Protein AF-A0A9X9A3K9-F1 (afdb_monomer)

Radius of gyration: 27.95 Å; Cα contacts (8 Å, |Δi|>4): 468; chains: 1; bounding box: 61×60×80 Å

Organism: Bacillus cereus (NCBI:txid1396)

Structure (mmCIF, N/CA/C/O backbone):
data_AF-A0A9X9A3K9-F1
#
_entry.id   AF-A0A9X9A3K9-F1
#
loop_
_atom_site.group_PDB
_atom_site.id
_atom_site.type_symbol
_atom_site.label_atom_id
_atom_site.label_alt_id
_atom_site.label_comp_id
_atom_site.label_asym_id
_atom_site.label_entity_id
_atom_site.label_seq_id
_atom_site.pdbx_PDB_ins_code
_atom_site.Cartn_x
_atom_site.Cartn_y
_atom_site.Cartn_z
_atom_site.occupancy
_atom_site.B_iso_or_equiv
_atom_site.auth_seq_id
_atom_site.auth_comp_id
_atom_site.auth_asym_id
_atom_site.auth_atom_id
_atom_site.pdbx_PDB_model_num
ATOM 1 N N . ILE A 1 1 ? -26.023 7.911 8.928 1.00 83.44 1 ILE A N 1
ATOM 2 C CA . ILE A 1 1 ? -25.896 8.554 10.257 1.00 83.44 1 ILE A CA 1
ATOM 3 C C . ILE A 1 1 ? -27.302 8.781 10.783 1.00 83.44 1 ILE A C 1
ATOM 5 O O . ILE A 1 1 ? -28.122 9.279 10.023 1.00 83.44 1 ILE A O 1
ATOM 9 N N . LEU A 1 2 ? -27.600 8.321 11.999 1.00 87.00 2 LEU A N 1
ATOM 10 C CA . LEU A 1 2 ? -28.948 8.403 12.579 1.00 87.00 2 LEU A CA 1
ATOM 11 C C . LEU A 1 2 ? -29.124 9.648 13.454 1.00 87.00 2 LEU A C 1
ATOM 13 O O . LEU A 1 2 ? -30.187 10.257 13.438 1.00 87.00 2 LEU A O 1
ATOM 17 N N . GLU A 1 3 ? -28.070 10.036 14.168 1.00 89.00 3 GLU A N 1
ATOM 18 C CA . GLU A 1 3 ? -28.050 11.173 15.082 1.00 89.00 3 GLU A CA 1
ATOM 19 C C . GLU A 1 3 ? -26.639 11.778 15.119 1.00 89.00 3 GLU A C 1
ATOM 21 O O . GLU A 1 3 ? -25.656 11.072 14.882 1.00 89.00 3 GLU A O 1
ATOM 26 N N . ILE A 1 4 ? -26.549 13.084 15.385 1.00 88.88 4 ILE A N 1
ATOM 27 C CA . ILE A 1 4 ? -25.293 13.804 15.620 1.00 88.88 4 ILE A CA 1
ATOM 28 C C . ILE A 1 4 ? -25.432 14.535 16.951 1.00 88.88 4 ILE A C 1
ATOM 30 O O . ILE A 1 4 ? -26.321 15.370 17.111 1.00 88.88 4 ILE A O 1
ATOM 34 N N . PHE A 1 5 ? -24.521 14.250 17.877 1.00 90.06 5 PHE A N 1
ATOM 35 C CA . PHE A 1 5 ? -24.406 14.960 19.143 1.00 90.06 5 PHE A CA 1
ATOM 36 C C . PHE A 1 5 ? -23.120 15.794 19.162 1.00 90.06 5 PHE A C 1
ATOM 38 O O . PHE A 1 5 ? -22.048 15.306 18.812 1.00 90.06 5 PHE A O 1
ATOM 45 N N . SER A 1 6 ? -23.223 17.055 19.583 1.00 91.19 6 SER A N 1
ATOM 46 C CA . SER A 1 6 ? -22.082 17.958 19.749 1.00 91.19 6 SER A CA 1
ATOM 47 C C . SER A 1 6 ? -22.362 18.928 20.890 1.00 91.19 6 SER A C 1
ATOM 49 O O . SER A 1 6 ? -23.443 19.512 20.970 1.00 91.19 6 SER A O 1
ATOM 51 N N . SER A 1 7 ? -21.386 19.102 21.778 1.00 91.50 7 SER A N 1
ATOM 52 C CA . SER A 1 7 ? -21.461 20.045 22.890 1.00 91.50 7 SER A CA 1
ATOM 53 C C . SER A 1 7 ? -20.088 20.629 23.172 1.00 91.50 7 SER A C 1
ATOM 55 O O . SER A 1 7 ? -19.089 19.913 23.198 1.00 91.50 7 SER A O 1
ATOM 57 N N . PHE A 1 8 ? -20.048 21.928 23.464 1.00 93.19 8 PHE A N 1
ATOM 58 C CA . PHE A 1 8 ? -18.908 22.498 24.171 1.00 93.19 8 PHE A CA 1
ATOM 59 C C . PHE A 1 8 ? -18.920 22.017 25.624 1.00 93.19 8 PHE A C 1
ATOM 61 O O . PHE A 1 8 ? -19.981 21.724 26.181 1.00 93.19 8 PHE A O 1
ATOM 68 N N . VAL A 1 9 ? -17.741 21.952 26.236 1.00 94.00 9 VAL A N 1
ATOM 69 C CA . VAL A 1 9 ? -17.573 21.604 27.648 1.00 94.00 9 VAL A CA 1
ATOM 70 C C . VAL A 1 9 ? -16.680 22.648 28.294 1.00 94.00 9 VAL A C 1
ATOM 72 O O . VAL A 1 9 ? -15.653 23.017 27.726 1.00 94.00 9 VAL A O 1
ATOM 75 N N . ASN A 1 10 ? -17.065 23.127 29.474 1.00 94.88 10 ASN A N 1
ATOM 76 C CA . ASN A 1 10 ? -16.248 24.039 30.258 1.00 94.88 10 ASN A CA 1
ATOM 77 C C . ASN A 1 10 ? -15.115 23.258 30.952 1.00 94.88 10 ASN A C 1
ATOM 79 O O . ASN A 1 10 ? -15.394 22.477 31.868 1.00 94.88 10 ASN A O 1
ATOM 83 N N . PRO A 1 11 ? -13.838 23.474 30.578 1.00 91.06 11 PRO A N 1
ATOM 84 C CA . PRO A 1 11 ? -12.725 22.691 31.105 1.00 91.06 11 PRO A CA 1
ATOM 85 C C . PRO A 1 11 ? -12.243 23.181 32.483 1.00 91.06 11 PRO A C 1
ATOM 87 O O . PRO A 1 11 ? -11.284 22.631 33.023 1.00 91.06 11 PRO A O 1
ATOM 90 N N . LYS A 1 12 ? -12.855 24.238 33.050 1.00 92.12 12 LYS A N 1
ATOM 91 C CA . LYS A 1 12 ? -12.463 24.891 34.318 1.00 92.12 12 LYS A CA 1
ATOM 92 C C . LYS A 1 12 ? -10.991 25.334 34.381 1.00 92.12 12 LYS A C 1
ATOM 94 O O . LYS A 1 12 ? -10.442 25.517 35.467 1.00 92.12 12 LYS A O 1
ATOM 99 N N . ARG A 1 13 ? -10.349 25.522 33.229 1.00 91.38 13 ARG A N 1
ATOM 100 C CA . ARG A 1 13 ? -8.955 25.955 33.089 1.00 91.38 13 ARG A CA 1
ATOM 101 C C . ARG A 1 13 ? -8.800 26.818 31.847 1.00 91.38 13 ARG A C 1
ATOM 103 O O . ARG A 1 13 ? -9.606 26.701 30.931 1.00 91.38 13 ARG A O 1
ATOM 110 N N . GLU A 1 14 ? -7.739 27.614 31.822 1.00 91.62 14 GLU A N 1
ATOM 111 C CA . GLU A 1 14 ? -7.406 28.436 30.661 1.00 91.62 14 GLU A CA 1
ATOM 112 C C . GLU A 1 14 ? -7.044 27.564 29.447 1.00 91.62 14 GLU A C 1
ATOM 114 O O . GLU A 1 14 ? -6.300 26.581 29.562 1.00 91.62 14 GLU A O 1
ATOM 119 N N . ILE A 1 15 ? -7.566 27.935 28.280 1.00 91.44 15 ILE A N 1
ATOM 120 C CA . ILE A 1 15 ? -7.262 27.335 26.986 1.00 91.44 15 ILE A CA 1
ATOM 121 C C . ILE A 1 15 ? -5.977 27.979 26.442 1.00 91.44 15 ILE A C 1
ATOM 123 O O . ILE A 1 15 ? -5.923 29.197 26.253 1.00 91.44 15 ILE A O 1
ATOM 127 N N . PRO A 1 16 ? -4.923 27.192 26.153 1.00 93.06 16 PRO A N 1
ATOM 128 C CA . PRO A 1 16 ? -3.698 27.730 25.573 1.00 93.06 16 PRO A CA 1
ATOM 129 C C . PRO A 1 16 ? -3.957 28.408 24.212 1.00 93.06 16 PRO A C 1
ATOM 131 O O . PRO A 1 16 ? -4.652 27.815 23.383 1.00 93.06 16 PRO A O 1
ATOM 134 N N . PRO A 1 17 ? -3.327 29.563 23.905 1.00 91.44 17 PRO A N 1
ATOM 135 C CA . PRO A 1 17 ? -3.571 30.301 22.658 1.00 91.44 17 PRO A CA 1
ATOM 136 C C . PRO A 1 17 ? -3.401 29.468 21.382 1.00 91.44 17 PRO A C 1
ATOM 138 O O . PRO A 1 17 ? -4.171 29.612 20.439 1.00 91.44 17 PRO A O 1
ATOM 141 N N . PHE A 1 18 ? -2.433 28.548 21.373 1.00 91.81 18 PHE A N 1
ATOM 142 C CA . PHE A 1 18 ? -2.207 27.626 20.257 1.00 91.81 18 PHE A CA 1
ATOM 143 C C . PHE A 1 18 ? -3.407 26.695 19.988 1.00 91.81 18 PHE A C 1
ATOM 145 O O . PHE A 1 18 ? -3.704 26.403 18.835 1.00 91.81 18 PHE A O 1
ATOM 152 N N . ILE A 1 19 ? -4.118 26.235 21.026 1.00 87.69 19 ILE A N 1
ATOM 153 C CA . ILE A 1 19 ? -5.306 25.379 20.860 1.00 87.69 19 ILE A CA 1
ATOM 154 C C . ILE A 1 19 ? -6.472 26.192 20.297 1.00 87.69 19 ILE A C 1
ATOM 156 O O . ILE A 1 19 ? -7.186 25.703 19.422 1.00 87.69 19 ILE A O 1
ATOM 160 N N . THR A 1 20 ? -6.635 27.438 20.744 1.00 88.88 20 THR A N 1
ATOM 161 C CA . THR A 1 20 ? -7.625 28.360 20.173 1.00 88.88 20 THR A CA 1
ATOM 162 C C . THR A 1 20 ? -7.332 28.662 18.705 1.00 88.88 20 THR A C 1
ATOM 164 O O . THR A 1 20 ? -8.251 28.634 17.896 1.00 88.88 20 THR A O 1
ATOM 167 N N . GLU A 1 21 ? -6.068 28.878 18.330 1.00 88.12 21 GLU A N 1
ATOM 168 C CA . GLU A 1 21 ? -5.675 29.064 16.925 1.00 88.12 21 GLU A CA 1
ATOM 169 C C . GLU A 1 21 ? -5.956 27.814 16.076 1.00 88.12 21 GLU A C 1
ATOM 171 O O . GLU A 1 21 ? -6.425 27.927 14.946 1.00 88.12 21 GLU A O 1
ATOM 176 N N . LEU A 1 22 ? -5.710 26.623 16.629 1.00 84.50 22 LEU A N 1
ATOM 177 C CA . LEU A 1 22 ? -5.896 25.356 15.925 1.00 84.50 22 LEU A CA 1
ATOM 178 C C . LEU A 1 22 ? -7.373 24.977 15.732 1.00 84.50 22 LEU A C 1
ATOM 180 O O . LEU A 1 22 ? -7.733 24.460 14.680 1.00 84.50 22 LEU A O 1
ATOM 184 N N . THR A 1 23 ? -8.208 25.191 16.751 1.00 84.12 23 THR A N 1
ATOM 185 C CA . THR A 1 23 ? -9.592 24.672 16.808 1.00 84.12 23 THR A CA 1
ATOM 186 C C . THR A 1 23 ? -10.662 25.746 16.621 1.00 84.12 23 THR A C 1
ATOM 188 O O . THR A 1 23 ? -11.830 25.427 16.412 1.00 84.12 23 THR A O 1
ATOM 191 N N . GLY A 1 24 ? -10.294 27.024 16.749 1.00 86.62 24 GLY A N 1
ATOM 192 C CA . GLY A 1 24 ? -11.234 28.144 16.804 1.00 86.62 24 GLY A CA 1
ATOM 193 C C . GLY A 1 24 ? -12.027 28.243 18.115 1.00 86.62 24 GLY A C 1
ATOM 194 O O . GLY A 1 24 ? -12.927 29.075 18.205 1.00 86.62 24 GLY A O 1
ATOM 195 N N . ILE A 1 25 ? -11.731 27.412 19.125 1.00 87.81 25 ILE A N 1
ATOM 196 C CA . ILE A 1 25 ? -12.439 27.408 20.411 1.00 87.81 25 ILE A CA 1
ATOM 197 C C . ILE A 1 25 ? -11.737 28.349 21.394 1.00 87.81 25 ILE A C 1
ATOM 199 O O . ILE A 1 25 ? -10.587 28.124 21.781 1.00 87.81 25 ILE A O 1
ATOM 203 N N . ASP A 1 26 ? -12.445 29.395 21.816 1.00 91.06 26 ASP A N 1
ATOM 204 C CA . ASP A 1 26 ? -11.981 30.356 22.815 1.00 91.06 26 ASP A CA 1
ATOM 205 C C . ASP A 1 26 ? -12.758 30.257 24.141 1.00 91.06 26 ASP A C 1
ATOM 207 O O . ASP A 1 26 ? -13.769 29.559 24.267 1.00 91.06 26 ASP A O 1
ATOM 211 N N . GLU A 1 27 ? -12.278 30.988 25.149 1.00 92.50 27 GLU A N 1
ATOM 212 C CA . GLU A 1 27 ? -12.884 31.051 26.484 1.00 92.50 27 GLU A CA 1
ATOM 213 C C . GLU A 1 27 ? -14.358 31.472 26.462 1.00 92.50 27 GLU A C 1
ATOM 215 O O . GLU A 1 27 ? -15.149 31.034 27.297 1.00 92.50 27 GLU A O 1
ATOM 220 N N . SER A 1 28 ? -14.758 32.328 25.517 1.00 92.00 28 SER A N 1
ATOM 221 C CA . SER A 1 28 ? -16.127 32.840 25.459 1.00 92.00 28 SER A CA 1
ATOM 222 C C . SER A 1 28 ? -17.131 31.752 25.075 1.00 92.00 28 SER A C 1
ATOM 224 O O . SER A 1 28 ? -18.252 31.759 25.590 1.00 92.00 28 SER A O 1
ATOM 226 N N . LEU A 1 29 ? -16.704 30.783 24.257 1.00 90.31 29 LEU A N 1
ATOM 227 C CA . LEU A 1 29 ? -17.516 29.648 23.817 1.00 90.31 29 LEU A CA 1
ATOM 228 C C . LEU A 1 29 ? -17.715 28.596 24.914 1.00 90.31 29 LEU A C 1
ATOM 230 O O . LEU A 1 29 ? -18.778 27.983 24.986 1.00 90.31 29 LEU A O 1
ATOM 234 N N . VAL A 1 30 ? -16.722 28.395 25.786 1.00 93.69 30 VAL A N 1
ATOM 235 C CA . VAL A 1 30 ? -16.767 27.332 26.808 1.00 93.69 30 VAL A CA 1
ATOM 236 C C . VAL A 1 30 ? -17.196 27.821 28.188 1.00 93.69 30 VAL A C 1
ATOM 238 O O . VAL A 1 30 ? -17.640 27.021 29.005 1.00 93.69 30 VAL A O 1
ATOM 241 N N . LYS A 1 31 ? -17.123 29.124 28.482 1.00 92.75 31 LYS A N 1
ATOM 242 C CA . LYS A 1 31 ? -17.376 29.648 29.837 1.00 92.75 31 LYS A CA 1
ATOM 243 C C . LYS A 1 31 ? -18.769 29.326 30.384 1.00 92.75 31 LYS A C 1
ATOM 245 O O . LYS A 1 31 ? -18.904 29.090 31.582 1.00 92.75 31 LYS A O 1
ATOM 250 N N . GLN A 1 32 ? -19.787 29.341 29.524 1.00 93.31 32 GLN A N 1
ATOM 251 C CA . GLN A 1 32 ? -21.181 29.022 29.875 1.00 93.31 32 GLN A CA 1
ATOM 252 C C . GLN A 1 32 ? -21.591 27.601 29.461 1.00 93.31 32 GLN A C 1
ATOM 254 O O . GLN A 1 32 ? -22.752 27.228 29.614 1.00 93.31 32 GLN A O 1
ATOM 259 N N . ALA A 1 33 ? -20.660 26.823 28.906 1.00 95.19 33 ALA A N 1
ATOM 260 C CA . ALA A 1 33 ? -20.910 25.444 28.523 1.00 95.19 33 ALA A CA 1
ATOM 261 C C . ALA A 1 33 ? -21.051 24.547 29.772 1.00 95.19 33 ALA A C 1
ATOM 263 O O . ALA A 1 33 ? -20.501 24.882 30.830 1.00 95.19 33 ALA A O 1
ATOM 264 N N . PRO A 1 34 ? -21.771 23.414 29.674 1.00 95.81 34 PRO A N 1
ATOM 265 C CA . PRO A 1 34 ? -21.864 22.445 30.763 1.00 95.81 34 PRO A CA 1
ATOM 266 C C . PRO A 1 34 ? -20.487 21.893 31.149 1.00 95.81 34 PRO A C 1
ATOM 268 O O . PRO A 1 34 ? -19.531 21.936 30.369 1.00 95.81 34 PRO A O 1
ATOM 271 N N . LEU A 1 35 ? -20.379 21.347 32.358 1.00 95.56 35 LEU A N 1
ATOM 272 C CA . LEU A 1 35 ? -19.209 20.569 32.751 1.00 95.56 35 LEU A CA 1
ATOM 273 C C . LEU A 1 35 ? -19.300 19.162 32.166 1.00 95.56 35 LEU A C 1
ATOM 275 O O . LEU A 1 35 ? -20.390 18.673 31.872 1.00 95.56 35 LEU A O 1
ATOM 279 N N . PHE A 1 36 ? -18.162 18.472 32.060 1.00 94.94 36 PHE A N 1
ATOM 280 C CA . PHE A 1 36 ? -18.149 17.103 31.541 1.00 94.94 36 PHE A CA 1
ATOM 281 C C . PHE A 1 36 ? -19.084 16.176 32.340 1.00 94.94 36 PHE A C 1
ATOM 283 O O . PHE A 1 36 ? -19.867 15.430 31.764 1.00 94.94 36 PHE A O 1
ATOM 290 N N . GLN A 1 37 ? -19.084 16.299 33.671 1.00 95.38 37 GLN A N 1
ATOM 291 C CA . GLN A 1 37 ? -19.984 15.562 34.570 1.00 95.38 37 GLN A CA 1
ATOM 292 C C . GLN A 1 37 ? -21.480 15.718 34.231 1.00 95.38 37 GLN A C 1
ATOM 294 O O . GLN A 1 37 ? -22.256 14.807 34.511 1.00 95.38 37 GLN A O 1
ATOM 299 N N . ASP A 1 38 ? -21.883 16.842 33.628 1.00 94.94 38 ASP A N 1
ATOM 300 C CA . ASP A 1 38 ? -23.281 17.126 33.300 1.00 94.94 38 ASP A CA 1
ATOM 301 C C . ASP A 1 38 ? -23.691 16.440 31.982 1.00 94.94 38 ASP A C 1
ATOM 303 O O . ASP A 1 38 ? -24.856 16.094 31.804 1.00 94.94 38 ASP A O 1
ATOM 307 N N . VAL A 1 39 ? -22.736 16.208 31.069 1.00 95.38 39 VAL A N 1
ATOM 308 C CA . VAL A 1 39 ? -22.956 15.519 29.778 1.00 95.38 39 VAL A CA 1
ATOM 309 C C . VAL A 1 39 ? -22.613 14.025 29.818 1.00 95.38 39 VAL A C 1
ATOM 311 O O . VAL A 1 39 ? -23.105 13.257 2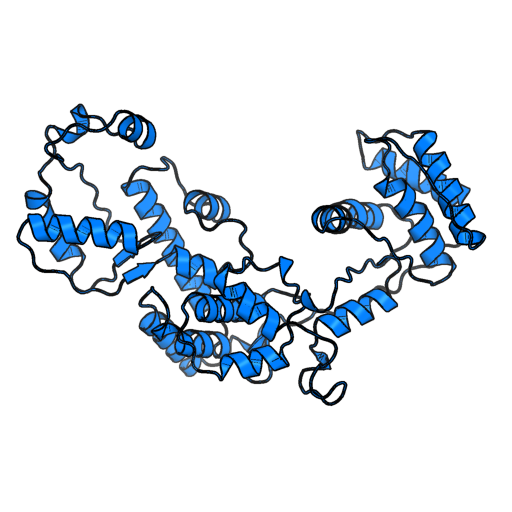8.992 1.00 95.38 39 VAL A O 1
ATOM 314 N N . ALA A 1 40 ? -21.823 13.589 30.802 1.00 94.50 40 ALA A N 1
ATOM 315 C CA . ALA A 1 40 ? -21.390 12.205 30.977 1.00 94.50 40 ALA A CA 1
ATOM 316 C C . ALA A 1 40 ? -22.525 11.153 30.964 1.00 94.50 40 ALA A C 1
ATOM 318 O O . ALA A 1 40 ? -22.343 10.147 30.276 1.00 94.50 40 ALA A O 1
ATOM 319 N N . PRO A 1 41 ? -23.692 11.345 31.631 1.00 94.06 41 PRO A N 1
ATOM 320 C CA . PRO A 1 41 ? -24.757 10.336 31.629 1.00 94.06 41 PRO A CA 1
ATOM 321 C C . PRO A 1 41 ? -25.241 9.978 30.219 1.00 94.06 41 PRO A C 1
ATOM 323 O O . PRO A 1 41 ? -25.440 8.810 29.901 1.00 94.06 41 PRO A O 1
ATOM 326 N N . MET A 1 42 ? -25.383 10.986 29.361 1.00 93.06 42 MET A N 1
ATOM 327 C CA . MET A 1 42 ? -25.847 10.809 27.989 1.00 93.06 42 MET A CA 1
ATOM 328 C C . MET A 1 42 ? -24.764 10.167 27.110 1.00 93.06 42 MET A C 1
ATOM 330 O O . MET A 1 42 ? -25.083 9.325 26.279 1.00 93.06 42 MET A O 1
ATOM 334 N N . ILE A 1 43 ? -23.477 10.486 27.312 1.00 92.62 43 ILE A N 1
ATOM 335 C CA . ILE A 1 43 ? -22.388 9.793 26.598 1.00 92.62 43 ILE A CA 1
ATOM 336 C C . ILE A 1 43 ? -22.371 8.300 26.959 1.00 92.62 43 ILE A C 1
ATOM 338 O O . ILE A 1 43 ? -22.230 7.456 26.078 1.00 92.62 43 ILE A O 1
ATOM 342 N N . VAL A 1 44 ? -22.550 7.962 28.239 1.00 92.94 44 VAL A N 1
ATOM 343 C CA . VAL A 1 44 ? -22.616 6.565 28.702 1.00 92.94 44 VAL A CA 1
ATOM 344 C C . VAL A 1 44 ? -23.788 5.829 28.050 1.00 92.94 44 VAL A C 1
ATOM 346 O O . VAL A 1 44 ? -23.618 4.697 27.602 1.00 92.94 44 VAL A O 1
ATOM 349 N N . GLU A 1 45 ? -24.953 6.475 27.960 1.00 92.19 45 GLU A N 1
ATOM 350 C CA . GLU A 1 45 ? -26.133 5.930 27.282 1.00 92.19 45 GLU A CA 1
ATOM 351 C C . GLU A 1 45 ? -25.867 5.676 25.789 1.00 92.19 45 GLU A C 1
ATOM 353 O O . GLU A 1 45 ? -26.165 4.591 25.294 1.00 92.19 45 GLU A O 1
ATOM 358 N N . LEU A 1 46 ? -25.222 6.618 25.088 1.00 91.31 46 LEU A N 1
ATOM 359 C CA . LEU A 1 46 ? -24.862 6.472 23.670 1.00 91.31 46 LEU A CA 1
ATOM 360 C C . LEU A 1 46 ? -23.871 5.326 23.408 1.00 91.31 46 LEU A C 1
ATOM 362 O O . LEU A 1 46 ? -23.910 4.710 22.343 1.00 91.31 46 LEU A O 1
ATOM 366 N N . LEU A 1 47 ? -22.977 5.036 24.356 1.00 91.44 47 LEU A N 1
ATOM 367 C CA . LEU A 1 47 ? -21.991 3.956 24.228 1.00 91.44 47 LEU A CA 1
ATOM 368 C C . LEU A 1 47 ? -22.560 2.575 24.571 1.00 91.44 47 LEU A C 1
ATOM 370 O O . LEU A 1 47 ? -21.930 1.555 24.274 1.00 91.44 47 LEU A O 1
ATOM 374 N N . GLN A 1 48 ? -23.736 2.506 25.194 1.00 90.31 48 GLN A N 1
ATOM 375 C CA . GLN A 1 48 ? -24.301 1.243 25.645 1.00 90.31 48 GLN A CA 1
ATOM 376 C C . GLN A 1 48 ? -24.702 0.356 24.456 1.00 90.31 48 GLN A C 1
ATOM 378 O O . GLN A 1 48 ? -25.639 0.646 23.718 1.00 90.31 48 GLN A O 1
ATOM 383 N N . GLY A 1 49 ? -24.004 -0.772 24.293 1.00 89.25 49 GLY A N 1
ATOM 384 C CA . GLY A 1 49 ? -24.250 -1.713 23.193 1.00 89.25 49 GLY A CA 1
ATOM 385 C C . GLY A 1 49 ? -23.751 -1.232 21.825 1.00 89.25 49 GLY A C 1
ATOM 386 O O . GLY A 1 49 ? -24.080 -1.852 20.816 1.00 89.25 49 GLY A O 1
ATOM 387 N N . ALA A 1 50 ? -22.963 -0.155 21.785 1.00 92.88 50 ALA A N 1
ATOM 388 C CA . ALA A 1 50 ? -22.341 0.373 20.577 1.00 92.88 50 ALA A CA 1
ATOM 389 C C . ALA A 1 50 ? -20.851 -0.005 20.502 1.00 92.88 50 ALA A C 1
ATOM 391 O O . ALA A 1 50 ? -20.256 -0.427 21.491 1.00 92.88 50 ALA A O 1
ATOM 392 N N . ALA A 1 51 ? -20.241 0.170 19.329 1.00 94.12 51 ALA A N 1
ATOM 393 C CA . ALA A 1 51 ? -18.789 0.176 19.170 1.00 94.12 51 ALA A CA 1
ATOM 394 C C . ALA A 1 51 ? -18.283 1.625 19.152 1.00 94.12 51 ALA A C 1
ATOM 396 O O . ALA A 1 51 ? -18.889 2.487 18.511 1.00 94.12 51 ALA A O 1
ATOM 397 N N . PHE A 1 52 ? -17.166 1.890 19.826 1.00 95.88 52 PHE A N 1
ATOM 398 C CA . PHE A 1 52 ? -16.503 3.187 19.804 1.00 95.88 52 PHE A CA 1
ATOM 399 C C . PHE A 1 52 ? -15.523 3.249 18.633 1.00 95.88 52 PHE A C 1
ATOM 401 O O . PHE A 1 52 ? -14.537 2.511 18.591 1.00 95.88 52 PHE A O 1
ATOM 408 N N . VAL A 1 53 ? -15.792 4.134 17.678 1.00 96.62 53 VAL A N 1
ATOM 409 C CA . VAL A 1 53 ? -14.985 4.292 16.466 1.00 96.62 53 VAL A CA 1
ATOM 410 C C . VAL A 1 53 ? -14.326 5.663 16.480 1.00 96.62 53 VAL A C 1
ATOM 412 O O . VAL A 1 53 ? -15.009 6.671 16.639 1.00 96.62 53 VAL A O 1
ATOM 415 N N . ALA A 1 54 ? -13.012 5.706 16.277 1.00 96.44 54 ALA A N 1
ATOM 416 C CA . ALA A 1 54 ? -12.269 6.957 16.161 1.00 96.44 54 ALA A CA 1
ATOM 417 C C . ALA A 1 54 ? -11.084 6.818 15.189 1.00 96.44 54 ALA A C 1
ATOM 419 O O . ALA A 1 54 ? -10.822 5.748 14.630 1.00 96.44 54 ALA A O 1
ATOM 420 N N . HIS A 1 55 ? -10.390 7.923 14.931 1.00 95.69 55 HIS A N 1
ATOM 421 C CA . HIS A 1 55 ? -9.221 7.967 14.059 1.00 95.69 55 HIS A CA 1
ATOM 422 C C . HIS A 1 55 ? -7.969 8.168 14.910 1.00 95.69 55 HIS A C 1
ATOM 424 O O . HIS A 1 55 ? -7.649 9.306 15.243 1.00 95.69 55 HIS A O 1
ATOM 430 N N . ASN A 1 56 ? -7.267 7.071 15.235 1.00 94.69 56 ASN A N 1
ATOM 431 C CA . ASN A 1 56 ? -6.358 6.928 16.382 1.00 94.69 56 ASN A CA 1
ATOM 432 C C . ASN A 1 56 ? -7.112 6.708 17.707 1.00 94.69 56 ASN A C 1
ATOM 434 O O . ASN A 1 56 ? -7.011 7.501 18.647 1.00 94.69 56 ASN A O 1
ATOM 438 N N . VAL A 1 57 ? -7.865 5.605 17.784 1.00 94.56 57 VAL A N 1
ATOM 439 C CA . VAL A 1 57 ? -8.852 5.332 18.847 1.00 94.56 57 VAL A CA 1
ATOM 440 C C . VAL A 1 57 ? -8.259 5.375 20.250 1.00 94.56 57 VAL A C 1
ATOM 442 O O . VAL A 1 57 ? -8.931 5.782 21.193 1.00 94.56 57 VAL A O 1
ATOM 445 N N . HIS A 1 58 ? -6.985 5.005 20.398 1.00 91.62 58 HIS A N 1
ATOM 446 C CA . HIS A 1 58 ? -6.302 5.016 21.686 1.00 91.62 58 HIS A CA 1
ATOM 447 C C . HIS A 1 58 ? -6.260 6.415 22.316 1.00 91.62 58 HIS A C 1
ATOM 449 O O . HIS A 1 58 ? -6.348 6.539 23.536 1.00 91.62 58 HIS A O 1
ATOM 455 N N . PHE A 1 59 ? -6.136 7.468 21.504 1.00 91.38 59 PHE A N 1
ATOM 456 C CA . PHE A 1 59 ? -6.099 8.840 21.997 1.00 91.38 59 PHE A CA 1
ATOM 457 C C . PHE A 1 59 ? -7.460 9.267 22.560 1.00 91.38 59 PHE A C 1
ATOM 459 O O . PHE A 1 59 ? -7.554 9.590 23.747 1.00 91.38 59 PHE A O 1
ATOM 466 N N . ASP A 1 60 ? -8.509 9.207 21.737 1.00 92.44 60 ASP A N 1
ATOM 467 C CA . ASP A 1 60 ? -9.853 9.661 22.113 1.00 92.44 60 ASP A CA 1
ATOM 468 C C . ASP A 1 60 ? -10.450 8.810 23.234 1.00 92.44 60 ASP A C 1
ATOM 470 O O . ASP A 1 60 ? -11.046 9.336 24.174 1.00 92.44 60 ASP A O 1
ATOM 474 N N . TRP A 1 61 ? -10.232 7.493 23.183 1.00 93.06 61 TRP A N 1
ATOM 475 C CA . TRP A 1 61 ? -10.738 6.568 24.190 1.00 93.06 61 TRP A CA 1
ATOM 476 C C . TRP A 1 61 ? -10.133 6.823 25.570 1.00 93.06 61 TRP A C 1
ATOM 478 O O . TRP A 1 61 ? -10.858 6.896 26.560 1.00 93.06 61 TRP A O 1
ATOM 488 N N . ASN A 1 62 ? -8.808 6.993 25.652 1.00 92.25 62 ASN A N 1
ATOM 489 C CA . ASN A 1 62 ? -8.148 7.264 26.929 1.00 92.25 62 ASN A CA 1
ATOM 490 C C . ASN A 1 62 ? -8.587 8.609 27.514 1.00 92.25 62 ASN A C 1
ATOM 492 O O . ASN A 1 62 ? -8.769 8.714 28.726 1.00 92.25 62 ASN A O 1
ATOM 496 N N . PHE A 1 63 ? -8.755 9.625 26.660 1.00 91.56 63 PHE A N 1
ATOM 497 C CA . PHE A 1 63 ? -9.240 10.935 27.080 1.00 91.56 63 PHE A CA 1
ATOM 498 C C . PHE A 1 63 ? -10.663 10.838 27.643 1.00 91.56 63 PHE A C 1
ATOM 500 O O . PHE A 1 63 ? -10.918 11.280 28.762 1.00 91.56 63 PHE A O 1
ATOM 507 N N . LEU A 1 64 ? -11.569 10.184 26.911 1.00 92.62 64 LEU A N 1
ATOM 508 C CA . LEU A 1 64 ? -12.956 10.014 27.329 1.00 92.62 64 LEU A CA 1
ATOM 509 C C . LEU A 1 64 ? -13.081 9.195 28.623 1.00 92.62 64 LEU A C 1
ATOM 511 O O . LEU A 1 64 ? -13.816 9.589 29.527 1.00 92.62 64 LEU A O 1
ATOM 515 N N . ASN A 1 65 ? -12.350 8.083 28.742 1.00 91.31 65 ASN A N 1
ATOM 516 C CA . ASN A 1 65 ? -12.391 7.240 29.939 1.00 91.31 65 ASN A CA 1
ATOM 517 C C . ASN A 1 65 ? -11.869 7.956 31.189 1.00 91.31 65 ASN A C 1
ATOM 519 O O . ASN A 1 65 ? -12.393 7.733 32.281 1.00 91.31 65 ASN A O 1
ATOM 523 N N . GLU A 1 66 ? -10.845 8.800 31.057 1.00 92.62 66 GLU A N 1
ATOM 524 C CA . GLU A 1 66 ? -10.335 9.579 32.186 1.00 92.62 66 GLU A CA 1
ATOM 525 C C . GLU A 1 66 ? -11.359 10.623 32.652 1.00 92.62 66 GLU A C 1
ATOM 527 O O . GLU A 1 66 ? -11.630 10.723 33.849 1.00 92.62 66 GLU A O 1
ATOM 532 N N . GLU A 1 67 ? -12.000 11.336 31.725 1.00 93.44 67 GLU A N 1
ATOM 533 C CA . GLU A 1 67 ? -13.059 12.300 32.050 1.00 93.44 67 GLU A CA 1
ATOM 534 C C . GLU A 1 67 ? -14.287 11.613 32.681 1.00 93.44 67 GLU A C 1
ATOM 536 O O . GLU A 1 67 ? -14.833 12.087 33.683 1.00 93.44 67 GLU A O 1
ATOM 541 N N . LEU A 1 68 ? -14.685 10.438 32.177 1.00 94.00 68 LEU A N 1
ATOM 542 C CA . LEU A 1 68 ? -15.745 9.613 32.775 1.00 94.00 68 LEU A CA 1
ATOM 543 C C . LEU A 1 68 ? -15.399 9.180 34.202 1.00 94.00 68 LEU A C 1
ATOM 545 O O . LEU A 1 68 ? -16.237 9.291 35.102 1.00 94.00 68 LEU A O 1
ATOM 549 N N . ARG A 1 69 ? -14.155 8.751 34.436 1.00 93.38 69 ARG A N 1
ATOM 550 C CA . ARG A 1 69 ? -13.666 8.381 35.769 1.00 93.38 69 ARG A CA 1
ATOM 551 C C . ARG A 1 69 ? -13.719 9.564 36.733 1.00 93.38 69 ARG A C 1
ATOM 553 O O . ARG A 1 69 ? -14.172 9.404 37.866 1.00 93.38 69 ARG A O 1
ATOM 560 N N . GLN A 1 70 ? -13.297 10.750 36.296 1.00 92.75 70 GLN A N 1
ATOM 561 C CA . GLN A 1 70 ? -13.360 11.969 37.111 1.00 92.75 70 GLN A CA 1
ATOM 562 C C . GLN A 1 70 ? -14.801 12.407 37.405 1.00 92.75 70 GLN A C 1
ATOM 564 O O . GLN A 1 70 ? -15.070 12.934 38.484 1.00 92.75 70 GLN A O 1
ATOM 569 N N . ALA A 1 71 ? -15.738 12.126 36.496 1.00 93.50 71 ALA A N 1
ATOM 570 C CA . ALA A 1 71 ? -17.173 12.321 36.702 1.00 93.50 71 ALA A CA 1
ATOM 571 C C . ALA A 1 71 ? -17.838 11.241 37.585 1.00 93.50 71 ALA A C 1
ATOM 573 O O . ALA A 1 71 ? -19.038 11.322 37.846 1.00 93.50 71 ALA A O 1
ATOM 574 N N . GLY A 1 72 ? -17.083 10.249 38.072 1.00 93.38 72 GLY A N 1
ATOM 575 C CA . GLY A 1 72 ? -17.573 9.205 38.978 1.00 93.38 72 GLY A CA 1
ATOM 576 C C . GLY A 1 72 ? -18.142 7.962 38.290 1.00 93.38 72 GLY A C 1
ATOM 577 O O . GLY A 1 72 ? -18.738 7.123 38.967 1.00 93.38 72 GLY A O 1
ATOM 578 N N . TYR A 1 73 ? -17.957 7.816 36.976 1.00 92.38 73 TYR A N 1
ATOM 579 C CA . TYR A 1 73 ? -18.355 6.620 36.238 1.00 92.38 73 TYR A CA 1
ATOM 580 C C . TYR A 1 73 ? -17.265 5.549 36.283 1.00 92.38 73 TYR A C 1
ATOM 582 O O . TYR A 1 73 ? -16.067 5.833 36.348 1.00 92.38 73 TYR A O 1
ATOM 590 N N . THR A 1 74 ? -17.689 4.289 36.243 1.00 86.56 74 THR A N 1
ATOM 591 C CA . THR A 1 74 ? -16.785 3.160 36.018 1.00 86.56 74 THR A CA 1
ATOM 592 C C . THR A 1 74 ? -16.366 3.096 34.555 1.00 86.56 74 THR A C 1
ATOM 594 O O . THR A 1 74 ? -17.046 3.634 33.683 1.00 86.56 74 THR A O 1
ATOM 597 N N . GLU A 1 75 ? -15.260 2.406 34.284 1.00 80.06 75 GLU A N 1
ATOM 598 C CA . GLU A 1 75 ? -14.797 2.177 32.918 1.00 80.06 75 GLU A CA 1
ATOM 599 C C . GLU A 1 75 ? -15.888 1.500 32.074 1.00 80.06 75 GLU A C 1
ATOM 601 O O . GLU A 1 75 ? -16.494 0.510 32.494 1.00 80.06 75 GLU A O 1
ATOM 606 N N . ILE A 1 76 ? -16.163 2.071 30.900 1.00 82.81 76 ILE A N 1
ATOM 607 C CA . ILE A 1 76 ? -17.122 1.523 29.943 1.00 82.81 76 ILE A CA 1
ATOM 608 C C . ILE A 1 76 ? -16.409 0.445 29.134 1.00 82.81 76 ILE A C 1
ATOM 610 O O . ILE A 1 76 ? -15.274 0.625 28.701 1.00 82.81 76 ILE A O 1
ATOM 614 N N . HIS A 1 77 ? -17.084 -0.677 28.906 1.00 84.50 77 HIS A N 1
ATOM 615 C CA . HIS A 1 77 ? -16.582 -1.735 28.041 1.00 84.50 77 HIS A CA 1
ATOM 616 C C . HIS A 1 77 ? -17.403 -1.775 26.757 1.00 84.50 77 HIS A C 1
ATOM 618 O O . HIS A 1 77 ? -18.578 -2.140 26.775 1.00 84.50 77 HIS A O 1
ATOM 624 N N . CYS A 1 78 ? -16.768 -1.417 25.646 1.00 91.12 78 CYS A N 1
ATOM 625 C CA . CYS A 1 78 ? -17.313 -1.557 24.304 1.00 91.12 78 CYS A CA 1
ATOM 626 C C . CYS A 1 78 ? -16.197 -1.939 23.319 1.00 91.12 78 CYS A C 1
ATOM 628 O O . CYS A 1 78 ? -15.027 -1.649 23.599 1.00 91.12 78 CYS A O 1
ATOM 630 N N . PRO A 1 79 ? -16.533 -2.556 22.172 1.00 94.12 79 PRO A N 1
ATOM 631 C CA . PRO A 1 79 ? -15.581 -2.742 21.083 1.00 94.12 79 PRO A CA 1
ATOM 632 C C . PRO A 1 79 ? -15.007 -1.397 20.637 1.00 94.12 79 PRO A C 1
ATOM 634 O O . PRO A 1 79 ? -15.744 -0.413 20.533 1.00 94.12 79 PRO A O 1
ATOM 637 N N . LYS A 1 80 ? -13.705 -1.347 20.372 1.00 95.56 80 LYS A N 1
ATOM 638 C CA . LYS A 1 80 ? -12.991 -0.157 19.903 1.00 95.56 80 LYS A CA 1
ATOM 639 C C . LYS A 1 80 ? -12.482 -0.403 18.499 1.00 95.56 80 LYS A C 1
ATOM 641 O O . LYS A 1 80 ? -11.847 -1.418 18.240 1.00 95.56 80 LYS A O 1
ATOM 646 N N . ILE A 1 81 ? -12.718 0.538 17.598 1.00 97.38 81 ILE A N 1
ATOM 647 C CA . ILE A 1 81 ? -12.282 0.422 16.209 1.00 97.38 81 ILE A CA 1
ATOM 648 C C . ILE A 1 81 ? -11.466 1.652 15.836 1.00 97.38 81 ILE A C 1
ATOM 650 O O . ILE A 1 81 ? -11.939 2.786 15.936 1.00 97.38 81 ILE A O 1
ATOM 654 N N . ASP A 1 82 ? -10.242 1.411 15.373 1.00 97.50 82 ASP A N 1
ATOM 655 C CA . ASP A 1 82 ? -9.354 2.441 14.867 1.00 97.50 82 ASP A CA 1
ATOM 656 C C . ASP A 1 82 ? -9.413 2.515 13.340 1.00 97.50 82 ASP A C 1
ATOM 658 O O . ASP A 1 82 ? -8.967 1.625 12.609 1.00 97.50 82 ASP A O 1
ATOM 662 N N . THR A 1 83 ? -9.928 3.631 12.833 1.00 97.31 83 THR A N 1
ATOM 663 C CA . THR A 1 83 ? -9.964 3.870 11.388 1.00 97.31 83 THR A CA 1
ATOM 664 C C . THR A 1 83 ? -8.573 4.067 10.780 1.00 97.31 83 THR A C 1
ATOM 666 O O . THR A 1 83 ? -8.428 3.863 9.578 1.00 97.31 83 THR A O 1
ATOM 669 N N . VAL A 1 84 ? -7.533 4.401 11.556 1.00 97.38 84 VAL A N 1
ATOM 670 C CA . VAL A 1 84 ? -6.142 4.437 11.067 1.00 97.38 84 VAL A CA 1
ATOM 671 C C . VAL A 1 84 ? -5.654 3.027 10.754 1.00 97.38 84 VAL A C 1
ATOM 673 O O . VAL A 1 84 ? -5.091 2.805 9.682 1.00 97.38 84 VAL A O 1
ATOM 676 N N . GLU A 1 85 ? -5.884 2.068 11.654 1.00 97.50 85 GLU A N 1
ATOM 677 C CA . GLU A 1 85 ? -5.501 0.669 11.438 1.00 97.50 85 GLU A CA 1
ATOM 678 C C . GLU A 1 85 ? -6.275 0.075 10.254 1.00 97.50 85 GLU A C 1
ATOM 680 O O . GLU A 1 85 ? -5.675 -0.501 9.342 1.00 97.50 85 GLU A O 1
ATOM 685 N N . LEU A 1 86 ? -7.592 0.308 10.194 1.00 97.94 86 LEU A N 1
ATOM 686 C CA . LEU A 1 86 ? -8.408 -0.095 9.047 1.00 97.94 86 LEU A CA 1
ATOM 687 C C . LEU A 1 86 ? -7.922 0.539 7.740 1.00 97.94 86 LEU A C 1
ATOM 689 O O . LEU A 1 86 ? -7.788 -0.164 6.739 1.00 97.94 86 LEU A O 1
ATOM 693 N N . ALA A 1 87 ? -7.592 1.834 7.739 1.00 97.50 87 ALA A N 1
ATOM 694 C CA . ALA A 1 87 ? -7.036 2.505 6.568 1.00 97.50 87 ALA A CA 1
ATOM 695 C C . ALA A 1 87 ? -5.700 1.883 6.151 1.00 97.50 87 ALA A C 1
ATOM 697 O O . ALA A 1 87 ? -5.448 1.698 4.963 1.00 97.50 87 ALA A O 1
ATOM 698 N N . GLN A 1 88 ? -4.842 1.527 7.107 1.00 97.31 88 GLN A N 1
ATOM 699 C CA . GLN A 1 88 ? -3.578 0.862 6.816 1.00 97.31 88 GLN A CA 1
ATOM 700 C C . GLN A 1 88 ? -3.795 -0.489 6.139 1.00 97.31 88 GLN A C 1
ATOM 702 O O . GLN A 1 88 ? -3.107 -0.755 5.153 1.00 97.31 88 GLN A O 1
ATOM 707 N N . ILE A 1 89 ? -4.741 -1.298 6.623 1.00 97.94 89 ILE A N 1
ATOM 708 C CA . ILE A 1 89 ? -5.075 -2.619 6.070 1.00 97.94 89 ILE A CA 1
ATOM 709 C C . ILE A 1 89 ? -5.726 -2.493 4.687 1.00 97.94 89 ILE A C 1
ATOM 711 O O . ILE A 1 89 ? -5.280 -3.144 3.743 1.00 97.94 89 ILE A O 1
ATOM 715 N N . LEU A 1 90 ? -6.759 -1.656 4.562 1.00 97.50 90 LEU A N 1
ATOM 716 C CA . LEU A 1 90 ? -7.623 -1.572 3.378 1.00 97.50 90 LEU A CA 1
ATOM 717 C C . LEU A 1 90 ? -7.049 -0.680 2.272 1.00 97.50 90 LEU A C 1
ATOM 719 O O . LEU A 1 90 ? -7.302 -0.915 1.093 1.00 97.50 90 LEU A O 1
ATOM 723 N N . LEU A 1 91 ? -6.219 0.303 2.630 1.00 96.56 91 LEU A N 1
ATOM 724 C CA . LEU A 1 91 ? -5.529 1.207 1.705 1.00 96.56 91 LEU A CA 1
ATOM 725 C C . LEU A 1 91 ? -4.000 1.059 1.851 1.00 96.56 91 LEU A C 1
ATOM 727 O O . LEU A 1 91 ? -3.291 2.018 2.186 1.00 96.56 91 LEU A O 1
ATOM 731 N N . PRO A 1 92 ? -3.429 -0.132 1.593 1.00 96.06 92 PRO A N 1
ATOM 732 C CA . PRO A 1 92 ? -2.035 -0.415 1.932 1.00 96.06 92 PRO A CA 1
ATOM 733 C C . PRO A 1 92 ? -1.014 0.344 1.062 1.00 96.06 92 PRO A C 1
ATOM 735 O O . PRO A 1 92 ? 0.168 0.385 1.410 1.00 96.06 92 PRO A O 1
ATOM 738 N N . THR A 1 93 ? -1.478 0.966 -0.027 1.00 94.44 93 THR A N 1
ATOM 739 C CA . THR A 1 93 ? -0.713 1.791 -0.981 1.00 94.44 93 THR A CA 1
ATOM 740 C C . THR A 1 93 ? -0.854 3.300 -0.736 1.00 94.44 93 THR A C 1
ATOM 742 O O . THR A 1 93 ? -0.373 4.096 -1.537 1.00 94.44 93 THR A O 1
ATOM 745 N N . ALA A 1 94 ? -1.553 3.732 0.321 1.00 93.75 94 ALA A N 1
ATOM 746 C CA . ALA A 1 94 ? -1.723 5.155 0.609 1.00 93.75 94 ALA A CA 1
ATOM 747 C C . ALA A 1 94 ? -0.433 5.802 1.154 1.00 93.75 94 ALA A C 1
ATOM 749 O O . ALA A 1 94 ? 0.238 5.257 2.036 1.00 93.75 94 ALA A O 1
ATOM 750 N N . ASP A 1 95 ? -0.132 7.010 0.669 1.00 89.75 95 ASP A N 1
ATOM 751 C CA . ASP A 1 95 ? 1.031 7.799 1.104 1.00 89.75 95 ASP A CA 1
ATOM 752 C C . ASP A 1 95 ? 0.884 8.333 2.538 1.00 89.75 95 ASP A C 1
ATOM 754 O O . ASP A 1 95 ? 1.868 8.507 3.256 1.00 89.75 95 ASP A O 1
ATOM 758 N N . SER A 1 96 ? -0.354 8.600 2.959 1.00 92.94 96 SER A N 1
ATOM 759 C CA . SER A 1 96 ? -0.700 9.128 4.277 1.00 92.94 96 SER A CA 1
ATOM 760 C C . SER A 1 96 ? -1.983 8.484 4.786 1.00 92.94 96 SER A C 1
ATOM 762 O O . SER A 1 96 ? -2.890 8.182 4.010 1.00 92.94 96 SER A O 1
ATOM 764 N N . TYR A 1 97 ? -2.048 8.316 6.105 1.00 95.00 97 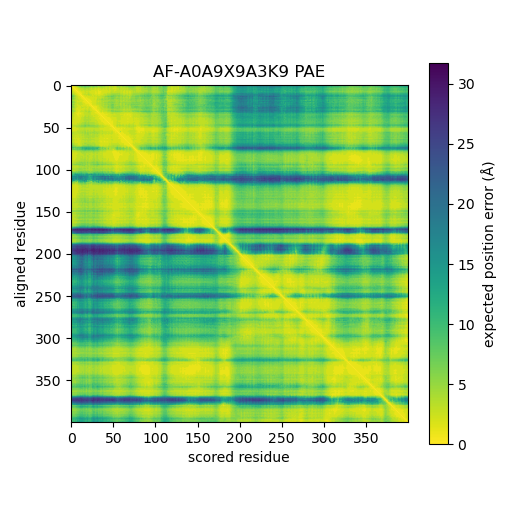TYR A N 1
ATOM 765 C CA . TYR A 1 97 ? -3.206 7.792 6.828 1.00 95.00 97 TYR A CA 1
ATOM 766 C C . TYR A 1 97 ? -3.852 8.838 7.735 1.00 95.00 97 TYR A C 1
ATOM 768 O O . TYR A 1 97 ? -4.668 8.481 8.570 1.00 95.00 97 TYR A O 1
ATOM 776 N N . LYS A 1 98 ? -3.485 10.119 7.603 1.00 93.69 98 LYS A N 1
ATOM 777 C CA . LYS A 1 98 ? -4.125 11.202 8.359 1.00 93.69 98 LYS A CA 1
ATOM 778 C C . LYS A 1 98 ? -5.543 11.428 7.843 1.00 93.69 98 LYS A C 1
ATOM 780 O O . LYS A 1 98 ? -5.737 11.491 6.628 1.00 93.69 98 LYS A O 1
ATOM 785 N N . LEU A 1 99 ? -6.488 11.672 8.751 1.00 91.19 99 LEU A N 1
ATOM 786 C CA . LEU A 1 99 ? -7.900 11.887 8.422 1.00 91.19 99 LEU A CA 1
ATOM 787 C C . LEU A 1 99 ? -8.097 12.909 7.303 1.00 91.19 99 LEU A C 1
ATOM 789 O O . LEU A 1 99 ? -8.772 12.613 6.331 1.00 91.19 99 LEU A O 1
ATOM 793 N N . ARG A 1 100 ? -7.436 14.071 7.375 1.00 88.25 100 ARG A N 1
ATOM 794 C CA . ARG A 1 100 ? -7.536 15.122 6.348 1.00 88.25 100 ARG A CA 1
ATOM 795 C C . ARG A 1 100 ? -7.120 14.651 4.949 1.00 88.25 100 ARG A C 1
ATOM 797 O O . ARG A 1 100 ? -7.744 15.034 3.961 1.00 88.25 100 ARG A O 1
ATOM 804 N N . ASP A 1 101 ? -6.055 13.855 4.860 1.00 89.81 101 ASP A N 1
ATOM 805 C CA . ASP A 1 101 ? -5.537 13.363 3.580 1.00 89.81 101 ASP A CA 1
ATOM 806 C C . ASP A 1 101 ? -6.472 12.292 2.998 1.00 89.81 101 ASP A C 1
ATOM 808 O O . ASP A 1 101 ? -6.753 12.299 1.798 1.00 89.81 101 ASP A O 1
ATOM 812 N N . LEU A 1 102 ? -7.001 11.416 3.860 1.00 91.25 102 LEU A N 1
ATOM 813 C CA . LEU A 1 102 ? -7.985 10.401 3.486 1.00 91.25 102 LEU A CA 1
ATOM 814 C C . LEU A 1 102 ? -9.327 11.036 3.099 1.00 91.25 102 LEU A C 1
ATOM 816 O O . LEU A 1 102 ? -9.835 10.749 2.023 1.00 91.25 102 LEU A O 1
ATOM 820 N N . ALA A 1 103 ? -9.856 11.967 3.892 1.00 86.25 103 ALA A N 1
ATOM 821 C CA . ALA A 1 103 ? -11.100 12.680 3.609 1.00 86.25 103 ALA A CA 1
ATOM 822 C C . ALA A 1 103 ? -11.048 13.383 2.248 1.00 86.25 103 ALA A C 1
ATOM 824 O O . ALA A 1 103 ? -11.938 13.205 1.421 1.00 86.25 103 ALA A O 1
ATOM 825 N N . LYS A 1 104 ? -9.943 14.081 1.951 1.00 83.69 104 LYS A N 1
ATOM 826 C CA . LYS A 1 104 ? -9.737 14.715 0.643 1.00 83.69 104 LYS A CA 1
ATOM 827 C C . LYS A 1 104 ? -9.699 13.702 -0.503 1.00 83.69 104 LYS A C 1
ATOM 829 O O . LYS A 1 104 ? -10.217 13.981 -1.579 1.00 83.69 104 LYS A O 1
ATOM 834 N N . LYS A 1 105 ? -9.050 12.553 -0.300 1.00 79.81 105 LYS A N 1
ATOM 835 C CA . LYS A 1 105 ? -8.945 11.492 -1.313 1.00 79.81 105 LYS A CA 1
ATOM 836 C C . LYS A 1 105 ? -10.287 10.805 -1.576 1.00 79.81 105 LYS A C 1
ATOM 838 O O . LYS A 1 105 ? -10.527 10.377 -2.699 1.00 79.81 105 LYS A O 1
ATOM 843 N N . HIS A 1 106 ? -11.125 10.702 -0.551 1.00 75.44 106 HIS A N 1
ATOM 844 C CA . HIS A 1 106 ? -12.438 10.063 -0.592 1.00 75.44 106 HIS A CA 1
ATOM 845 C C . HIS A 1 106 ? -13.585 11.055 -0.851 1.00 75.44 106 HIS A C 1
ATOM 847 O O . HIS A 1 106 ? -14.744 10.673 -0.724 1.00 75.44 106 HIS A O 1
ATOM 853 N N . GLU A 1 107 ? -13.255 12.298 -1.229 1.00 74.31 107 GLU A N 1
ATOM 854 C CA . GLU A 1 107 ? -14.208 13.371 -1.551 1.00 74.31 107 GLU A CA 1
ATOM 855 C C . GLU A 1 107 ? -15.234 13.637 -0.432 1.00 74.31 107 GLU A C 1
ATOM 857 O O . GLU A 1 107 ? -16.378 13.990 -0.700 1.00 74.31 107 GLU A O 1
ATOM 862 N N . LEU A 1 108 ? -14.819 13.474 0.828 1.00 73.19 108 LEU A N 1
ATOM 863 C CA . LEU A 1 108 ? -15.660 13.734 1.997 1.00 73.19 108 LEU A CA 1
ATOM 864 C C . LEU A 1 108 ? -15.704 15.237 2.309 1.00 73.19 108 LEU A C 1
ATOM 866 O O . LEU A 1 108 ? -14.676 15.923 2.227 1.00 73.19 108 LEU A O 1
ATOM 870 N N . GLU A 1 109 ? -16.877 15.743 2.694 1.00 61.06 109 GLU A N 1
ATOM 871 C CA . GLU A 1 109 ? -17.034 17.126 3.155 1.00 61.06 109 GLU A CA 1
ATOM 872 C C . GLU A 1 109 ? -16.289 17.303 4.488 1.00 61.06 109 GLU A C 1
ATOM 874 O O . GLU A 1 109 ? -16.538 16.614 5.475 1.00 61.06 109 GLU A O 1
ATOM 879 N N . HIS A 1 110 ? -15.313 18.211 4.508 1.00 59.06 110 HIS A N 1
ATOM 880 C CA . HIS A 1 110 ? -14.462 18.471 5.670 1.00 59.06 110 HIS A CA 1
ATOM 881 C C . HIS A 1 110 ? -14.293 19.981 5.846 1.00 59.06 110 HIS A C 1
ATOM 883 O O . HIS A 1 110 ? -13.201 20.541 5.714 1.00 59.06 110 HIS A O 1
ATOM 889 N N . ASP A 1 111 ? -15.430 20.640 6.070 1.00 54.91 111 ASP A N 1
ATOM 890 C CA . ASP A 1 111 ? -15.582 22.095 6.007 1.00 54.91 111 ASP A CA 1
ATOM 891 C C . ASP A 1 111 ? -14.824 22.837 7.120 1.00 54.91 111 ASP A C 1
ATOM 893 O O . ASP A 1 111 ? -14.472 24.007 6.946 1.00 54.91 111 ASP A O 1
ATOM 897 N N . GLN A 1 112 ? -14.526 22.169 8.246 1.00 58.72 112 GLN A N 1
ATOM 898 C CA . GLN A 1 112 ? -13.731 22.715 9.357 1.00 58.72 112 GLN A CA 1
ATOM 899 C C . GLN A 1 112 ? -12.795 21.653 9.964 1.00 58.72 112 GLN A C 1
ATOM 901 O O . GLN A 1 112 ? -13.127 21.038 10.980 1.00 58.72 112 GLN A O 1
ATOM 906 N N . PRO A 1 113 ? -11.611 21.430 9.367 1.00 58.38 113 PRO A N 1
ATOM 907 C CA . PRO A 1 113 ? -10.601 20.546 9.942 1.00 58.38 113 PRO A CA 1
ATOM 908 C C . PRO A 1 113 ? -10.244 20.983 11.368 1.00 58.38 113 PRO A C 1
ATOM 910 O O . PRO A 1 113 ? -10.032 22.177 11.579 1.00 58.38 113 PRO A O 1
ATOM 913 N N . HIS A 1 114 ? -10.120 20.034 12.306 1.00 56.72 114 HIS A N 1
ATOM 914 C CA . HIS A 1 114 ? -9.781 20.252 13.729 1.00 56.72 114 HIS A CA 1
ATOM 915 C C . HIS A 1 114 ? -10.930 20.684 14.646 1.00 56.72 114 HIS A C 1
ATOM 917 O O . HIS A 1 114 ? -10.702 20.939 15.834 1.00 56.72 114 HIS A O 1
ATOM 923 N N . ARG A 1 115 ? -12.168 20.730 14.141 1.00 68.94 115 ARG A N 1
ATOM 924 C CA . ARG A 1 115 ? -13.352 20.789 15.000 1.00 68.94 115 ARG A CA 1
ATOM 925 C C . ARG A 1 115 ? -13.850 19.369 15.255 1.00 68.94 115 ARG A C 1
ATOM 927 O O . ARG A 1 115 ? -14.035 18.601 14.315 1.00 68.94 115 ARG A O 1
ATOM 934 N N . ALA A 1 116 ? -14.068 19.028 16.525 1.00 74.69 116 ALA A N 1
ATOM 935 C CA . ALA A 1 116 ? -14.360 17.656 16.946 1.00 74.69 116 ALA A CA 1
ATOM 936 C C . ALA A 1 116 ? -15.584 17.037 16.246 1.00 74.69 116 ALA A C 1
ATOM 938 O O . ALA A 1 116 ? -15.575 15.852 15.938 1.00 74.69 116 ALA A O 1
ATOM 939 N N . ASP A 1 117 ? -16.620 17.827 15.957 1.00 79.00 117 ASP A N 1
ATOM 940 C CA . ASP A 1 117 ? -17.813 17.355 15.248 1.00 79.00 117 ASP A CA 1
ATOM 941 C C . ASP A 1 117 ? -17.554 17.082 13.760 1.00 79.00 117 ASP A C 1
ATOM 943 O O . ASP A 1 117 ? -17.975 16.048 13.247 1.00 79.00 117 ASP A O 1
ATOM 947 N N . SER A 1 118 ? -16.814 17.964 13.084 1.00 83.38 118 SER A N 1
ATOM 948 C CA . SER A 1 118 ? -16.375 17.763 11.695 1.00 83.38 118 SER A CA 1
ATOM 949 C C . SER A 1 118 ? -15.457 16.538 11.558 1.00 83.38 118 SER A C 1
ATOM 951 O O . SER A 1 118 ? -15.637 15.719 10.655 1.00 83.38 118 SER A O 1
ATOM 953 N N . ASP A 1 119 ? -14.503 16.366 12.478 1.00 86.19 119 ASP A N 1
ATOM 954 C CA . ASP A 1 119 ? -13.584 15.222 12.482 1.00 86.19 119 ASP A CA 1
ATOM 955 C C . ASP A 1 119 ? -14.325 13.901 12.787 1.00 86.19 119 ASP A C 1
ATOM 957 O O . ASP A 1 119 ? -14.073 12.881 12.136 1.00 86.19 119 ASP A O 1
ATOM 961 N N . ALA A 1 120 ? -15.284 13.908 13.723 1.00 90.44 120 ALA A N 1
ATOM 962 C CA . ALA A 1 120 ? -16.116 12.744 14.034 1.00 90.44 120 ALA A CA 1
ATOM 963 C C . ALA A 1 120 ? -17.012 12.339 12.854 1.00 90.44 120 ALA A C 1
ATOM 965 O O . ALA A 1 120 ? -17.123 11.151 12.544 1.00 90.44 120 ALA A O 1
ATOM 966 N N . LEU A 1 121 ? -17.605 13.315 12.157 1.00 90.00 121 LEU A N 1
ATOM 967 C CA . LEU A 1 121 ? -18.420 13.069 10.969 1.00 90.00 121 LEU A CA 1
ATOM 968 C C . LEU A 1 121 ? -17.592 12.431 9.846 1.00 90.00 121 LEU A C 1
ATOM 970 O O . LEU A 1 121 ? -17.952 11.362 9.351 1.00 90.00 121 LEU A O 1
ATOM 974 N N . ALA A 1 122 ? -16.443 13.026 9.513 1.00 91.19 122 ALA A N 1
ATOM 975 C CA . ALA A 1 122 ? -15.534 12.486 8.503 1.00 91.19 122 ALA A CA 1
ATOM 976 C C . ALA A 1 122 ? -15.040 11.075 8.870 1.00 91.19 122 ALA A C 1
ATOM 978 O O . ALA A 1 122 ? -14.930 10.204 8.007 1.00 91.19 122 ALA A O 1
ATOM 979 N N . THR A 1 123 ? -14.782 10.820 10.157 1.00 94.56 123 THR A N 1
ATOM 980 C CA . THR A 1 123 ? -14.399 9.490 10.657 1.00 94.56 123 THR A CA 1
ATOM 981 C C . THR A 1 123 ? -15.525 8.470 10.477 1.00 94.56 123 THR A C 1
ATOM 983 O O . THR A 1 123 ? -15.266 7.352 10.030 1.00 94.56 123 THR A O 1
ATOM 986 N N . ALA A 1 124 ? -16.773 8.842 10.777 1.00 93.88 124 ALA A N 1
ATOM 987 C CA . ALA A 1 124 ? -17.930 7.969 10.600 1.00 93.88 124 ALA A CA 1
ATOM 988 C C . ALA A 1 124 ? -18.160 7.620 9.122 1.00 93.88 124 ALA A C 1
ATOM 990 O O . ALA A 1 124 ? -18.375 6.455 8.786 1.00 93.88 124 ALA A O 1
ATOM 991 N N . GLU A 1 125 ? -18.072 8.603 8.226 1.00 93.12 125 GLU A N 1
ATOM 992 C CA . GLU A 1 125 ? -18.196 8.380 6.782 1.00 93.12 125 GLU A CA 1
ATOM 993 C C . GLU A 1 125 ? -17.076 7.488 6.244 1.00 93.12 125 GLU A C 1
ATOM 995 O O . GLU A 1 125 ? -17.344 6.525 5.520 1.00 93.12 125 GLU A O 1
ATOM 1000 N N . LEU A 1 126 ? -15.831 7.747 6.653 1.00 94.62 126 LEU A N 1
ATOM 1001 C CA . LEU A 1 126 ? -14.684 6.920 6.290 1.00 94.62 126 LEU A CA 1
ATOM 1002 C C . LEU A 1 126 ? -14.853 5.475 6.781 1.00 94.62 126 LEU A C 1
ATOM 1004 O O . LEU A 1 126 ? -14.604 4.531 6.031 1.00 94.62 126 LEU A O 1
ATOM 1008 N N . PHE A 1 127 ? -15.323 5.286 8.015 1.00 96.38 127 PHE A N 1
ATOM 1009 C CA . PHE A 1 127 ? -15.584 3.959 8.566 1.00 96.38 127 PHE A CA 1
ATOM 1010 C C . PHE A 1 127 ? -16.661 3.203 7.777 1.00 96.38 127 PHE A C 1
ATOM 1012 O O . PHE A 1 127 ? -16.464 2.035 7.445 1.00 96.38 127 PHE A O 1
ATOM 1019 N N . LEU A 1 128 ? -17.762 3.863 7.400 1.00 95.12 128 LEU A N 1
ATOM 1020 C CA . LEU A 1 128 ? -18.795 3.254 6.5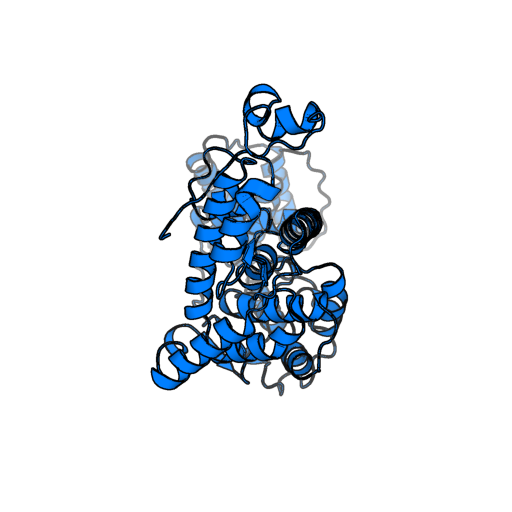53 1.00 95.12 128 LEU A CA 1
ATOM 1021 C C . LEU A 1 128 ? -18.237 2.820 5.191 1.00 95.12 128 LEU A C 1
ATOM 1023 O O . LEU A 1 128 ? -18.593 1.753 4.689 1.00 95.12 128 LEU A O 1
ATOM 1027 N N . GLN A 1 129 ? -17.331 3.605 4.602 1.00 94.75 129 GLN A N 1
ATOM 1028 C CA . GLN A 1 129 ? -16.637 3.191 3.382 1.00 94.75 129 GLN A CA 1
ATOM 1029 C C . GLN A 1 129 ? -15.748 1.965 3.620 1.00 94.75 129 GLN A C 1
ATOM 1031 O O . GLN A 1 129 ? -15.766 1.045 2.807 1.00 94.75 129 GLN A O 1
ATOM 1036 N N . PHE A 1 130 ? -15.024 1.897 4.739 1.00 96.81 130 PHE A N 1
ATOM 1037 C CA . PHE A 1 130 ? -14.226 0.718 5.086 1.00 96.81 130 PHE A CA 1
ATOM 1038 C C . PHE A 1 130 ? -15.065 -0.540 5.294 1.00 96.81 130 PHE A C 1
ATOM 1040 O O . PHE A 1 130 ? -14.655 -1.602 4.830 1.00 96.81 130 PHE A O 1
ATOM 1047 N N . LEU A 1 131 ? -16.251 -0.439 5.897 1.00 96.62 131 LEU A N 1
ATOM 1048 C CA . LEU A 1 131 ? -17.176 -1.572 5.986 1.00 96.62 131 LEU A CA 1
ATOM 1049 C C . LEU A 1 131 ? -17.579 -2.083 4.593 1.00 96.62 131 LEU A C 1
ATOM 1051 O O . LEU A 1 131 ? -17.534 -3.289 4.350 1.00 96.62 131 LEU A O 1
ATOM 1055 N N . ASN A 1 132 ? -17.876 -1.173 3.660 1.00 94.62 132 ASN A N 1
ATOM 1056 C CA . ASN A 1 132 ? -18.179 -1.536 2.272 1.00 94.62 132 ASN A CA 1
ATOM 1057 C C . ASN A 1 132 ? -16.975 -2.173 1.556 1.00 94.62 132 ASN A C 1
ATOM 1059 O O . ASN A 1 132 ? -17.151 -3.063 0.727 1.00 94.62 132 ASN A O 1
ATOM 1063 N N . GLU A 1 133 ? -15.748 -1.726 1.834 1.00 95.00 133 GLU A N 1
ATOM 1064 C CA . GLU A 1 133 ? -14.542 -2.337 1.262 1.00 95.00 133 GLU A CA 1
ATOM 1065 C C . GLU A 1 133 ? -14.272 -3.731 1.844 1.00 95.00 133 GLU A C 1
ATOM 1067 O O . GLU A 1 133 ? -13.926 -4.639 1.089 1.00 95.00 133 GLU A O 1
ATOM 1072 N N . ILE A 1 134 ? -14.499 -3.941 3.148 1.00 96.38 134 ILE A N 1
ATOM 1073 C CA . ILE A 1 134 ? -14.396 -5.261 3.795 1.00 96.38 134 ILE A CA 1
ATOM 1074 C C . ILE A 1 134 ? -15.374 -6.253 3.155 1.00 96.38 134 ILE A C 1
ATOM 1076 O O . ILE A 1 134 ? -14.979 -7.373 2.833 1.00 96.38 134 ILE A O 1
ATOM 1080 N N . GLU A 1 135 ? -16.620 -5.848 2.904 1.00 93.75 135 GLU A N 1
ATOM 1081 C CA . GLU A 1 135 ? -17.635 -6.700 2.265 1.00 93.75 135 GLU A CA 1
ATOM 1082 C C . GLU A 1 135 ? -17.200 -7.195 0.869 1.00 93.75 135 GLU A C 1
ATOM 1084 O O . GLU A 1 135 ? -17.495 -8.326 0.464 1.00 93.75 135 GLU A O 1
ATOM 1089 N N . LYS A 1 136 ? -16.431 -6.381 0.137 1.00 92.56 136 LYS A N 1
ATOM 1090 C CA . LYS A 1 136 ? -15.913 -6.720 -1.199 1.00 92.56 136 LYS A CA 1
ATOM 1091 C C . LYS A 1 136 ? -14.709 -7.661 -1.169 1.00 92.56 136 LYS A C 1
ATOM 1093 O O . LYS A 1 136 ? -14.389 -8.246 -2.206 1.00 92.56 136 LYS A O 1
ATOM 1098 N N . LEU A 1 137 ? -14.029 -7.822 -0.031 1.00 94.94 137 LEU A N 1
ATOM 1099 C CA . LEU A 1 137 ? -12.838 -8.669 0.050 1.00 94.94 137 LEU A CA 1
ATOM 1100 C C . LEU A 1 137 ? -13.179 -10.142 -0.232 1.00 94.94 137 LEU A C 1
ATOM 1102 O O . LEU A 1 137 ? -14.221 -10.627 0.203 1.00 94.94 137 LEU A O 1
ATOM 1106 N N . PRO A 1 138 ? -12.304 -10.905 -0.910 1.00 94.62 138 PRO A N 1
ATOM 1107 C CA . PRO A 1 138 ? -12.521 -12.332 -1.115 1.00 94.62 138 PRO A CA 1
ATOM 1108 C C . PRO A 1 138 ? -12.620 -13.103 0.200 1.00 94.62 138 PRO A C 1
ATOM 1110 O O . PRO A 1 138 ? -11.894 -12.804 1.148 1.00 94.62 138 PRO A O 1
ATOM 1113 N N . LEU A 1 139 ? -13.424 -14.169 0.226 1.00 94.50 139 LEU A N 1
ATOM 1114 C CA . LEU A 1 139 ? -13.589 -15.037 1.397 1.00 94.50 139 LEU A CA 1
ATOM 1115 C C . LEU A 1 139 ? -12.249 -15.486 1.998 1.00 94.50 139 LEU A C 1
ATOM 1117 O O . LEU A 1 139 ? -12.059 -15.391 3.205 1.00 94.50 139 LEU A O 1
ATOM 1121 N N . VAL A 1 140 ? -11.303 -15.927 1.162 1.00 95.06 140 VAL A N 1
ATOM 1122 C CA . VAL A 1 140 ? -9.979 -16.370 1.634 1.00 95.06 140 VAL A CA 1
ATOM 1123 C C . VAL A 1 140 ? -9.175 -15.231 2.271 1.00 95.06 140 VAL A C 1
ATOM 1125 O O . VAL A 1 140 ? -8.457 -15.454 3.237 1.00 95.06 140 VAL A O 1
ATOM 1128 N N . THR A 1 141 ? -9.336 -13.999 1.779 1.00 96.94 141 THR A N 1
ATOM 1129 C CA . THR A 1 141 ? -8.702 -12.811 2.362 1.00 96.94 141 THR A CA 1
ATOM 1130 C C . THR A 1 141 ? -9.331 -12.479 3.710 1.00 96.94 141 THR A C 1
ATOM 1132 O O . THR A 1 141 ? -8.602 -12.252 4.668 1.00 96.94 141 THR A O 1
ATOM 1135 N N . LEU A 1 142 ? -10.664 -12.500 3.810 1.00 97.06 142 LEU A N 1
ATOM 1136 C CA . LEU A 1 142 ? -11.373 -12.278 5.072 1.00 97.06 142 LEU A CA 1
ATOM 1137 C C . LEU A 1 142 ? -10.987 -13.310 6.135 1.00 97.06 142 LEU A C 1
ATOM 1139 O O . LEU A 1 142 ? -10.740 -12.936 7.275 1.00 97.06 142 LEU A O 1
ATOM 1143 N N . GLN A 1 143 ? -10.882 -14.587 5.760 1.00 96.81 143 GLN A N 1
ATOM 1144 C CA . GLN A 1 143 ? -10.450 -15.657 6.661 1.00 96.81 143 GLN A CA 1
ATOM 1145 C C . GLN A 1 143 ? -9.035 -15.416 7.193 1.00 96.81 143 GLN A C 1
ATOM 1147 O O . GLN A 1 143 ? -8.825 -15.470 8.400 1.00 96.81 143 GLN A O 1
ATOM 1152 N N . SER A 1 144 ? -8.081 -15.071 6.323 1.00 97.38 144 SER A N 1
ATOM 1153 C CA . SER A 1 144 ? -6.721 -14.751 6.768 1.00 97.38 144 SER A CA 1
ATOM 1154 C C . SER A 1 144 ? -6.647 -13.468 7.605 1.00 97.38 144 SER A C 1
ATOM 1156 O O . SER A 1 144 ? -5.802 -13.375 8.487 1.00 97.38 144 SER A O 1
ATOM 1158 N N . LEU A 1 145 ? -7.509 -12.474 7.360 1.00 98.06 145 LEU A N 1
ATOM 1159 C CA . LEU A 1 145 ? -7.604 -11.291 8.224 1.00 98.06 145 LEU A CA 1
ATOM 1160 C C . LEU A 1 145 ? -8.194 -11.633 9.596 1.00 98.06 145 LEU A C 1
ATOM 1162 O O . LEU A 1 145 ? -7.726 -11.101 10.596 1.00 98.06 145 LEU A O 1
ATOM 1166 N N . TYR A 1 146 ? -9.180 -12.531 9.649 1.00 97.81 146 TYR A N 1
ATOM 1167 C CA . TYR A 1 146 ? -9.773 -13.010 10.898 1.00 97.81 146 TYR A CA 1
ATOM 1168 C C . TYR A 1 146 ? -8.759 -13.794 11.742 1.00 97.81 146 TYR A C 1
ATOM 1170 O O . TYR A 1 146 ? -8.661 -13.580 12.940 1.00 97.81 146 TYR A O 1
ATOM 1178 N N . GLU A 1 147 ? -7.917 -14.627 11.128 1.00 96.50 147 GLU A N 1
ATOM 1179 C CA . GLU A 1 147 ? -6.826 -15.316 11.842 1.00 96.50 147 GLU A CA 1
ATOM 1180 C C . GLU A 1 147 ? -5.802 -14.350 12.467 1.00 96.50 147 GLU A C 1
ATOM 1182 O O . GLU A 1 147 ? -5.129 -14.698 13.434 1.00 96.50 147 GLU A O 1
ATOM 1187 N N . LEU A 1 148 ? -5.674 -13.134 11.926 1.00 96.94 148 LEU A N 1
ATOM 1188 C CA . LEU A 1 148 ? -4.782 -12.095 12.444 1.00 96.94 148 LEU A CA 1
ATOM 1189 C C . LEU A 1 148 ? -5.473 -11.150 13.440 1.00 96.94 148 LEU A C 1
ATOM 1191 O O . LEU A 1 148 ? -4.776 -10.358 14.079 1.00 96.94 148 LEU A O 1
ATOM 1195 N N . SER A 1 149 ? -6.805 -11.208 13.581 1.00 96.19 149 SER A N 1
ATOM 1196 C CA . SER A 1 149 ? -7.563 -10.167 14.285 1.00 96.19 149 SER A CA 1
ATOM 1197 C C . SER A 1 149 ? -7.282 -10.090 15.779 1.00 96.19 149 SER A C 1
ATOM 1199 O O . SER A 1 149 ? -7.391 -9.012 16.348 1.00 96.19 149 SER A O 1
ATOM 1201 N N . ASP A 1 150 ? -6.840 -11.187 16.396 1.00 94.31 150 ASP A N 1
ATOM 1202 C CA . ASP A 1 150 ? -6.488 -11.224 17.823 1.00 94.31 150 ASP A CA 1
ATOM 1203 C C . ASP A 1 150 ? -5.266 -10.351 18.170 1.00 94.31 150 ASP A C 1
ATOM 1205 O O . ASP A 1 150 ? -5.029 -10.034 19.335 1.00 94.31 150 ASP A O 1
ATOM 1209 N N . VAL A 1 151 ? -4.461 -9.981 17.167 1.00 96.31 151 VAL A N 1
ATOM 1210 C CA . VAL A 1 151 ? -3.249 -9.161 17.330 1.00 96.31 151 VAL A CA 1
ATOM 1211 C C . VAL A 1 151 ? -3.514 -7.687 17.002 1.00 96.31 151 VAL A C 1
ATOM 1213 O O . VAL A 1 151 ? -2.688 -6.828 17.318 1.00 96.31 151 VAL A O 1
ATOM 1216 N N . PHE A 1 152 ? -4.636 -7.385 16.347 1.00 96.19 152 PHE A N 1
ATOM 1217 C CA . PHE A 1 152 ? -5.005 -6.024 15.973 1.00 96.19 152 PHE A CA 1
ATOM 1218 C C . PHE A 1 152 ? -5.373 -5.184 17.194 1.00 96.19 152 PHE A C 1
ATOM 1220 O O . PHE A 1 152 ? -5.699 -5.693 18.265 1.00 96.19 152 PHE A O 1
ATOM 1227 N N . GLN A 1 153 ? -5.284 -3.865 17.033 1.00 93.81 153 GLN A N 1
ATOM 1228 C CA . GLN A 1 153 ? -5.731 -2.927 18.066 1.00 93.81 153 GLN A CA 1
ATOM 1229 C C . GLN A 1 153 ? -7.245 -2.718 18.018 1.00 93.81 153 GLN A C 1
ATOM 1231 O O . GLN A 1 153 ? -7.852 -2.409 19.044 1.00 93.81 153 GLN A O 1
ATOM 1236 N N . SER A 1 154 ? -7.833 -2.875 16.833 1.00 95.38 154 SER A N 1
ATOM 1237 C CA . SER A 1 154 ? -9.259 -2.744 16.581 1.00 95.38 154 SER A CA 1
ATOM 1238 C C . SER A 1 154 ? -9.991 -4.067 16.781 1.00 95.38 154 SER A C 1
ATOM 1240 O O . SER A 1 154 ? -9.629 -5.094 16.204 1.00 95.38 154 SER A O 1
ATOM 1242 N N . ASP A 1 155 ? -11.108 -4.007 17.494 1.00 95.88 155 ASP A N 1
ATOM 1243 C CA . ASP A 1 155 ? -12.037 -5.110 17.720 1.00 95.88 155 ASP A CA 1
ATOM 1244 C C . ASP A 1 155 ? -12.892 -5.366 16.460 1.00 95.88 155 ASP A C 1
ATOM 1246 O O . ASP A 1 155 ? -14.077 -5.036 16.399 1.00 95.88 155 ASP A O 1
ATOM 1250 N N . ILE A 1 156 ? -12.276 -5.921 15.408 1.00 96.12 156 ILE A N 1
ATOM 1251 C CA . ILE A 1 156 ? -12.916 -6.135 14.091 1.00 96.12 156 ILE A CA 1
ATOM 1252 C C . ILE A 1 156 ? -13.260 -7.600 13.797 1.00 96.12 156 ILE A C 1
ATOM 1254 O O . ILE A 1 156 ? -13.787 -7.902 12.725 1.00 96.12 156 ILE A O 1
ATOM 1258 N N . ALA A 1 157 ? -12.980 -8.515 14.728 1.00 96.75 157 ALA A N 1
ATOM 1259 C CA . ALA A 1 157 ? -13.228 -9.948 14.563 1.00 96.75 157 ALA A CA 1
ATOM 1260 C C . ALA A 1 157 ? -14.700 -10.247 14.225 1.00 96.75 157 ALA A C 1
ATOM 1262 O O . ALA A 1 157 ? -14.983 -11.016 13.304 1.00 96.75 157 ALA A O 1
ATOM 1263 N N . ASP A 1 158 ? -15.636 -9.577 14.903 1.00 94.50 158 ASP A N 1
ATOM 1264 C CA . ASP A 1 158 ? -17.072 -9.738 14.660 1.00 94.50 158 ASP A CA 1
ATOM 1265 C C . ASP A 1 158 ? -17.460 -9.253 13.258 1.00 94.50 158 ASP A C 1
ATOM 1267 O O . ASP A 1 158 ? -18.118 -9.985 12.517 1.00 94.50 158 ASP A O 1
ATOM 1271 N N . VAL A 1 159 ? -16.953 -8.086 12.840 1.00 96.12 159 VAL A N 1
ATOM 1272 C CA . VAL A 1 159 ? -17.168 -7.538 11.488 1.00 96.12 159 VAL A CA 1
ATOM 1273 C C . VAL A 1 159 ? -16.663 -8.512 10.421 1.00 96.12 159 VAL A C 1
ATOM 1275 O O . VAL A 1 159 ? -17.352 -8.775 9.433 1.00 96.12 159 VAL A O 1
ATOM 1278 N N . LEU A 1 160 ? -15.469 -9.077 10.609 1.00 97.75 160 LEU A N 1
ATOM 1279 C CA . LEU A 1 160 ? -14.892 -10.045 9.678 1.00 97.75 160 LEU A CA 1
ATOM 1280 C C . LEU A 1 160 ? -15.704 -11.346 9.648 1.00 97.75 160 LEU A C 1
ATOM 1282 O O . LEU A 1 160 ? -16.036 -11.832 8.565 1.00 97.75 160 LEU A O 1
ATOM 1286 N N . SER A 1 161 ? -16.067 -11.891 10.811 1.00 97.19 161 SER A N 1
ATOM 1287 C CA . SER A 1 161 ? -16.813 -13.150 10.914 1.00 97.19 161 SER A CA 1
ATOM 1288 C C . SER A 1 161 ? -18.215 -13.058 10.304 1.00 97.19 161 SER A C 1
ATOM 1290 O O . SER A 1 161 ? -18.629 -13.971 9.586 1.00 97.19 161 SER A O 1
ATOM 1292 N N . GLU A 1 162 ? -18.915 -11.934 10.479 1.00 95.75 162 GLU A N 1
ATOM 1293 C CA . GLU A 1 162 ? -20.216 -11.694 9.854 1.00 95.75 162 GLU A CA 1
ATOM 1294 C C . GLU A 1 162 ? -20.102 -11.696 8.321 1.00 95.75 162 GLU A C 1
ATOM 1296 O O . GLU A 1 162 ? -20.888 -12.352 7.631 1.00 95.75 162 GLU A O 1
ATOM 1301 N N . ASN A 1 163 ? -19.088 -11.020 7.772 1.00 95.25 163 ASN A N 1
ATOM 1302 C CA . ASN A 1 163 ? -18.835 -10.990 6.329 1.00 95.25 163 ASN A CA 1
ATOM 1303 C C . ASN A 1 163 ? -18.428 -12.367 5.777 1.00 95.25 163 ASN A C 1
ATOM 1305 O O . ASN A 1 163 ? -18.879 -12.761 4.696 1.00 95.25 163 ASN A O 1
ATOM 1309 N N . ILE A 1 164 ? -17.640 -13.139 6.533 1.00 95.69 164 ILE A N 1
ATOM 1310 C CA . ILE A 1 164 ? -17.309 -14.533 6.205 1.00 95.69 164 ILE A CA 1
ATOM 1311 C C . ILE A 1 164 ? -18.589 -15.371 6.111 1.00 95.69 164 ILE A C 1
ATOM 1313 O O . ILE A 1 164 ? -18.807 -16.041 5.099 1.00 95.69 164 ILE A O 1
ATOM 1317 N N . LEU A 1 165 ? -19.462 -15.307 7.122 1.00 94.81 165 LEU A N 1
ATOM 1318 C CA . LEU A 1 165 ? -20.725 -16.050 7.143 1.00 94.81 165 LEU A CA 1
ATOM 1319 C C . LEU A 1 165 ? -21.623 -15.666 5.961 1.00 94.81 165 LEU A C 1
ATOM 1321 O O . LEU A 1 165 ? -22.111 -16.552 5.253 1.00 94.81 165 LEU A O 1
ATOM 1325 N N . LYS A 1 166 ? -21.779 -14.364 5.684 1.00 92.19 166 LYS A N 1
ATOM 1326 C CA . LYS A 1 166 ? -22.539 -13.871 4.524 1.00 92.19 166 LYS A CA 1
ATOM 1327 C C . LYS A 1 166 ? -22.025 -14.477 3.218 1.00 92.19 166 LYS A C 1
ATOM 1329 O O . LYS A 1 166 ? -22.832 -14.994 2.441 1.00 92.19 166 LYS A O 1
ATOM 1334 N N . LYS A 1 167 ? -20.708 -14.488 2.985 1.00 90.62 167 LYS A N 1
ATOM 1335 C CA . LYS A 1 167 ? -20.119 -15.044 1.752 1.00 90.62 167 LYS A CA 1
ATOM 1336 C C . LYS A 1 167 ? -20.230 -16.559 1.652 1.00 90.62 167 LYS A C 1
ATOM 1338 O O . LYS A 1 167 ? -20.493 -17.070 0.564 1.00 90.62 167 LYS A O 1
ATOM 1343 N N . VAL A 1 168 ? -20.082 -17.282 2.762 1.00 90.69 168 VAL A N 1
ATOM 1344 C CA . VAL A 1 168 ? -20.276 -18.741 2.791 1.00 90.69 168 VAL A CA 1
ATOM 1345 C C . VAL A 1 168 ? -21.722 -19.106 2.434 1.00 90.69 168 VAL A C 1
ATOM 1347 O O . VAL A 1 168 ? -21.939 -20.067 1.699 1.00 90.69 168 VAL A O 1
ATOM 1350 N N . MET A 1 169 ? -22.706 -18.324 2.890 1.00 87.44 169 MET A N 1
ATOM 1351 C CA . MET A 1 169 ? -24.125 -18.575 2.613 1.00 87.44 169 MET A CA 1
ATOM 1352 C C . MET A 1 169 ? -24.558 -18.196 1.188 1.00 87.44 169 MET A C 1
ATOM 1354 O O . MET A 1 169 ? -25.338 -18.927 0.581 1.00 87.44 169 MET A O 1
ATOM 1358 N N . HIS A 1 170 ? -24.065 -17.078 0.642 1.00 80.38 170 HIS A N 1
ATOM 1359 C CA . HIS A 1 170 ? -24.493 -16.559 -0.670 1.00 80.38 170 HIS A CA 1
ATOM 1360 C C . HIS A 1 170 ? -23.610 -17.026 -1.843 1.00 80.38 170 HIS A C 1
ATOM 1362 O O . HIS A 1 170 ? -23.949 -16.789 -3.000 1.00 80.38 170 HIS A O 1
ATOM 1368 N N . GLY A 1 171 ? -22.499 -17.707 -1.536 1.00 64.00 171 GLY A N 1
ATOM 1369 C CA . GLY A 1 171 ? -21.572 -18.419 -2.416 1.00 64.00 171 GLY A CA 1
ATOM 1370 C C . GLY A 1 171 ? -21.706 -18.189 -3.921 1.00 64.00 171 GLY A C 1
ATOM 1371 O O . GLY A 1 171 ? -22.369 -18.996 -4.575 1.00 64.00 171 GLY A O 1
ATOM 1372 N N . LYS A 1 172 ? -21.013 -17.167 -4.470 1.00 57.12 172 LYS A N 1
ATOM 1373 C CA . LYS A 1 172 ? -20.486 -17.150 -5.864 1.00 57.12 172 LYS A CA 1
ATOM 1374 C C . LYS A 1 172 ? -19.751 -15.888 -6.353 1.00 57.12 172 LYS A C 1
ATOM 1376 O O . LYS A 1 172 ? -19.306 -15.905 -7.499 1.00 57.12 172 LYS A O 1
ATOM 1381 N N . GLU A 1 173 ? -19.575 -14.825 -5.572 1.00 59.00 173 GLU A N 1
ATOM 1382 C CA . GLU A 1 173 ? -19.145 -13.538 -6.165 1.00 59.00 173 GLU A CA 1
ATOM 1383 C C . GLU A 1 173 ? -17.624 -13.363 -6.348 1.00 59.00 173 GLU A C 1
ATOM 1385 O O . GLU A 1 173 ? -17.189 -12.784 -7.344 1.00 59.00 173 GLU A O 1
ATOM 1390 N N . ASP A 1 174 ? -16.784 -13.945 -5.488 1.00 61.72 174 ASP A N 1
ATOM 1391 C CA . ASP A 1 174 ? -15.352 -13.588 -5.455 1.00 61.72 174 ASP A CA 1
ATOM 1392 C C . ASP A 1 174 ? -14.524 -14.109 -6.655 1.00 61.72 174 ASP A C 1
ATOM 1394 O O . ASP A 1 174 ? -13.429 -13.617 -6.942 1.00 61.72 174 ASP A O 1
ATOM 1398 N N . ILE A 1 175 ? -15.020 -15.116 -7.386 1.00 61.59 175 ILE A N 1
ATOM 1399 C CA . ILE A 1 175 ? -14.226 -15.852 -8.391 1.00 61.59 175 ILE A CA 1
ATOM 1400 C C . ILE A 1 175 ? -14.078 -15.061 -9.701 1.00 61.59 175 ILE A C 1
ATOM 1402 O O . ILE A 1 175 ? -13.155 -15.313 -10.479 1.00 61.59 175 ILE A O 1
ATOM 1406 N N . ALA A 1 176 ? -14.963 -14.102 -9.991 1.00 69.56 176 ALA A N 1
ATOM 1407 C CA . ALA A 1 176 ? -14.930 -13.386 -11.266 1.00 69.56 176 ALA A CA 1
ATOM 1408 C C . ALA A 1 176 ? -13.694 -12.477 -11.391 1.00 69.56 176 ALA A C 1
ATOM 1410 O O . ALA A 1 176 ? -13.051 -12.477 -12.444 1.00 69.56 176 ALA A O 1
ATOM 1411 N N . GLN A 1 177 ? -13.309 -11.793 -10.311 1.00 81.69 177 GLN A N 1
ATOM 1412 C CA . GLN A 1 177 ? -12.265 -10.763 -10.318 1.00 81.69 177 GLN A CA 1
ATOM 1413 C C . GLN A 1 177 ? -10.882 -11.269 -9.880 1.00 81.69 177 GLN A C 1
ATOM 1415 O O . GLN A 1 177 ? -9.865 -10.744 -10.342 1.00 81.69 177 GLN A O 1
ATOM 1420 N N . TYR A 1 178 ? -10.826 -12.315 -9.050 1.00 90.44 178 TYR A N 1
ATOM 1421 C CA . TYR A 1 178 ? -9.584 -12.764 -8.419 1.00 90.44 178 TYR A CA 1
ATOM 1422 C C . TYR A 1 178 ? -9.202 -14.193 -8.797 1.00 90.44 178 TYR A C 1
ATOM 1424 O O . TYR A 1 178 ? -10.035 -15.055 -9.075 1.00 90.44 178 TYR A O 1
ATOM 1432 N N . GLU A 1 179 ? -7.899 -14.438 -8.836 1.00 92.19 179 GLU A N 1
ATOM 1433 C CA . GLU A 1 179 ? -7.317 -15.762 -8.953 1.00 92.19 179 GLU A CA 1
ATOM 1434 C C . GLU A 1 179 ? -6.977 -16.269 -7.551 1.00 92.19 179 GLU A C 1
ATOM 1436 O O . GLU A 1 179 ? -6.106 -15.712 -6.886 1.00 92.19 179 GLU A O 1
ATOM 1441 N N . ILE A 1 180 ? -7.643 -17.333 -7.103 1.00 93.06 180 ILE A N 1
ATOM 1442 C CA . ILE A 1 180 ? -7.347 -17.960 -5.811 1.00 93.06 180 ILE A CA 1
ATOM 1443 C C . ILE A 1 180 ? -6.331 -19.081 -6.027 1.00 93.06 180 ILE A C 1
ATOM 1445 O O . ILE A 1 180 ? -6.558 -20.007 -6.808 1.00 93.06 180 ILE A O 1
ATOM 1449 N N . HIS A 1 181 ? -5.209 -19.021 -5.314 1.00 93.88 181 HIS A N 1
ATOM 1450 C CA . HIS A 1 181 ? -4.197 -20.070 -5.313 1.00 93.88 181 HIS A CA 1
ATOM 1451 C C . HIS A 1 181 ? -3.691 -20.300 -3.891 1.00 93.88 181 HIS A C 1
ATOM 1453 O O . HIS A 1 181 ? -3.219 -19.366 -3.255 1.00 93.88 181 HIS A O 1
ATOM 1459 N N . ARG A 1 182 ? -3.781 -21.546 -3.400 1.00 93.06 182 ARG A N 1
ATOM 1460 C CA . ARG A 1 182 ? -3.311 -21.946 -2.057 1.00 93.06 182 ARG A CA 1
ATOM 1461 C C . ARG A 1 182 ? -3.810 -20.998 -0.951 1.00 93.06 182 ARG A C 1
ATOM 1463 O O . ARG A 1 182 ? -3.022 -20.485 -0.171 1.00 93.06 182 ARG A O 1
ATOM 1470 N N . ASN A 1 183 ? -5.123 -20.752 -0.937 1.00 92.50 183 ASN A N 1
ATOM 1471 C CA . ASN A 1 183 ? -5.820 -19.860 0.003 1.00 92.50 183 ASN A CA 1
ATOM 1472 C C . ASN A 1 183 ? -5.365 -18.391 -0.011 1.00 92.50 183 ASN A C 1
ATOM 1474 O O . ASN A 1 183 ? -5.679 -17.644 0.903 1.00 92.50 183 ASN A O 1
ATOM 1478 N N . ILE A 1 184 ? -4.684 -17.944 -1.067 1.00 96.06 184 ILE A N 1
ATOM 1479 C CA . ILE A 1 184 ? -4.358 -16.532 -1.273 1.00 96.06 184 ILE A CA 1
ATOM 1480 C C . ILE A 1 184 ? -5.060 -16.062 -2.545 1.00 96.06 184 ILE A C 1
ATOM 1482 O O . ILE A 1 184 ? -4.924 -16.677 -3.608 1.00 96.06 184 ILE A O 1
ATOM 1486 N N . ALA A 1 185 ? -5.814 -14.972 -2.435 1.00 95.44 185 ALA A N 1
ATOM 1487 C CA . ALA A 1 185 ? -6.416 -14.299 -3.575 1.00 95.44 185 ALA A CA 1
ATOM 1488 C C . ALA A 1 185 ? -5.418 -13.318 -4.208 1.00 95.44 185 ALA A C 1
ATOM 1490 O O . ALA A 1 185 ? -4.748 -12.550 -3.521 1.00 95.44 185 ALA A O 1
ATOM 1491 N N . LEU A 1 186 ? -5.325 -13.353 -5.534 1.00 95.56 186 LEU A N 1
ATOM 1492 C CA . LEU A 1 186 ? -4.482 -12.479 -6.342 1.00 95.56 186 LEU A CA 1
ATOM 1493 C C . LEU A 1 186 ? -5.334 -11.751 -7.380 1.00 95.56 186 LEU A C 1
ATOM 1495 O O . LEU A 1 186 ? -6.283 -12.322 -7.924 1.00 95.56 186 LEU A O 1
ATOM 1499 N N . LYS A 1 187 ? -4.953 -10.526 -7.740 1.00 93.94 187 LYS A N 1
ATOM 1500 C CA . LYS A 1 187 ? -5.529 -9.838 -8.901 1.00 93.94 187 LYS A CA 1
ATOM 1501 C C . LYS A 1 187 ? -5.407 -10.702 -10.164 1.00 93.94 187 LYS A C 1
ATOM 1503 O O . LYS A 1 187 ? -4.304 -11.140 -10.516 1.00 93.94 187 LYS A O 1
ATOM 1508 N N . LYS A 1 188 ? -6.521 -10.927 -10.877 1.00 88.56 188 LYS A N 1
ATOM 1509 C CA . LYS A 1 188 ? -6.476 -11.576 -12.196 1.00 88.56 188 LYS A CA 1
ATOM 1510 C C . LYS A 1 188 ? -5.699 -10.726 -13.190 1.00 88.56 188 LYS A C 1
ATOM 1512 O O . LYS A 1 188 ? -5.756 -9.500 -13.188 1.00 88.56 188 LYS A O 1
ATOM 1517 N N . ARG A 1 189 ? -4.982 -11.411 -14.072 1.00 81.31 189 ARG A N 1
ATOM 1518 C CA . ARG A 1 189 ? -4.094 -10.795 -15.056 1.00 81.31 189 ARG A CA 1
ATOM 1519 C C . ARG A 1 189 ? -4.807 -10.671 -16.393 1.00 81.31 189 ARG A C 1
ATOM 1521 O O . ARG A 1 189 ? -5.346 -11.662 -16.877 1.00 81.31 189 ARG A O 1
ATOM 1528 N N . ASN A 1 190 ? -4.691 -9.508 -17.023 1.00 68.00 190 ASN A N 1
ATOM 1529 C CA . ASN A 1 190 ? -4.980 -9.335 -18.443 1.00 68.00 190 ASN A CA 1
ATOM 1530 C C . ASN A 1 190 ? -3.642 -9.215 -19.172 1.00 68.00 190 ASN A C 1
ATOM 1532 O O . ASN A 1 190 ? -2.886 -8.279 -18.930 1.00 68.00 190 ASN A O 1
ATOM 1536 N N . TYR A 1 191 ? -3.313 -10.199 -20.008 1.00 60.00 191 TYR A N 1
ATOM 1537 C CA . TYR A 1 191 ? -2.069 -10.192 -20.770 1.00 60.00 191 TYR A CA 1
ATOM 1538 C C . TYR A 1 191 ? -2.347 -9.823 -22.223 1.00 60.00 191 TYR A C 1
ATOM 1540 O O . TYR A 1 191 ? -3.049 -10.549 -22.923 1.00 60.00 191 TYR A O 1
ATOM 1548 N N . SER A 1 192 ? -1.760 -8.721 -22.677 1.00 56.22 192 SER A N 1
ATOM 1549 C CA . SER A 1 192 ? -1.696 -8.354 -24.089 1.00 56.22 192 SER A CA 1
ATOM 1550 C C . SER A 1 192 ? -0.246 -8.044 -24.440 1.00 56.22 192 SER A C 1
ATOM 1552 O O . SER A 1 192 ? 0.306 -7.055 -23.964 1.00 56.22 192 SER A O 1
ATOM 1554 N N . LEU A 1 193 ? 0.377 -8.899 -25.251 1.00 53.53 193 LEU A N 1
ATOM 1555 C CA . LEU A 1 193 ? 1.634 -8.569 -25.916 1.00 53.53 193 LEU A CA 1
ATOM 1556 C C . LEU A 1 193 ? 1.313 -7.746 -27.155 1.00 53.53 193 LEU A C 1
ATOM 1558 O O . LEU A 1 193 ? 0.705 -8.264 -28.091 1.00 53.53 193 LEU A O 1
ATOM 1562 N N . ASN A 1 194 ? 1.758 -6.496 -27.178 1.00 54.50 194 ASN A N 1
ATOM 1563 C CA . ASN A 1 194 ? 1.788 -5.725 -28.409 1.00 54.50 194 ASN A CA 1
ATOM 1564 C C . ASN A 1 194 ? 3.124 -5.998 -29.097 1.00 54.50 194 ASN A C 1
ATOM 1566 O O . ASN A 1 194 ? 4.159 -5.447 -28.727 1.00 54.50 194 ASN A O 1
ATOM 1570 N N . LEU A 1 195 ? 3.109 -6.886 -30.090 1.00 54.91 195 LEU A N 1
ATOM 1571 C CA . LEU A 1 195 ? 4.248 -7.058 -30.987 1.00 54.91 195 LEU A CA 1
ATOM 1572 C C . LEU A 1 195 ? 4.390 -5.764 -31.791 1.00 54.91 195 LEU A C 1
ATOM 1574 O O . LEU A 1 195 ? 3.515 -5.422 -32.585 1.00 54.91 195 LEU A O 1
ATOM 1578 N N . GLY A 1 196 ? 5.442 -5.002 -31.497 1.00 54.88 196 GLY A N 1
ATOM 1579 C CA . GLY A 1 196 ? 5.622 -3.681 -32.079 1.00 54.88 196 GLY A CA 1
ATOM 1580 C C . GLY A 1 196 ? 6.008 -3.707 -33.553 1.00 54.88 196 GLY A C 1
ATOM 1581 O O . GLY A 1 196 ? 6.630 -4.650 -34.036 1.00 54.88 196 GLY A O 1
ATOM 1582 N N . GLU A 1 197 ? 5.637 -2.645 -34.265 1.00 61.56 197 GLU A N 1
ATOM 1583 C CA . GLU A 1 197 ? 6.010 -2.435 -35.665 1.00 61.56 197 GLU A CA 1
ATOM 1584 C C . GLU A 1 197 ? 7.508 -2.107 -35.801 1.00 61.56 197 GLU A C 1
ATOM 1586 O O . GLU A 1 197 ? 8.108 -1.451 -34.945 1.00 61.56 197 GLU A O 1
ATOM 1591 N N . THR A 1 198 ? 8.132 -2.548 -36.894 1.00 60.66 198 THR A N 1
ATOM 1592 C CA . THR A 1 198 ? 9.559 -2.325 -37.162 1.00 60.66 198 THR A CA 1
ATOM 1593 C C . THR A 1 198 ? 9.844 -0.904 -37.659 1.00 60.66 198 THR A C 1
ATOM 1595 O O . THR A 1 198 ? 9.150 -0.359 -38.518 1.00 60.66 198 THR A O 1
ATOM 1598 N N . CYS A 1 199 ? 10.931 -0.296 -37.168 1.00 64.31 199 CYS A N 1
ATOM 1599 C CA . CYS A 1 199 ? 11.385 1.020 -37.624 1.00 64.31 199 CYS A CA 1
ATOM 1600 C C . CYS A 1 199 ? 12.374 0.899 -38.797 1.00 64.31 199 CYS A C 1
ATOM 1602 O O . CYS A 1 199 ? 13.512 0.468 -38.617 1.00 64.31 199 CYS A O 1
ATOM 1604 N N . SER A 1 200 ? 11.969 1.327 -40.000 1.00 66.44 200 SER A N 1
ATOM 1605 C CA . SER A 1 200 ? 12.805 1.259 -41.216 1.00 66.44 200 SER A CA 1
ATOM 1606 C C . SER A 1 200 ? 13.560 2.561 -41.562 1.00 66.44 200 SER A C 1
ATOM 1608 O O . SER A 1 200 ? 14.334 2.585 -42.522 1.00 66.44 200 SER A O 1
ATOM 1610 N N . SER A 1 201 ? 13.338 3.670 -40.849 1.00 78.81 201 SER A N 1
ATOM 1611 C CA . SER A 1 201 ? 13.920 4.981 -41.198 1.00 78.81 201 SER A CA 1
ATOM 1612 C C . SER A 1 201 ? 15.357 5.163 -40.693 1.00 78.81 201 SER A C 1
ATOM 1614 O O . SER A 1 201 ? 15.714 4.612 -39.662 1.00 78.81 201 SER A O 1
ATOM 1616 N N . LYS A 1 202 ? 16.169 5.996 -41.368 1.00 88.44 202 LYS A N 1
ATOM 1617 C CA . LYS A 1 202 ? 17.494 6.427 -40.866 1.00 88.44 202 LYS A CA 1
ATOM 1618 C C . LYS A 1 202 ? 17.364 7.254 -39.576 1.00 88.44 202 LYS A C 1
ATOM 1620 O O . LYS A 1 202 ? 16.376 7.965 -39.408 1.00 88.44 202 LYS A O 1
ATOM 1625 N N . PHE A 1 203 ? 18.4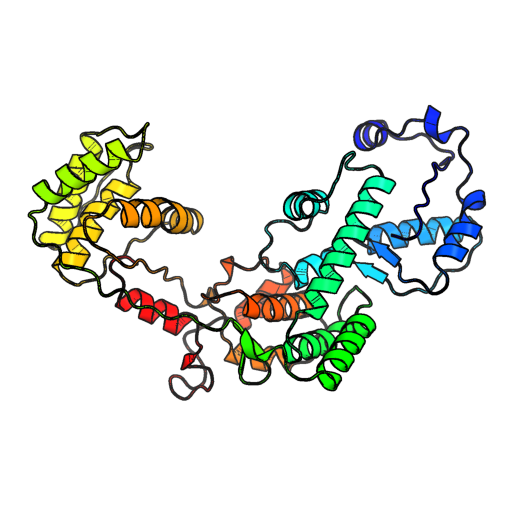01 7.236 -38.732 1.00 87.44 203 PHE A N 1
ATOM 1626 C CA . PHE A 1 203 ? 18.382 7.875 -37.408 1.00 87.44 203 PHE A CA 1
ATOM 1627 C C . PHE A 1 203 ? 18.093 9.382 -37.457 1.00 87.44 203 PHE A C 1
ATOM 1629 O O . PHE A 1 203 ? 17.201 9.837 -36.754 1.00 87.44 203 PHE A O 1
ATOM 1636 N N . ASP A 1 204 ? 18.761 10.152 -38.323 1.00 88.75 204 ASP A N 1
ATOM 1637 C CA . ASP A 1 204 ? 18.525 11.605 -38.405 1.00 88.75 204 ASP A CA 1
ATOM 1638 C C . ASP A 1 204 ? 17.095 11.945 -38.857 1.00 88.75 204 ASP A C 1
ATOM 1640 O O . ASP A 1 204 ? 16.481 12.886 -38.357 1.00 88.75 204 ASP A O 1
ATOM 1644 N N . ALA A 1 205 ? 16.534 11.151 -39.776 1.00 87.81 205 ALA A N 1
ATOM 1645 C CA . ALA A 1 205 ? 15.157 11.322 -40.236 1.00 87.81 205 ALA A CA 1
ATOM 1646 C C . ALA A 1 205 ? 14.148 10.970 -39.133 1.00 87.81 205 ALA A C 1
ATOM 1648 O O . ALA A 1 205 ? 13.163 11.685 -38.943 1.00 87.81 205 ALA A O 1
ATOM 1649 N N . PHE A 1 206 ? 14.414 9.893 -38.387 1.00 89.69 206 PHE A N 1
ATOM 1650 C CA . PHE A 1 206 ? 13.656 9.526 -37.194 1.00 89.69 206 PHE A CA 1
ATOM 1651 C C . PHE A 1 206 ? 13.694 10.648 -36.148 1.00 89.69 206 PHE A C 1
ATOM 1653 O O . PHE A 1 206 ? 12.644 11.036 -35.632 1.00 89.69 206 PHE A O 1
ATOM 1660 N N . LEU A 1 207 ? 14.882 11.192 -35.872 1.00 89.44 207 LEU A N 1
ATOM 1661 C CA . LEU A 1 207 ? 15.072 12.209 -34.848 1.00 89.44 207 LEU A CA 1
ATOM 1662 C C . LEU A 1 207 ? 14.308 13.485 -35.200 1.00 89.44 207 LEU A C 1
ATOM 1664 O O . LEU A 1 207 ? 13.480 13.918 -34.407 1.00 89.44 207 LEU A O 1
ATOM 1668 N N . ASN A 1 208 ? 14.503 14.031 -36.403 1.00 88.31 208 ASN A N 1
ATOM 1669 C CA . ASN A 1 208 ? 13.813 15.249 -36.835 1.00 88.31 208 ASN A CA 1
ATOM 1670 C C . ASN A 1 208 ? 12.289 15.100 -36.751 1.00 88.31 208 ASN A C 1
ATOM 1672 O O . ASN A 1 208 ? 11.633 15.903 -36.094 1.00 88.31 208 ASN A O 1
ATOM 1676 N N . LYS A 1 209 ? 11.740 14.010 -37.305 1.00 88.50 209 LYS A N 1
ATOM 1677 C CA . LYS A 1 209 ? 10.293 13.748 -37.281 1.00 88.50 209 LYS A CA 1
ATOM 1678 C C . LYS A 1 209 ? 9.743 13.619 -35.856 1.00 88.50 209 LYS A C 1
ATOM 1680 O O . LYS A 1 209 ? 8.623 14.045 -35.583 1.00 88.50 209 LYS A O 1
ATOM 1685 N N . THR A 1 210 ? 10.503 13.009 -34.949 1.00 88.19 210 THR A N 1
ATOM 1686 C CA . THR A 1 210 ? 10.088 12.841 -33.549 1.00 88.19 210 THR A CA 1
ATOM 1687 C C . THR A 1 210 ? 10.148 14.166 -32.789 1.00 88.19 210 THR A C 1
ATOM 1689 O O . THR A 1 210 ? 9.238 14.466 -32.020 1.00 88.19 210 THR A O 1
ATOM 1692 N N . MET A 1 211 ? 11.162 14.994 -33.053 1.00 87.19 211 MET A N 1
ATOM 1693 C CA . MET A 1 211 ? 11.282 16.336 -32.474 1.00 87.19 211 MET A CA 1
ATOM 1694 C C . MET A 1 211 ? 10.158 17.268 -32.952 1.00 87.19 211 MET A C 1
ATOM 1696 O O . MET A 1 211 ? 9.590 17.982 -32.130 1.00 87.19 211 MET A O 1
ATOM 1700 N N . ASP A 1 212 ? 9.769 17.199 -34.232 1.00 87.44 212 ASP A N 1
ATOM 1701 C CA . ASP A 1 212 ? 8.618 17.948 -34.768 1.00 87.44 212 ASP A CA 1
ATOM 1702 C C . ASP A 1 212 ? 7.323 17.579 -34.021 1.00 87.44 212 ASP A C 1
ATOM 1704 O O . ASP A 1 212 ? 6.524 18.436 -33.634 1.00 87.44 212 ASP A O 1
ATOM 1708 N N . LYS A 1 213 ? 7.120 16.284 -33.753 1.00 88.62 213 LYS A N 1
ATOM 1709 C CA . LYS A 1 213 ? 5.961 15.831 -32.980 1.00 88.62 213 LYS A CA 1
ATOM 1710 C C . LYS A 1 213 ? 6.033 16.252 -31.508 1.00 88.62 213 LYS A C 1
ATOM 1712 O O . LYS A 1 213 ? 4.992 16.603 -30.955 1.00 88.62 213 LYS A O 1
ATOM 1717 N N . LEU A 1 214 ? 7.210 16.244 -30.879 1.00 86.81 214 LEU A N 1
ATOM 1718 C CA . LEU A 1 214 ? 7.381 16.721 -29.500 1.00 86.81 214 LEU A CA 1
ATOM 1719 C C . LEU A 1 214 ? 6.977 18.191 -29.362 1.00 86.81 214 LEU A C 1
ATOM 1721 O O . LEU A 1 214 ? 6.206 18.511 -28.463 1.00 86.81 214 LEU A O 1
ATOM 1725 N N . GLU A 1 215 ? 7.397 19.055 -30.289 1.00 86.88 215 GLU A N 1
ATOM 1726 C CA . GLU A 1 215 ? 6.973 20.464 -30.322 1.00 86.88 215 GLU A CA 1
ATOM 1727 C C . GLU A 1 215 ? 5.453 20.613 -30.412 1.00 86.88 215 GLU A C 1
ATOM 1729 O O . GLU A 1 215 ? 4.868 21.421 -29.696 1.00 86.88 215 GLU A O 1
ATOM 1734 N N . SER A 1 216 ? 4.793 19.793 -31.236 1.00 85.94 216 SER A N 1
ATOM 1735 C CA . SER A 1 216 ? 3.331 19.848 -31.362 1.00 85.94 216 SER A CA 1
ATOM 1736 C C . SER A 1 216 ? 2.580 19.378 -30.107 1.00 85.94 216 SER A C 1
ATOM 1738 O O . SER A 1 216 ? 1.487 19.866 -29.833 1.00 85.94 216 SER A O 1
ATOM 1740 N N . HIS A 1 217 ? 3.148 18.442 -29.337 1.00 85.19 217 HIS A N 1
ATOM 1741 C CA . HIS A 1 217 ? 2.504 17.857 -28.153 1.00 85.19 217 HIS A CA 1
ATOM 1742 C C . HIS A 1 217 ? 2.880 18.563 -26.844 1.00 85.19 217 HIS A C 1
ATOM 1744 O O . HIS A 1 217 ? 2.201 18.385 -25.832 1.00 85.19 217 HIS A O 1
ATOM 1750 N N . MET A 1 218 ? 3.953 19.357 -26.838 1.00 82.25 218 MET A N 1
ATOM 1751 C CA . MET A 1 218 ? 4.467 20.035 -25.653 1.00 82.25 218 MET A CA 1
ATOM 1752 C C . MET A 1 218 ? 4.630 21.540 -25.921 1.00 82.25 218 MET A C 1
ATOM 1754 O O . MET A 1 218 ? 5.671 21.966 -26.413 1.00 82.25 218 MET A O 1
ATOM 1758 N N . PRO A 1 219 ? 3.668 22.384 -25.501 1.00 76.62 219 PRO A N 1
ATOM 1759 C CA . PRO A 1 219 ? 3.671 23.824 -25.795 1.00 76.62 219 PRO A CA 1
ATOM 1760 C C . PRO A 1 219 ? 4.887 24.608 -25.272 1.00 76.62 219 PRO A C 1
ATOM 1762 O O . PRO A 1 219 ? 5.146 25.718 -25.722 1.00 76.62 219 PRO A O 1
ATOM 1765 N N . LYS A 1 220 ? 5.612 24.061 -24.286 1.00 82.50 220 LYS A N 1
ATOM 1766 C CA . LYS A 1 220 ? 6.830 24.650 -23.694 1.00 82.50 220 LYS A CA 1
ATOM 1767 C C . LYS A 1 220 ? 8.114 23.927 -24.117 1.00 82.50 220 LYS A C 1
ATOM 1769 O O . LYS A 1 220 ? 9.163 24.138 -23.508 1.00 82.50 220 LYS A O 1
ATOM 1774 N N . PHE A 1 221 ? 8.030 23.011 -25.078 1.00 83.00 221 PHE A N 1
ATOM 1775 C CA . PHE A 1 221 ? 9.199 22.302 -25.573 1.00 83.00 221 PHE A CA 1
ATOM 1776 C C . PHE A 1 221 ? 10.006 23.201 -26.502 1.00 83.00 221 PHE A C 1
ATOM 1778 O O . PHE A 1 221 ? 9.462 23.930 -27.324 1.00 83.00 221 PHE A O 1
ATOM 1785 N N . GLU A 1 222 ? 11.321 23.136 -26.353 1.00 83.62 222 GLU A N 1
ATOM 1786 C CA . GLU A 1 222 ? 12.266 23.945 -27.104 1.00 83.62 222 GLU A CA 1
ATOM 1787 C C . GLU A 1 222 ? 13.416 23.042 -27.536 1.00 83.62 222 GLU A C 1
ATOM 1789 O O . GLU A 1 222 ? 14.006 22.333 -26.709 1.00 83.62 222 GLU A O 1
ATOM 1794 N N . ARG A 1 223 ? 13.748 23.073 -28.829 1.00 84.62 223 ARG A N 1
ATOM 1795 C CA . ARG A 1 223 ? 14.923 22.373 -29.348 1.00 84.62 223 ARG A CA 1
ATOM 1796 C C . ARG A 1 223 ? 16.188 23.024 -28.826 1.00 84.62 223 ARG A C 1
ATOM 1798 O O . ARG A 1 223 ? 16.438 24.200 -29.063 1.00 84.62 223 ARG A O 1
ATOM 1805 N N . ARG A 1 224 ? 17.035 22.216 -28.196 1.00 87.06 224 ARG A N 1
ATOM 1806 C CA . ARG A 1 224 ? 18.352 22.645 -27.719 1.00 87.06 224 ARG A CA 1
ATOM 1807 C C . ARG A 1 224 ? 19.439 21.922 -28.493 1.00 87.06 224 ARG A C 1
ATOM 1809 O O . ARG A 1 224 ? 19.386 20.703 -28.653 1.00 87.06 224 ARG A O 1
ATOM 1816 N N . GLU A 1 225 ? 20.435 22.665 -28.961 1.00 87.38 225 GLU A N 1
ATOM 1817 C CA . GLU A 1 225 ? 21.567 22.104 -29.706 1.00 87.38 225 GLU A CA 1
ATOM 1818 C C . GLU A 1 225 ? 22.333 21.068 -28.870 1.00 87.38 225 GLU A C 1
ATOM 1820 O O . GLU A 1 225 ? 22.615 19.970 -29.346 1.00 87.38 225 GLU A O 1
ATOM 1825 N N . SER A 1 226 ? 22.563 21.363 -27.585 1.00 88.88 226 SER A N 1
ATOM 1826 C CA . SER A 1 226 ? 23.215 20.447 -26.638 1.00 88.88 226 SER A CA 1
ATOM 1827 C C . SER A 1 226 ? 22.469 19.120 -26.480 1.00 88.88 226 SER A C 1
ATOM 1829 O O . SER A 1 226 ? 23.093 18.064 -26.383 1.00 88.88 226 SER A O 1
ATOM 1831 N N . GLN A 1 227 ? 21.135 19.154 -26.518 1.00 90.19 227 GLN A N 1
ATOM 1832 C CA . GLN A 1 227 ? 20.297 17.962 -26.454 1.00 90.19 227 GLN A CA 1
ATOM 1833 C C . GLN A 1 227 ? 20.470 17.093 -27.710 1.00 90.19 227 GLN A C 1
ATOM 1835 O O . GLN A 1 227 ? 20.642 15.880 -27.602 1.00 90.19 227 GLN A O 1
ATOM 1840 N N . GLN A 1 228 ? 20.481 17.705 -28.899 1.00 90.19 228 GLN A N 1
ATOM 1841 C CA . GLN A 1 228 ? 20.681 16.991 -30.165 1.00 90.19 228 GLN A CA 1
ATOM 1842 C C . GLN A 1 228 ? 22.096 16.417 -30.291 1.00 90.19 228 GLN A C 1
ATOM 1844 O O . GLN A 1 228 ? 22.266 15.297 -30.776 1.00 90.19 228 GLN A O 1
ATOM 1849 N N . LEU A 1 229 ? 23.107 17.163 -29.835 1.00 91.69 229 LEU A N 1
ATOM 1850 C CA . LEU A 1 229 ? 24.490 16.698 -29.791 1.00 91.69 229 LEU A CA 1
ATOM 1851 C C . LEU A 1 229 ? 24.613 15.457 -28.899 1.00 91.69 229 LEU A C 1
ATOM 1853 O O . LEU A 1 229 ? 25.162 14.445 -29.332 1.00 91.69 229 LEU A O 1
ATOM 1857 N N . MET A 1 230 ? 24.018 15.501 -27.701 1.00 94.06 230 MET A N 1
ATOM 1858 C CA . MET A 1 230 ? 23.960 14.364 -26.780 1.00 94.06 230 MET A CA 1
ATOM 1859 C C . MET A 1 230 ? 23.264 13.151 -27.415 1.00 94.06 230 MET A C 1
ATOM 1861 O O . MET A 1 230 ? 23.800 12.049 -27.359 1.00 94.06 230 MET A O 1
ATOM 1865 N N . MET A 1 231 ? 22.117 13.341 -28.076 1.00 94.75 231 MET A N 1
ATOM 1866 C CA . MET A 1 231 ? 21.389 12.250 -28.743 1.00 94.75 231 MET A CA 1
ATOM 1867 C C . MET A 1 231 ? 22.228 11.557 -29.826 1.00 94.75 231 MET A C 1
ATOM 1869 O O . MET A 1 231 ? 22.256 10.326 -29.902 1.00 94.75 231 MET A O 1
ATOM 1873 N N . LYS A 1 232 ? 22.924 12.337 -30.664 1.00 93.94 232 LYS A N 1
ATOM 1874 C CA . LYS A 1 232 ? 23.789 11.810 -31.733 1.00 93.94 232 LYS A CA 1
ATOM 1875 C C . LYS A 1 232 ? 25.012 11.086 -31.180 1.00 93.94 232 LYS A C 1
ATOM 1877 O O . LYS A 1 232 ? 25.374 10.029 -31.701 1.00 93.94 232 LYS A O 1
ATOM 1882 N N . GLU A 1 233 ? 25.623 11.627 -30.130 1.00 95.44 233 GLU A N 1
ATOM 1883 C CA . GLU A 1 233 ? 26.770 11.013 -29.463 1.00 95.44 233 GLU A CA 1
ATOM 1884 C C . GLU A 1 233 ? 26.385 9.677 -28.811 1.00 95.44 233 GLU A C 1
ATOM 1886 O O . GLU A 1 233 ? 27.061 8.675 -29.039 1.00 95.44 233 GLU A O 1
ATOM 1891 N N . ILE A 1 234 ? 25.248 9.619 -28.106 1.00 95.62 234 ILE A N 1
ATOM 1892 C CA . ILE A 1 234 ? 24.724 8.379 -27.508 1.00 95.62 234 ILE A CA 1
ATOM 1893 C C . ILE A 1 234 ? 24.425 7.334 -28.584 1.00 95.62 234 ILE A C 1
ATOM 1895 O O . ILE A 1 234 ? 24.861 6.191 -28.463 1.00 95.62 234 ILE A O 1
ATOM 1899 N N . TYR A 1 235 ? 23.730 7.707 -29.664 1.00 94.81 235 TYR A N 1
ATOM 1900 C CA . TYR A 1 235 ? 23.447 6.770 -30.755 1.00 94.81 235 TYR A CA 1
ATOM 1901 C C . TYR A 1 235 ? 24.729 6.229 -31.402 1.00 94.81 235 TYR A C 1
ATOM 1903 O O . TYR A 1 235 ? 24.827 5.034 -31.681 1.00 94.81 235 TYR A O 1
ATOM 1911 N N . THR A 1 236 ? 25.724 7.092 -31.619 1.00 95.00 236 THR A N 1
ATOM 1912 C CA . THR A 1 236 ? 27.027 6.695 -32.170 1.00 95.00 236 THR A CA 1
ATOM 1913 C C . THR A 1 236 ? 27.746 5.735 -31.225 1.00 95.00 236 THR A C 1
ATOM 1915 O O . THR A 1 236 ? 28.262 4.715 -31.671 1.00 95.00 236 THR A O 1
ATOM 1918 N N . ALA A 1 237 ? 27.730 6.019 -29.921 1.00 95.81 237 ALA A N 1
ATOM 1919 C CA . ALA A 1 237 ? 28.335 5.167 -28.906 1.00 95.81 237 ALA A CA 1
ATOM 1920 C C . ALA A 1 237 ? 27.689 3.772 -28.845 1.00 95.81 237 ALA A C 1
ATOM 1922 O O . ALA A 1 237 ? 28.406 2.772 -28.842 1.00 95.81 237 ALA A O 1
ATOM 1923 N N . LEU A 1 238 ? 26.352 3.703 -28.884 1.00 93.50 238 LEU A N 1
ATOM 1924 C CA . LEU A 1 238 ? 25.598 2.445 -28.934 1.00 93.50 238 LEU A CA 1
ATOM 1925 C C . LEU A 1 238 ? 25.887 1.657 -30.220 1.00 93.50 238 LEU A C 1
ATOM 1927 O O . LEU A 1 238 ? 26.187 0.466 -30.166 1.00 93.50 238 LEU A O 1
ATOM 1931 N N . ARG A 1 239 ? 25.841 2.324 -31.383 1.00 92.56 239 ARG A N 1
ATOM 1932 C CA . ARG A 1 239 ? 26.098 1.709 -32.696 1.00 92.56 239 ARG A CA 1
ATOM 1933 C C . ARG A 1 239 ? 27.503 1.118 -32.798 1.00 92.56 239 ARG A C 1
ATOM 1935 O O . ARG A 1 239 ? 27.649 0.032 -33.353 1.00 92.56 239 ARG A O 1
ATOM 1942 N N . ASP A 1 240 ? 28.499 1.841 -32.295 1.00 94.94 240 ASP A N 1
ATOM 1943 C CA . ASP A 1 240 ? 29.917 1.486 -32.410 1.00 94.94 240 ASP A CA 1
ATOM 1944 C C . ASP A 1 240 ? 30.424 0.681 -31.198 1.00 94.94 240 ASP A C 1
ATOM 1946 O O . ASP A 1 240 ? 31.614 0.388 -31.110 1.00 94.94 240 ASP A O 1
ATOM 1950 N N . SER A 1 241 ? 29.533 0.334 -30.259 1.00 92.88 241 SER A N 1
ATOM 1951 C CA . SER A 1 241 ? 29.844 -0.415 -29.034 1.00 92.88 241 SER A CA 1
ATOM 1952 C C . SER A 1 241 ? 30.998 0.191 -28.218 1.00 92.88 241 SER A C 1
ATOM 1954 O O . SER A 1 241 ? 31.871 -0.523 -27.724 1.00 92.88 241 SER A O 1
ATOM 1956 N N . ARG A 1 242 ? 31.006 1.522 -28.065 1.00 95.31 242 ARG A N 1
ATOM 1957 C CA . ARG A 1 242 ? 32.023 2.266 -27.300 1.00 95.31 242 ARG A CA 1
ATOM 1958 C C . ARG A 1 242 ? 31.430 2.960 -26.080 1.00 95.31 242 ARG A C 1
ATOM 1960 O O . ARG A 1 242 ? 30.259 3.328 -26.062 1.00 95.31 242 ARG A O 1
ATOM 1967 N N . PHE A 1 243 ? 32.271 3.219 -25.084 1.00 95.75 243 PHE A N 1
ATOM 1968 C CA . PHE A 1 243 ? 31.897 4.074 -23.960 1.00 95.75 243 PHE A CA 1
ATOM 1969 C C . PHE A 1 243 ? 31.882 5.550 -24.381 1.00 95.75 243 PHE A C 1
ATOM 1971 O O . PHE A 1 243 ? 32.728 5.999 -25.159 1.00 95.75 243 PHE A O 1
ATOM 1978 N N . SER A 1 244 ? 30.920 6.304 -23.853 1.00 94.56 244 SER A N 1
ATOM 1979 C CA . SER A 1 244 ? 30.851 7.759 -23.978 1.00 94.56 244 SER A CA 1
ATOM 1980 C C . SER A 1 244 ? 30.543 8.361 -22.611 1.00 94.56 244 SER A C 1
ATOM 1982 O O . SER A 1 244 ? 29.689 7.853 -21.882 1.00 94.56 244 SER A O 1
ATOM 1984 N N . LEU A 1 245 ? 31.273 9.416 -22.255 1.00 95.25 245 LEU A N 1
ATOM 1985 C CA . LEU A 1 245 ? 31.078 10.173 -21.025 1.00 95.25 245 LEU A CA 1
ATOM 1986 C C . LEU A 1 245 ? 30.567 11.559 -21.409 1.00 95.25 245 LEU A C 1
ATOM 1988 O O . LEU A 1 245 ? 31.265 12.309 -22.086 1.00 95.25 245 LEU A O 1
ATOM 1992 N N . ILE A 1 246 ? 29.348 11.881 -20.985 1.00 92.25 246 ILE A N 1
ATOM 1993 C CA . ILE A 1 246 ? 28.666 13.120 -21.362 1.00 92.25 246 ILE A CA 1
ATOM 1994 C C . ILE A 1 246 ? 28.300 13.881 -20.094 1.00 92.25 246 ILE A C 1
ATOM 1996 O O . ILE A 1 246 ? 27.504 13.409 -19.282 1.00 92.25 246 ILE A O 1
ATOM 2000 N N . GLU A 1 247 ? 28.846 15.083 -19.950 1.00 91.31 247 GLU A N 1
ATOM 2001 C CA . GLU A 1 247 ? 28.399 16.037 -18.943 1.00 91.31 247 GLU A CA 1
ATOM 2002 C C . GLU A 1 247 ? 27.284 16.908 -19.531 1.00 91.31 247 GLU A C 1
ATOM 2004 O O . GLU A 1 247 ? 27.458 17.565 -20.556 1.00 91.31 247 GLU A O 1
ATOM 2009 N N . ALA A 1 248 ? 26.115 16.906 -18.892 1.00 86.44 248 ALA A N 1
ATOM 2010 C CA . ALA A 1 248 ? 24.968 17.689 -19.335 1.00 86.44 248 ALA A CA 1
ATOM 2011 C C . ALA A 1 248 ? 24.373 18.482 -18.167 1.00 86.44 248 ALA A C 1
ATOM 2013 O O . ALA A 1 248 ? 24.022 17.917 -17.125 1.00 86.44 248 ALA A O 1
ATOM 2014 N N . GLY A 1 249 ? 24.209 19.796 -18.353 1.00 82.12 249 GLY A N 1
ATOM 2015 C CA . GLY A 1 249 ? 23.629 20.703 -17.355 1.00 82.12 249 GLY A CA 1
ATOM 2016 C C . GLY A 1 249 ? 22.191 20.339 -16.961 1.00 82.12 249 GLY A C 1
ATOM 2017 O O . GLY A 1 249 ? 21.512 19.555 -17.632 1.00 82.12 249 GLY A O 1
ATOM 2018 N N . THR A 1 250 ? 21.699 20.871 -15.843 1.00 81.00 250 THR A N 1
ATOM 2019 C CA . THR A 1 250 ? 20.280 20.759 -15.460 1.00 81.00 250 THR A CA 1
ATOM 2020 C C . THR A 1 250 ? 19.384 21.464 -16.488 1.00 81.00 250 THR A C 1
ATOM 2022 O O . THR A 1 250 ? 19.817 22.374 -17.185 1.00 81.00 250 THR A O 1
ATOM 2025 N N . GLY A 1 251 ? 18.146 20.992 -16.665 1.00 75.12 251 GLY A N 1
ATOM 2026 C CA . GLY A 1 251 ? 17.198 21.593 -17.619 1.00 75.12 251 GLY A CA 1
ATOM 2027 C C . GLY A 1 251 ? 17.470 21.332 -19.112 1.00 75.12 251 GLY A C 1
ATOM 2028 O O . GLY A 1 251 ? 16.657 21.704 -19.949 1.00 75.12 251 GLY A O 1
ATOM 2029 N N . THR A 1 252 ? 18.548 20.629 -19.472 1.00 71.56 252 THR A N 1
ATOM 2030 C CA . THR A 1 252 ? 18.914 20.324 -20.876 1.00 71.56 252 THR A CA 1
ATOM 2031 C C . THR A 1 252 ? 18.017 19.283 -21.562 1.00 71.56 252 THR A C 1
ATOM 2033 O O . THR A 1 252 ? 18.179 19.020 -22.750 1.00 71.56 252 THR A O 1
ATOM 2036 N N . GLY A 1 253 ? 17.058 18.688 -20.845 1.00 82.00 253 GLY A N 1
ATOM 2037 C CA . GLY A 1 253 ? 16.212 17.615 -21.379 1.00 82.00 253 GLY A CA 1
ATOM 2038 C C . GLY A 1 253 ? 16.942 16.271 -21.492 1.00 82.00 253 GLY A C 1
ATOM 2039 O O . GLY A 1 253 ? 16.707 15.528 -22.446 1.00 82.00 253 GLY A O 1
ATOM 2040 N N . LYS A 1 254 ? 17.822 15.973 -20.520 1.00 89.00 254 LYS A N 1
ATOM 2041 C CA . LYS A 1 254 ? 18.669 14.763 -20.455 1.00 89.00 254 LYS A CA 1
ATOM 2042 C C . LYS A 1 254 ? 17.891 13.468 -20.665 1.00 89.00 254 LYS A C 1
ATOM 2044 O O . LYS A 1 254 ? 18.358 12.598 -21.385 1.00 89.00 254 LYS A O 1
ATOM 2049 N N . THR A 1 255 ? 16.705 13.369 -20.066 1.00 90.31 255 THR A N 1
ATOM 2050 C CA . THR A 1 255 ? 15.876 12.163 -20.117 1.00 90.31 255 THR A CA 1
ATOM 2051 C C . THR A 1 255 ? 15.498 11.782 -21.543 1.00 90.31 255 THR A C 1
ATOM 2053 O O . THR A 1 255 ? 15.827 10.693 -22.001 1.00 90.31 255 THR A O 1
ATOM 2056 N N . LEU A 1 256 ? 14.923 12.717 -22.302 1.00 90.44 256 LEU A N 1
ATOM 2057 C CA . LEU A 1 256 ? 14.634 12.502 -23.721 1.00 90.44 256 LEU A CA 1
ATOM 2058 C C . LEU A 1 256 ? 15.913 12.287 -24.544 1.00 90.44 256 LEU A C 1
ATOM 2060 O O . LEU A 1 256 ? 15.905 11.503 -25.493 1.00 90.44 256 LEU A O 1
ATOM 2064 N N . ALA A 1 257 ? 17.010 12.953 -24.164 1.00 92.12 257 ALA A N 1
ATOM 2065 C CA . ALA A 1 257 ? 18.282 12.878 -24.876 1.00 92.12 257 ALA A CA 1
ATOM 2066 C C . ALA A 1 257 ? 18.904 11.479 -24.873 1.00 92.12 257 ALA A C 1
ATOM 2068 O O . ALA A 1 257 ? 19.488 11.094 -25.883 1.00 92.12 257 ALA A O 1
ATOM 2069 N N . TYR A 1 258 ? 18.755 10.709 -23.790 1.00 93.75 258 TYR A N 1
ATOM 2070 C CA . TYR A 1 258 ? 19.168 9.305 -23.782 1.00 93.75 258 TYR A CA 1
ATOM 2071 C C . TYR A 1 258 ? 18.050 8.343 -24.206 1.00 93.75 258 TYR A C 1
ATOM 2073 O O . TYR A 1 258 ? 18.359 7.327 -24.823 1.00 93.75 258 TYR A O 1
ATOM 2081 N N . LEU A 1 259 ? 16.766 8.635 -23.947 1.00 94.56 259 LEU A N 1
ATOM 2082 C CA . LEU A 1 259 ? 15.663 7.715 -24.274 1.00 94.56 259 LEU A CA 1
ATOM 2083 C C . LEU A 1 259 ? 15.458 7.538 -25.781 1.00 94.56 259 LEU A C 1
ATOM 2085 O O . LEU A 1 259 ? 15.357 6.409 -26.252 1.00 94.56 259 LEU A O 1
ATOM 2089 N N . LEU A 1 260 ? 15.416 8.630 -26.550 1.00 93.75 260 LEU A N 1
ATOM 2090 C CA . LEU A 1 260 ? 15.152 8.573 -27.992 1.00 93.75 260 LEU A CA 1
ATOM 2091 C C . LEU A 1 260 ? 16.182 7.747 -28.785 1.00 93.75 260 LEU A C 1
ATOM 2093 O O . LEU A 1 260 ? 15.765 6.851 -29.525 1.00 93.75 260 LEU A O 1
ATOM 2097 N N . PRO A 1 261 ? 17.504 7.992 -28.660 1.00 94.50 261 PRO A N 1
ATOM 2098 C CA . PRO A 1 261 ? 18.491 7.160 -29.342 1.00 94.50 261 PRO A CA 1
ATOM 2099 C C . PRO A 1 261 ? 18.487 5.714 -28.839 1.00 94.50 261 PRO A C 1
ATOM 2101 O O . PRO A 1 261 ? 18.667 4.809 -29.652 1.00 94.50 261 PRO A O 1
ATOM 2104 N N . SER A 1 262 ? 18.230 5.489 -27.545 1.00 95.19 262 SER A N 1
ATOM 2105 C CA . SER A 1 262 ? 18.147 4.144 -26.962 1.00 95.19 262 SER A CA 1
ATOM 2106 C C . SER A 1 262 ? 16.982 3.346 -27.538 1.00 95.19 262 SER A C 1
ATOM 2108 O O . SER A 1 262 ? 17.184 2.224 -27.980 1.00 95.19 262 SER A O 1
ATOM 2110 N N . LEU A 1 263 ? 15.787 3.938 -27.628 1.00 93.00 263 LEU A N 1
ATOM 2111 C CA . LEU A 1 263 ? 14.600 3.296 -28.204 1.00 93.00 263 LEU A CA 1
ATOM 2112 C C . LEU A 1 263 ? 14.785 2.956 -29.681 1.00 93.00 263 LEU A C 1
ATOM 2114 O O . LEU A 1 263 ? 14.436 1.863 -30.123 1.00 93.00 263 LEU A O 1
ATOM 2118 N N . TYR A 1 264 ? 15.346 3.889 -30.450 1.00 92.19 264 TYR A N 1
ATOM 2119 C CA . TYR A 1 264 ? 15.638 3.653 -31.859 1.00 92.19 264 TYR A CA 1
ATOM 2120 C C . TYR A 1 264 ? 16.665 2.527 -32.045 1.00 92.19 264 TYR A C 1
ATOM 2122 O O . TYR A 1 264 ? 16.498 1.674 -32.918 1.00 92.19 264 TYR A O 1
ATOM 2130 N N . PHE A 1 265 ? 17.725 2.514 -31.229 1.00 92.38 265 PHE A N 1
ATOM 2131 C CA . PHE A 1 265 ? 18.724 1.449 -31.246 1.00 92.38 265 PHE A CA 1
ATOM 2132 C C . PHE A 1 265 ? 18.100 0.102 -30.866 1.00 92.38 265 PHE A C 1
ATOM 2134 O O . PHE A 1 265 ? 18.242 -0.852 -31.632 1.00 92.38 265 PHE A O 1
ATOM 2141 N N . ALA A 1 266 ? 17.356 0.058 -29.756 1.00 91.38 266 ALA A N 1
ATOM 2142 C CA . ALA A 1 266 ? 16.730 -1.148 -29.230 1.00 91.38 266 ALA A CA 1
ATOM 2143 C C . ALA A 1 266 ? 15.807 -1.801 -30.259 1.00 91.38 266 ALA A C 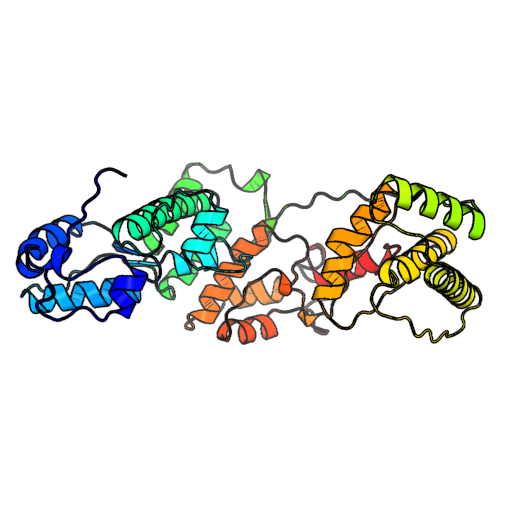1
ATOM 2145 O O . ALA A 1 266 ? 15.958 -2.976 -30.583 1.00 91.38 266 ALA A O 1
ATOM 2146 N N . LYS A 1 267 ? 14.934 -1.004 -30.888 1.00 88.25 267 LYS A N 1
ATOM 2147 C CA . LYS A 1 267 ? 14.025 -1.503 -31.925 1.00 88.25 267 LYS A CA 1
ATOM 2148 C C . LYS A 1 267 ? 14.707 -1.993 -33.185 1.00 88.25 267 LYS A C 1
ATOM 2150 O O . LYS A 1 267 ? 14.199 -2.895 -33.838 1.00 88.25 267 LYS A O 1
ATOM 2155 N N . ARG A 1 268 ? 15.823 -1.379 -33.572 1.00 86.56 268 ARG A N 1
ATOM 2156 C CA . ARG A 1 268 ? 16.525 -1.751 -34.802 1.00 86.56 268 ARG A CA 1
ATOM 2157 C C . ARG A 1 268 ? 17.404 -2.987 -34.621 1.00 86.56 268 ARG A C 1
ATOM 2159 O O . ARG A 1 268 ? 17.630 -3.709 -35.588 1.00 86.56 268 ARG A O 1
ATOM 2166 N N . LYS A 1 269 ? 17.967 -3.167 -33.428 1.00 85.44 269 LYS A N 1
ATOM 2167 C CA . LYS A 1 269 ? 18.827 -4.303 -33.088 1.00 85.44 269 LYS A CA 1
ATOM 2168 C C . LYS A 1 269 ? 18.067 -5.474 -32.477 1.00 85.44 269 LYS A C 1
ATOM 2170 O O . LYS A 1 269 ? 18.641 -6.551 -32.421 1.00 85.44 269 LYS A O 1
ATOM 2175 N N . GLU A 1 270 ? 16.814 -5.261 -32.072 1.00 81.81 270 GLU A N 1
ATOM 2176 C CA . GLU A 1 270 ? 16.026 -6.216 -31.283 1.00 81.81 270 GLU A CA 1
ATOM 2177 C C . GLU A 1 270 ? 16.754 -6.599 -29.979 1.00 81.81 270 GLU A C 1
ATOM 2179 O O . GLU A 1 270 ? 16.679 -7.727 -29.500 1.00 81.81 270 GLU A O 1
ATOM 2184 N N . GLU A 1 271 ? 17.476 -5.630 -29.405 1.00 86.56 271 GLU A N 1
ATOM 2185 C CA . GLU A 1 271 ? 18.253 -5.775 -28.172 1.00 86.56 271 GLU A CA 1
ATOM 2186 C C . GLU A 1 271 ? 17.776 -4.747 -27.133 1.00 86.56 271 GLU A C 1
ATOM 2188 O O . GLU A 1 271 ? 17.709 -3.557 -27.451 1.00 86.56 271 GLU A O 1
ATOM 2193 N N . PRO A 1 272 ? 17.471 -5.153 -25.887 1.00 90.25 272 PRO A N 1
ATOM 2194 C CA . PRO A 1 272 ? 17.034 -4.226 -24.847 1.00 90.25 272 PRO A CA 1
ATOM 2195 C C . PRO A 1 272 ? 18.150 -3.250 -24.464 1.00 90.25 272 PRO A C 1
ATOM 2197 O O . PRO A 1 272 ? 19.295 -3.654 -24.242 1.00 90.25 272 PRO A O 1
ATOM 2200 N N . VAL A 1 273 ? 17.809 -1.971 -24.294 1.00 94.38 273 VAL A N 1
ATOM 2201 C 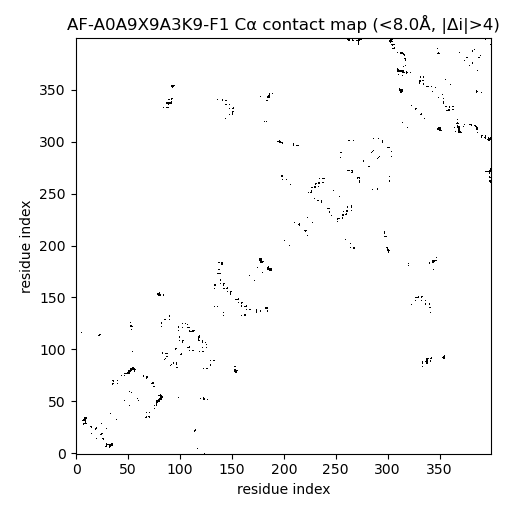CA . VAL A 1 273 ? 18.724 -0.979 -23.709 1.00 94.38 273 VAL A CA 1
ATOM 2202 C C . VAL A 1 273 ? 18.373 -0.758 -22.241 1.00 94.38 273 VAL A C 1
ATOM 2204 O O . VAL A 1 273 ? 17.242 -0.416 -21.903 1.00 94.38 273 VAL A O 1
ATOM 2207 N N . ILE A 1 274 ? 19.364 -0.939 -21.366 1.00 94.88 274 ILE A N 1
ATOM 2208 C CA . ILE A 1 274 ? 19.213 -0.773 -19.916 1.00 94.88 274 ILE A CA 1
ATOM 2209 C C . ILE A 1 274 ? 19.561 0.661 -19.523 1.00 94.88 274 ILE A C 1
ATOM 2211 O O . ILE A 1 274 ? 20.657 1.146 -19.818 1.00 94.88 274 ILE A O 1
ATOM 2215 N N . ILE A 1 275 ? 18.661 1.312 -18.792 1.00 94.19 275 ILE A N 1
ATOM 2216 C CA . ILE A 1 275 ? 18.842 2.662 -18.267 1.00 94.19 275 ILE A CA 1
ATOM 2217 C C . ILE A 1 275 ? 18.941 2.588 -16.746 1.00 94.19 275 ILE A C 1
ATOM 2219 O O . ILE A 1 275 ? 17.959 2.430 -16.028 1.00 94.19 275 ILE A O 1
ATOM 2223 N N . SER A 1 276 ? 20.160 2.753 -16.235 1.00 93.25 276 SER A N 1
ATOM 2224 C CA . SER A 1 276 ? 20.407 2.787 -14.794 1.00 93.25 276 SER A CA 1
ATOM 2225 C C . SER A 1 276 ? 20.325 4.216 -14.259 1.00 93.25 276 SER A C 1
ATOM 2227 O O . SER A 1 276 ? 20.999 5.117 -14.762 1.00 93.25 276 SER A O 1
ATOM 2229 N N . THR A 1 277 ? 19.520 4.428 -13.219 1.00 90.25 277 THR A N 1
ATOM 2230 C CA . THR A 1 277 ? 19.393 5.713 -12.517 1.00 90.25 277 THR A CA 1
ATOM 2231 C C . THR A 1 277 ? 19.726 5.556 -11.033 1.00 90.25 277 THR A C 1
ATOM 2233 O O . THR A 1 277 ? 19.696 4.456 -10.483 1.00 90.25 277 THR A O 1
ATOM 2236 N N . GLN A 1 278 ? 20.051 6.667 -10.367 1.00 85.06 278 GLN A N 1
ATOM 2237 C CA . GLN A 1 278 ? 20.468 6.643 -8.963 1.00 85.06 278 GLN A CA 1
ATOM 2238 C C . GLN A 1 278 ? 19.312 6.396 -7.983 1.00 85.06 278 GLN A C 1
ATOM 2240 O O . GLN A 1 278 ? 19.529 5.788 -6.937 1.00 85.06 278 GLN A O 1
ATOM 2245 N N . THR A 1 279 ? 18.106 6.894 -8.275 1.00 81.94 279 THR A N 1
ATOM 2246 C CA . THR A 1 279 ? 16.990 6.899 -7.317 1.00 81.94 279 THR A CA 1
ATOM 2247 C C . THR A 1 279 ? 15.705 6.339 -7.916 1.00 81.94 279 THR A C 1
ATOM 2249 O O . THR A 1 279 ? 15.434 6.499 -9.107 1.00 81.94 279 THR A O 1
ATOM 2252 N N . VAL A 1 280 ? 14.875 5.727 -7.065 1.00 76.62 280 VAL A N 1
ATOM 2253 C CA . VAL A 1 280 ? 13.557 5.190 -7.445 1.00 76.62 280 VAL A CA 1
ATOM 2254 C C . VAL A 1 280 ? 12.644 6.298 -7.976 1.00 76.62 280 VAL A C 1
ATOM 2256 O O . VAL A 1 280 ? 11.940 6.088 -8.957 1.00 76.62 280 VAL A O 1
ATOM 2259 N N . GLN A 1 281 ? 12.712 7.510 -7.417 1.00 79.12 281 GLN A N 1
ATOM 2260 C CA . GLN A 1 281 ? 11.913 8.646 -7.889 1.00 79.12 281 GLN A CA 1
ATOM 2261 C C . GLN A 1 281 ? 12.225 9.011 -9.349 1.00 79.12 281 GLN A C 1
ATOM 2263 O O . GLN A 1 281 ? 11.315 9.332 -10.111 1.00 79.12 281 GLN A O 1
ATOM 2268 N N . LEU A 1 282 ? 13.497 8.929 -9.764 1.00 84.81 282 LEU A N 1
ATOM 2269 C CA . LEU A 1 282 ? 13.878 9.164 -11.159 1.00 84.81 282 LEU A CA 1
ATOM 2270 C C . LEU A 1 282 ? 13.352 8.057 -12.082 1.00 84.81 282 LEU A C 1
ATOM 2272 O O . LEU A 1 282 ? 12.927 8.355 -13.195 1.00 84.81 282 LEU A O 1
ATOM 2276 N N . GLN A 1 283 ? 13.343 6.800 -11.623 1.00 86.81 283 GLN A N 1
ATOM 227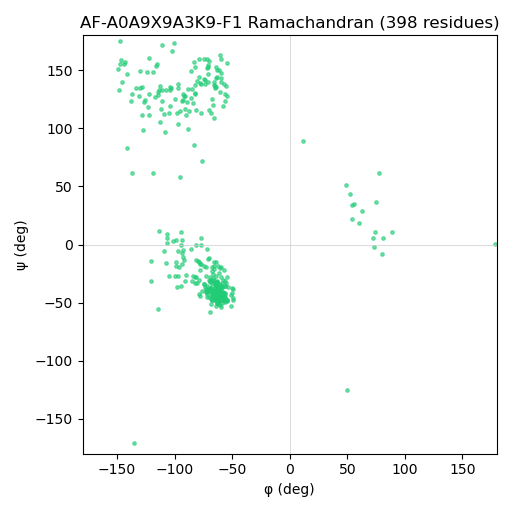7 C CA . GLN A 1 283 ? 12.749 5.680 -12.371 1.00 86.81 283 GLN A CA 1
ATOM 2278 C C . GLN A 1 283 ? 11.245 5.895 -12.561 1.00 86.81 283 GLN A C 1
ATOM 2280 O O . GLN A 1 283 ? 10.744 5.795 -13.679 1.00 86.81 283 GLN A O 1
ATOM 2285 N N . GLN A 1 284 ? 10.546 6.277 -11.490 1.00 83.31 284 GLN A N 1
ATOM 2286 C CA . GLN A 1 284 ? 9.111 6.541 -11.519 1.00 83.31 284 GLN A CA 1
ATOM 2287 C C . GLN A 1 284 ? 8.772 7.693 -12.473 1.00 83.31 284 GLN A C 1
ATOM 2289 O O . GLN A 1 284 ? 7.865 7.570 -13.290 1.00 83.31 284 GLN A O 1
ATOM 2294 N N . GLN A 1 285 ? 9.556 8.779 -12.454 1.00 87.44 285 GLN A N 1
ATOM 2295 C CA . GLN A 1 285 ? 9.377 9.896 -13.385 1.00 87.44 285 GLN A CA 1
ATOM 2296 C C . GLN A 1 285 ? 9.486 9.447 -14.850 1.00 87.44 285 GLN A C 1
ATOM 2298 O O . GLN A 1 285 ? 8.691 9.884 -15.684 1.00 87.44 285 GLN A O 1
ATOM 2303 N N . ILE A 1 286 ? 10.453 8.581 -15.167 1.00 90.88 286 ILE A N 1
ATOM 2304 C CA . ILE A 1 286 ? 10.602 8.033 -16.519 1.00 90.88 286 ILE A CA 1
ATOM 2305 C C . ILE A 1 286 ? 9.357 7.219 -16.887 1.00 90.88 286 ILE A C 1
ATOM 2307 O O . ILE A 1 286 ? 8.764 7.461 -17.934 1.00 90.88 286 ILE A O 1
ATOM 2311 N N . LEU A 1 287 ? 8.921 6.306 -16.020 1.00 89.31 287 LEU A N 1
ATOM 2312 C CA . LEU A 1 287 ? 7.830 5.371 -16.309 1.00 89.31 287 LEU A CA 1
ATOM 2313 C C . LEU A 1 287 ? 6.438 6.010 -16.345 1.00 89.31 287 LEU A C 1
ATOM 2315 O O . LEU A 1 287 ? 5.614 5.597 -17.153 1.00 89.31 287 LEU A O 1
ATOM 2319 N N . GLU A 1 288 ? 6.161 7.003 -15.502 1.00 88.56 288 GLU A N 1
ATOM 2320 C CA . GLU A 1 288 ? 4.830 7.619 -15.400 1.00 88.56 288 GLU A CA 1
ATOM 2321 C C . GLU A 1 288 ? 4.636 8.805 -16.345 1.00 88.56 288 GLU A C 1
ATOM 2323 O O . GLU A 1 288 ? 3.505 9.120 -16.718 1.00 88.56 288 GLU A O 1
ATOM 2328 N N . LYS A 1 289 ? 5.721 9.492 -16.725 1.00 89.50 289 LYS A N 1
ATOM 2329 C CA . LYS A 1 289 ? 5.642 10.708 -17.551 1.00 89.50 289 LYS A CA 1
ATOM 2330 C C . LYS A 1 289 ? 6.275 10.523 -18.918 1.00 89.50 289 LYS A C 1
ATOM 2332 O O . LYS A 1 289 ? 5.617 10.744 -19.932 1.00 89.50 289 LYS A O 1
ATOM 2337 N N . GLU A 1 290 ? 7.538 10.115 -18.953 1.00 90.94 290 GLU A N 1
ATOM 2338 C CA . GLU A 1 290 ? 8.338 10.141 -20.182 1.00 90.94 290 GLU A CA 1
ATOM 2339 C C . GLU A 1 290 ? 7.991 8.974 -21.114 1.00 90.94 290 GLU A C 1
ATOM 2341 O O . GLU A 1 290 ? 7.789 9.181 -22.309 1.00 90.94 290 GLU A O 1
ATOM 2346 N N . ILE A 1 291 ? 7.842 7.756 -20.586 1.00 92.88 291 ILE A N 1
ATOM 2347 C CA . ILE A 1 291 ? 7.449 6.583 -21.377 1.00 92.88 291 ILE A CA 1
ATOM 2348 C C . ILE A 1 291 ? 6.045 6.755 -21.988 1.00 92.88 291 ILE A C 1
ATOM 2350 O O . ILE A 1 291 ? 5.939 6.600 -23.206 1.00 92.88 291 ILE A O 1
ATOM 2354 N N . PRO A 1 292 ? 4.984 7.148 -21.248 1.00 91.94 292 PRO A N 1
ATOM 2355 C CA . PRO A 1 292 ? 3.656 7.345 -21.833 1.00 91.94 292 PRO A CA 1
ATOM 2356 C C . PRO A 1 292 ? 3.615 8.477 -22.862 1.00 91.94 292 PRO A C 1
ATOM 2358 O O . PRO A 1 292 ? 2.871 8.404 -23.841 1.00 91.94 292 PRO A O 1
ATOM 2361 N N . LEU A 1 293 ? 4.421 9.527 -22.668 1.0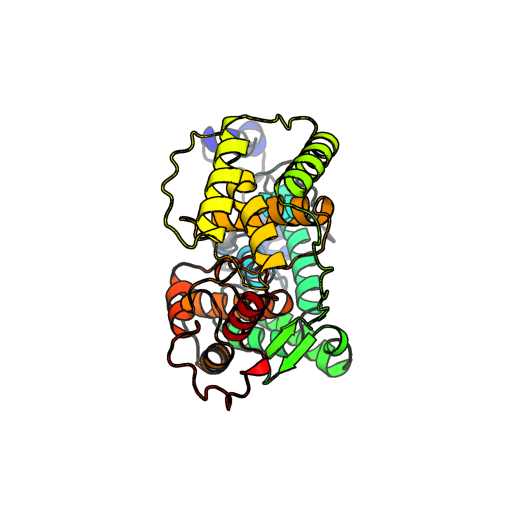0 90.50 293 LEU A N 1
ATOM 2362 C CA . LEU A 1 293 ? 4.600 10.586 -23.659 1.00 90.50 293 LEU A CA 1
ATOM 2363 C C . LEU A 1 293 ? 5.222 10.024 -24.944 1.00 90.50 293 LEU A C 1
ATOM 2365 O O . LEU A 1 293 ? 4.689 10.233 -26.034 1.00 90.50 293 LEU A O 1
ATOM 2369 N N . LEU A 1 294 ? 6.323 9.283 -24.821 1.00 90.75 294 LEU A N 1
ATOM 2370 C CA . LEU A 1 294 ? 7.006 8.685 -25.962 1.00 90.75 294 LEU A CA 1
ATOM 2371 C C . LEU A 1 294 ? 6.116 7.664 -26.678 1.00 90.75 294 LEU A C 1
ATOM 2373 O O . LEU A 1 294 ? 6.059 7.688 -27.901 1.00 90.75 294 LEU A O 1
ATOM 2377 N N . GLN A 1 295 ? 5.343 6.842 -25.968 1.00 90.62 295 GLN A N 1
ATOM 2378 C CA . GLN A 1 295 ? 4.402 5.895 -26.584 1.00 90.62 295 GLN A CA 1
ATOM 2379 C C . GLN A 1 295 ? 3.365 6.575 -27.497 1.00 90.62 295 GLN A C 1
ATOM 2381 O O . GLN A 1 295 ? 2.950 5.980 -28.487 1.00 90.62 295 GLN A O 1
ATOM 2386 N N . LYS A 1 296 ? 2.977 7.829 -27.219 1.00 89.12 296 LYS A N 1
ATOM 2387 C CA . LYS A 1 296 ? 2.054 8.608 -28.072 1.00 89.12 296 LYS A CA 1
ATOM 2388 C C . LYS A 1 296 ? 2.726 9.200 -29.313 1.00 89.12 296 LYS A C 1
ATOM 2390 O O . LYS A 1 296 ? 2.080 9.416 -30.336 1.00 89.12 296 LYS A O 1
ATOM 2395 N N . ILE A 1 297 ? 4.011 9.523 -29.210 1.00 88.69 297 ILE A N 1
ATOM 2396 C CA . ILE A 1 297 ? 4.736 10.330 -30.201 1.00 88.69 297 ILE A CA 1
ATOM 2397 C C . ILE A 1 297 ? 5.530 9.447 -31.167 1.00 88.69 297 ILE A C 1
ATOM 2399 O O . ILE A 1 297 ? 5.634 9.755 -32.365 1.00 88.69 297 ILE A O 1
ATOM 2403 N N . MET A 1 298 ? 6.091 8.356 -30.651 1.00 86.12 298 MET A N 1
ATOM 2404 C CA . MET A 1 298 ? 6.986 7.474 -31.382 1.00 86.12 298 MET A CA 1
ATOM 2405 C C . MET A 1 298 ? 6.285 6.876 -32.612 1.00 86.12 298 MET A C 1
ATOM 2407 O O . MET A 1 298 ? 5.086 6.606 -32.591 1.00 86.12 298 MET A O 1
ATOM 2411 N N . PRO A 1 299 ? 7.006 6.701 -33.733 1.00 84.19 299 PRO A N 1
ATOM 2412 C CA . PRO A 1 299 ? 6.441 6.153 -34.965 1.00 84.19 299 PRO A CA 1
ATOM 2413 C C . PRO A 1 299 ? 6.254 4.628 -34.925 1.00 84.19 299 PRO A C 1
ATOM 2415 O O . PRO A 1 299 ? 5.926 4.048 -35.951 1.00 84.19 299 PRO A O 1
ATOM 2418 N N . PHE A 1 300 ? 6.511 3.997 -33.782 1.00 86.12 300 PHE A N 1
ATOM 2419 C CA . PHE A 1 300 ? 6.375 2.569 -33.526 1.00 86.12 300 PHE A CA 1
ATOM 2420 C C . PHE A 1 300 ? 5.974 2.369 -32.062 1.00 86.12 300 PHE A C 1
ATOM 2422 O O . PHE A 1 300 ? 6.286 3.204 -31.207 1.00 86.12 300 PHE A O 1
ATOM 2429 N N . SER A 1 301 ? 5.321 1.250 -31.761 1.00 87.94 301 SER A N 1
ATOM 2430 C CA . SER A 1 301 ? 5.055 0.829 -30.386 1.00 87.94 301 SER A CA 1
ATOM 2431 C C . SER A 1 301 ? 6.294 0.190 -29.769 1.00 87.94 301 SER A C 1
ATOM 2433 O O . SER A 1 301 ? 7.067 -0.490 -30.443 1.00 87.94 301 SER A O 1
ATOM 2435 N N . PHE A 1 302 ? 6.497 0.416 -28.477 1.00 89.06 302 PHE A N 1
ATOM 2436 C CA . PHE A 1 302 ? 7.609 -0.144 -27.724 1.00 89.06 302 PHE A CA 1
ATOM 2437 C C . PHE A 1 302 ? 7.168 -0.479 -26.299 1.00 89.06 302 PHE A C 1
ATOM 2439 O O . PHE A 1 302 ? 6.227 0.118 -25.767 1.00 89.06 302 PHE A O 1
ATOM 2446 N N . GLU A 1 303 ? 7.877 -1.421 -25.693 1.00 89.19 303 GLU A N 1
ATOM 2447 C CA . GLU A 1 303 ? 7.653 -1.885 -24.333 1.00 89.19 303 GLU A CA 1
ATOM 2448 C C . GLU A 1 303 ? 8.771 -1.386 -23.421 1.00 89.19 303 GLU A C 1
ATOM 2450 O O . GLU A 1 303 ? 9.959 -1.501 -23.732 1.00 89.19 303 GLU A O 1
ATOM 2455 N N . ALA A 1 304 ? 8.379 -0.848 -22.269 1.00 91.19 304 ALA A N 1
ATOM 2456 C CA . ALA A 1 304 ? 9.291 -0.512 -21.187 1.00 91.19 304 ALA A CA 1
ATOM 2457 C C . ALA A 1 304 ? 9.022 -1.437 -19.996 1.00 91.19 304 ALA A C 1
ATOM 2459 O O . ALA A 1 304 ? 7.870 -1.695 -19.620 1.00 91.19 304 ALA A O 1
ATOM 2460 N N . ALA A 1 305 ? 10.089 -1.939 -19.387 1.00 91.31 305 ALA A N 1
ATOM 2461 C CA . ALA A 1 305 ? 10.032 -2.720 -18.164 1.00 91.31 305 ALA A CA 1
ATOM 2462 C C . ALA A 1 305 ? 10.751 -1.988 -17.034 1.00 91.31 305 ALA A C 1
ATOM 2464 O O . ALA A 1 305 ? 11.661 -1.214 -17.275 1.00 91.31 305 ALA A O 1
ATOM 2465 N N . LEU A 1 306 ? 10.342 -2.268 -15.797 1.00 91.38 306 LEU A N 1
ATOM 2466 C CA . LEU A 1 306 ? 11.073 -1.876 -14.598 1.00 91.38 306 LEU A CA 1
ATOM 2467 C C . LEU A 1 306 ? 11.639 -3.136 -13.958 1.00 91.38 306 LEU A C 1
ATOM 2469 O O . LEU A 1 306 ? 10.883 -4.053 -13.620 1.00 91.38 306 LEU A O 1
ATOM 2473 N N . LEU A 1 307 ? 12.956 -3.175 -13.769 1.00 91.69 307 LEU A N 1
ATOM 2474 C CA . LEU A 1 307 ? 13.622 -4.276 -13.086 1.00 91.69 307 LEU A CA 1
ATOM 2475 C C . LEU A 1 307 ? 14.407 -3.768 -11.878 1.00 91.69 307 LEU A C 1
ATOM 2477 O O . LEU A 1 307 ? 15.439 -3.117 -12.013 1.00 91.69 307 LEU A O 1
ATOM 2481 N N . LYS A 1 308 ? 13.940 -4.130 -10.682 1.00 91.19 308 LYS A N 1
ATOM 2482 C CA . LYS A 1 308 ? 14.625 -3.841 -9.418 1.00 91.19 308 LYS A CA 1
ATOM 2483 C C . LYS A 1 308 ? 15.386 -5.063 -8.899 1.00 91.19 308 LYS A C 1
ATOM 2485 O O . LYS A 1 308 ? 15.299 -6.177 -9.425 1.00 91.19 308 LYS A O 1
ATOM 2490 N N . GLY A 1 309 ? 16.148 -4.866 -7.825 1.00 90.25 309 GLY A N 1
ATOM 2491 C CA . GLY A 1 309 ? 16.788 -5.969 -7.110 1.00 90.25 309 GLY A CA 1
ATOM 2492 C C . GLY A 1 309 ? 15.756 -6.949 -6.533 1.00 90.25 309 GLY A C 1
ATOM 2493 O O . GLY A 1 309 ? 14.662 -6.554 -6.145 1.00 90.25 309 GLY A O 1
ATOM 2494 N N . ARG A 1 310 ? 16.116 -8.233 -6.406 1.00 91.88 310 ARG A N 1
ATOM 2495 C CA . ARG A 1 310 ? 15.214 -9.309 -5.927 1.00 91.88 310 ARG A CA 1
ATOM 2496 C C . ARG A 1 310 ? 14.483 -8.979 -4.622 1.00 91.88 310 ARG A C 1
ATOM 2498 O O . ARG A 1 310 ? 13.308 -9.300 -4.490 1.00 91.88 310 ARG A O 1
ATOM 2505 N N . LYS A 1 311 ? 15.158 -8.288 -3.697 1.00 93.62 311 LYS A N 1
ATOM 2506 C CA . LYS A 1 311 ? 14.607 -7.897 -2.391 1.00 93.62 311 LYS A CA 1
ATOM 2507 C C . LYS A 1 311 ? 13.416 -6.931 -2.475 1.00 93.62 311 LYS A C 1
ATOM 2509 O O . LYS A 1 311 ? 12.711 -6.781 -1.482 1.00 93.62 311 LYS A O 1
ATOM 2514 N N . HIS A 1 312 ? 13.183 -6.298 -3.626 1.00 93.31 312 HIS A N 1
ATOM 2515 C CA . HIS A 1 312 ? 11.997 -5.471 -3.859 1.00 93.31 312 HIS A CA 1
ATOM 2516 C C . HIS A 1 312 ? 10.753 -6.292 -4.180 1.00 93.31 312 HIS A C 1
ATOM 2518 O O . HIS A 1 312 ? 9.664 -5.758 -4.088 1.00 93.31 312 HIS A O 1
ATOM 2524 N N . TYR A 1 313 ? 10.868 -7.573 -4.527 1.00 95.94 313 TYR A N 1
ATOM 2525 C CA . TYR A 1 313 ? 9.708 -8.359 -4.940 1.00 95.94 313 TYR A CA 1
ATOM 2526 C C . TYR A 1 313 ? 9.261 -9.308 -3.835 1.00 95.94 313 TYR A C 1
ATOM 2528 O O . TYR A 1 313 ? 10.085 -10.018 -3.249 1.00 95.94 313 TYR A O 1
ATOM 2536 N N . LEU A 1 314 ? 7.953 -9.378 -3.596 1.00 97.06 314 LEU A N 1
ATOM 2537 C CA . LEU A 1 314 ? 7.364 -10.363 -2.691 1.00 97.06 314 LEU A CA 1
ATOM 2538 C C . LEU A 1 314 ? 7.580 -11.794 -3.218 1.00 97.06 314 LEU A C 1
ATOM 2540 O O . LEU A 1 314 ? 7.337 -12.092 -4.392 1.00 97.06 314 LEU A O 1
ATOM 2544 N N . CYS A 1 315 ? 7.978 -12.715 -2.338 1.00 95.94 315 CYS A N 1
ATOM 2545 C CA . CYS A 1 315 ? 7.960 -14.146 -2.618 1.00 95.94 315 CYS A CA 1
ATOM 2546 C C . CYS A 1 315 ? 6.681 -14.773 -2.046 1.00 95.94 315 CYS A C 1
ATOM 2548 O O . CYS A 1 315 ? 6.595 -15.023 -0.847 1.00 95.94 315 CYS A O 1
ATOM 2550 N N . LEU A 1 316 ? 5.710 -15.079 -2.915 1.00 95.62 316 LEU A N 1
ATOM 2551 C CA . LEU A 1 316 ? 4.418 -15.665 -2.517 1.00 95.62 316 LEU A CA 1
ATOM 2552 C C . LEU A 1 316 ? 4.566 -16.974 -1.733 1.00 95.62 316 LEU A C 1
ATOM 2554 O O . LEU A 1 316 ? 3.828 -17.202 -0.786 1.00 95.62 316 LEU A O 1
ATOM 2558 N N . HIS A 1 317 ? 5.563 -17.794 -2.073 1.00 93.88 317 HIS A N 1
ATOM 2559 C CA . HIS A 1 317 ? 5.854 -19.017 -1.331 1.00 93.88 317 HIS A CA 1
ATOM 2560 C C . HIS A 1 317 ? 6.248 -18.723 0.118 1.00 93.88 317 HIS A C 1
ATOM 2562 O O . HIS A 1 317 ? 5.679 -19.293 1.035 1.00 93.88 317 HIS A O 1
ATOM 2568 N N . LYS A 1 318 ? 7.191 -17.801 0.345 1.00 94.81 318 LYS A N 1
ATOM 2569 C CA . LYS A 1 318 ? 7.606 -17.442 1.707 1.00 94.81 318 LYS A CA 1
ATOM 2570 C C . LYS A 1 318 ? 6.495 -16.733 2.476 1.00 94.81 318 LYS A C 1
ATOM 2572 O O . LYS A 1 318 ? 6.397 -16.908 3.684 1.00 94.81 318 LYS A O 1
ATOM 2577 N N . PHE A 1 319 ? 5.679 -15.942 1.783 1.00 96.81 319 PHE A N 1
ATOM 2578 C CA . PHE A 1 319 ? 4.525 -15.289 2.384 1.00 96.81 319 PHE A CA 1
ATOM 2579 C C . PHE A 1 319 ? 3.468 -16.300 2.840 1.00 96.81 319 PHE A C 1
ATOM 2581 O O . PHE A 1 319 ? 2.995 -16.192 3.962 1.00 96.81 319 PHE A O 1
ATOM 2588 N N . GLU A 1 320 ? 3.181 -17.327 2.033 1.00 95.75 320 GLU A N 1
ATOM 2589 C CA . GLU A 1 320 ? 2.302 -18.439 2.419 1.00 95.75 320 GLU A CA 1
ATOM 2590 C C . GLU A 1 320 ? 2.763 -19.100 3.726 1.00 95.75 320 GLU A C 1
ATOM 2592 O O . GLU A 1 320 ? 1.961 -19.262 4.639 1.00 95.75 320 GLU A O 1
ATOM 2597 N N . TYR A 1 321 ? 4.054 -19.430 3.856 1.00 94.06 321 TYR A N 1
ATOM 2598 C CA . TYR A 1 321 ? 4.584 -19.977 5.112 1.00 94.06 321 TYR A CA 1
ATOM 2599 C C . TYR A 1 321 ? 4.482 -18.983 6.267 1.00 94.06 321 TYR A C 1
ATOM 2601 O O . TYR A 1 321 ? 4.106 -19.366 7.367 1.00 94.06 321 TYR A O 1
ATOM 2609 N N . ALA A 1 322 ? 4.773 -17.703 6.023 1.00 95.44 322 ALA A N 1
ATOM 2610 C CA . ALA A 1 322 ? 4.686 -16.680 7.059 1.00 95.44 322 ALA A CA 1
ATOM 2611 C C . ALA A 1 322 ? 3.253 -16.475 7.583 1.00 95.44 322 ALA A C 1
ATOM 2613 O O . ALA A 1 322 ? 3.102 -16.052 8.726 1.00 95.44 322 ALA A O 1
ATOM 2614 N N . LEU A 1 323 ? 2.219 -16.756 6.779 1.00 95.75 323 LEU A N 1
ATOM 2615 C CA . LEU A 1 323 ? 0.816 -16.726 7.214 1.00 95.75 323 LEU A CA 1
ATOM 2616 C C . LEU A 1 323 ? 0.451 -17.904 8.129 1.00 95.75 323 LEU A C 1
ATOM 2618 O O . LEU A 1 323 ? -0.431 -17.758 8.959 1.00 95.75 323 LEU A O 1
ATOM 2622 N N . GLN A 1 324 ? 1.135 -19.045 8.012 1.00 93.69 324 GLN A N 1
ATOM 2623 C CA . GLN A 1 324 ? 0.895 -20.223 8.863 1.00 93.69 324 GLN A CA 1
ATOM 2624 C C . GLN A 1 324 ? 1.556 -20.112 10.244 1.00 93.69 324 GLN A C 1
ATOM 2626 O O . GLN A 1 324 ? 1.282 -20.912 11.136 1.00 93.69 324 GLN A O 1
ATOM 2631 N N . GLU A 1 325 ? 2.473 -19.161 10.411 1.00 93.31 325 GLU A N 1
ATOM 2632 C CA . GLU A 1 325 ? 3.142 -18.903 11.679 1.00 93.31 325 GLU A CA 1
ATOM 2633 C C . GLU A 1 325 ? 2.265 -18.029 12.581 1.00 93.31 325 GLU A C 1
ATOM 2635 O O . GLU A 1 325 ? 1.831 -16.951 12.163 1.00 93.31 325 GLU A O 1
ATOM 2640 N N . GLU A 1 326 ? 2.086 -18.459 13.834 1.00 90.69 326 GLU A N 1
ATOM 2641 C CA . GLU A 1 326 ? 1.446 -17.654 14.879 1.00 90.69 326 GLU A CA 1
ATOM 2642 C C . GLU A 1 326 ? 2.186 -16.318 15.023 1.00 90.69 326 GLU A C 1
ATOM 2644 O O . GLU A 1 326 ? 3.400 -16.280 15.254 1.00 90.69 326 GLU A O 1
ATOM 2649 N N . GLU A 1 327 ? 1.455 -15.217 14.867 1.00 91.44 327 GLU A N 1
ATOM 2650 C CA . GLU A 1 327 ? 2.006 -13.875 14.981 1.00 91.44 327 GLU A CA 1
ATOM 2651 C C . GLU A 1 327 ? 1.625 -13.260 16.319 1.00 91.44 327 GLU A C 1
ATOM 2653 O O . GLU A 1 327 ? 0.474 -13.324 16.726 1.00 91.44 327 GLU A O 1
ATOM 2658 N N . LYS A 1 328 ? 2.592 -12.644 16.998 1.00 92.31 328 LYS A N 1
ATOM 2659 C CA . LYS A 1 328 ? 2.352 -11.937 18.272 1.00 92.31 328 LYS A CA 1
ATOM 2660 C C . LYS A 1 328 ? 2.726 -10.468 18.193 1.00 92.31 328 LYS A C 1
ATOM 2662 O O . LYS A 1 328 ? 2.403 -9.698 19.091 1.00 92.31 328 LYS A O 1
ATOM 2667 N N . ASN A 1 329 ? 3.460 -10.079 17.154 1.00 95.00 329 ASN A N 1
ATOM 2668 C CA . ASN A 1 329 ? 3.885 -8.709 16.968 1.00 95.00 329 ASN A CA 1
ATOM 2669 C C . ASN A 1 329 ? 2.889 -7.961 16.074 1.00 95.00 329 ASN A C 1
ATOM 2671 O O . ASN A 1 329 ? 2.671 -8.342 14.924 1.00 95.00 329 ASN A O 1
ATOM 2675 N N . TYR A 1 330 ? 2.354 -6.860 16.602 1.00 95.06 330 TYR A N 1
ATOM 2676 C CA . TYR A 1 330 ? 1.413 -5.979 15.912 1.00 95.06 330 TYR A CA 1
ATOM 2677 C C . TYR A 1 330 ? 1.892 -5.548 14.520 1.00 95.06 330 TYR A C 1
ATOM 2679 O O . TYR A 1 330 ? 1.197 -5.778 13.534 1.00 95.06 330 TYR A O 1
ATOM 2687 N N . ASP A 1 331 ? 3.109 -5.003 14.404 1.00 95.50 331 ASP A N 1
ATOM 2688 C CA . ASP A 1 331 ? 3.628 -4.503 13.124 1.00 95.50 331 ASP A CA 1
ATOM 2689 C C . ASP A 1 331 ? 3.736 -5.619 12.075 1.00 95.50 331 ASP A C 1
ATOM 2691 O O . ASP A 1 331 ? 3.524 -5.380 10.881 1.00 95.50 331 ASP A O 1
ATOM 2695 N N . MET A 1 332 ? 4.057 -6.846 12.496 1.00 95.88 332 MET A N 1
ATOM 2696 C CA . MET A 1 332 ? 4.116 -8.001 11.599 1.00 95.88 332 MET A CA 1
ATOM 2697 C C . MET A 1 332 ? 2.718 -8.448 11.166 1.00 95.88 332 MET A C 1
ATOM 2699 O O . MET A 1 332 ? 2.517 -8.680 9.973 1.00 95.88 332 MET A O 1
ATOM 2703 N N . ALA A 1 333 ? 1.759 -8.540 12.095 1.00 96.88 333 ALA A N 1
ATOM 2704 C CA . ALA A 1 333 ? 0.373 -8.908 11.801 1.00 96.88 333 ALA A CA 1
ATOM 2705 C C . ALA A 1 333 ? -0.276 -7.884 10.864 1.00 96.88 333 ALA A C 1
ATOM 2707 O O . ALA A 1 333 ? -0.803 -8.250 9.812 1.00 96.88 333 ALA A O 1
ATOM 2708 N N . LEU A 1 334 ? -0.115 -6.595 11.170 1.00 97.56 334 LEU A N 1
ATOM 2709 C CA . LEU A 1 334 ? -0.536 -5.495 10.313 1.00 97.56 334 LEU A CA 1
ATOM 2710 C C . LEU A 1 334 ? 0.113 -5.604 8.929 1.00 97.56 334 LEU A C 1
ATOM 2712 O O . LEU A 1 334 ? -0.571 -5.536 7.916 1.00 97.56 334 LEU A O 1
ATOM 2716 N N . THR A 1 335 ? 1.423 -5.851 8.843 1.00 97.81 335 THR A N 1
ATOM 2717 C CA . THR A 1 335 ? 2.098 -6.010 7.542 1.00 97.81 335 THR A CA 1
ATOM 2718 C C . THR A 1 335 ? 1.562 -7.211 6.753 1.00 97.81 335 THR A C 1
ATOM 2720 O O . THR A 1 335 ? 1.381 -7.096 5.539 1.00 97.81 335 THR A O 1
ATOM 2723 N N . LYS A 1 336 ? 1.260 -8.346 7.404 1.00 98.19 336 LYS A N 1
ATOM 2724 C CA . LYS A 1 336 ? 0.601 -9.499 6.760 1.00 98.19 336 LYS A CA 1
ATOM 2725 C C . LYS A 1 336 ? -0.773 -9.101 6.210 1.00 98.19 336 LYS A C 1
ATOM 2727 O O . LYS A 1 336 ? -1.042 -9.360 5.038 1.00 98.19 336 LYS A O 1
ATOM 2732 N N . ALA A 1 337 ? -1.585 -8.404 7.005 1.00 98.25 337 ALA A N 1
ATOM 2733 C CA . ALA A 1 337 ? -2.901 -7.902 6.610 1.00 98.25 337 ALA A CA 1
ATOM 2734 C C . ALA A 1 337 ? -2.829 -6.949 5.404 1.00 98.25 337 ALA A C 1
ATOM 2736 O O . ALA A 1 337 ? -3.542 -7.130 4.416 1.00 98.25 337 ALA A O 1
ATOM 2737 N N . LYS A 1 338 ? -1.882 -6.001 5.423 1.00 98.25 338 LYS A N 1
ATOM 2738 C CA . LYS A 1 338 ? -1.615 -5.085 4.303 1.00 98.25 338 LYS A CA 1
ATOM 2739 C C . LYS A 1 338 ? -1.261 -5.827 3.022 1.00 98.25 338 LYS A C 1
ATOM 2741 O O . LYS A 1 338 ? -1.759 -5.478 1.955 1.00 98.25 338 LYS A O 1
ATOM 2746 N N . ILE A 1 339 ? -0.407 -6.850 3.109 1.00 98.50 339 ILE A N 1
ATOM 2747 C CA . ILE A 1 339 ? -0.011 -7.650 1.945 1.00 98.50 339 ILE A CA 1
ATOM 2748 C C . ILE A 1 339 ? -1.207 -8.440 1.401 1.00 98.50 339 ILE A C 1
ATOM 2750 O O . ILE A 1 339 ? -1.391 -8.466 0.187 1.00 98.50 339 ILE A O 1
ATOM 2754 N N . LEU A 1 340 ? -2.038 -9.039 2.262 1.00 98.44 340 LEU A N 1
ATOM 2755 C CA . LEU A 1 340 ? -3.235 -9.785 1.849 1.00 98.44 340 LEU A CA 1
ATOM 2756 C C . LEU A 1 340 ? -4.186 -8.929 1.002 1.00 98.44 340 LEU A C 1
ATOM 2758 O O . LEU A 1 340 ? -4.621 -9.375 -0.059 1.00 98.44 340 LEU A O 1
ATOM 2762 N N . VAL A 1 341 ? -4.461 -7.693 1.428 1.00 98.06 341 VAL A N 1
ATOM 2763 C CA . VAL A 1 341 ? -5.294 -6.753 0.660 1.00 98.06 341 VAL A CA 1
ATOM 2764 C C . VAL A 1 341 ? -4.552 -6.243 -0.578 1.00 98.06 341 VAL A C 1
ATOM 2766 O O . VAL A 1 341 ? -5.114 -6.173 -1.669 1.00 98.06 341 VAL A O 1
ATOM 2769 N N . TRP A 1 342 ? -3.259 -5.938 -0.465 1.00 98.00 342 TRP A N 1
ATOM 2770 C CA . TRP A 1 342 ? -2.464 -5.441 -1.588 1.00 98.00 342 TRP A CA 1
ATOM 2771 C C . TRP A 1 342 ? -2.334 -6.438 -2.745 1.00 98.00 342 TRP A C 1
ATOM 2773 O O . TRP A 1 342 ? -2.322 -6.037 -3.910 1.00 98.00 342 TRP A O 1
ATOM 2783 N N . LEU A 1 343 ? -2.316 -7.739 -2.459 1.00 97.81 343 LEU A N 1
ATOM 2784 C CA . LEU A 1 343 ? -2.305 -8.791 -3.477 1.00 97.81 343 LEU A CA 1
ATOM 2785 C C . LEU A 1 343 ? -3.540 -8.776 -4.395 1.00 97.81 343 LEU A C 1
ATOM 2787 O O . LEU A 1 343 ? -3.475 -9.278 -5.521 1.00 97.81 343 LEU A O 1
ATOM 2791 N N . LEU A 1 344 ? -4.633 -8.147 -3.959 1.00 96.00 344 LEU A N 1
ATOM 2792 C CA . LEU A 1 344 ? -5.849 -7.954 -4.750 1.00 96.00 344 LEU A CA 1
ATOM 2793 C C . LEU A 1 344 ? -5.716 -6.837 -5.799 1.00 96.00 344 LEU A C 1
ATOM 2795 O O . LEU A 1 344 ? -6.513 -6.784 -6.735 1.00 96.00 344 LEU A O 1
ATOM 2799 N N . GLN A 1 345 ? -4.710 -5.966 -5.672 1.00 94.62 345 GLN A N 1
ATOM 2800 C CA . GLN A 1 345 ? -4.521 -4.786 -6.527 1.00 94.62 345 GLN A CA 1
ATOM 2801 C C . GLN A 1 345 ? -3.188 -4.765 -7.292 1.00 94.62 345 GLN A C 1
ATOM 2803 O O . GLN A 1 345 ? -3.147 -4.256 -8.418 1.00 94.62 345 GLN A O 1
ATOM 2808 N N . THR A 1 346 ? -2.118 -5.334 -6.731 1.00 95.00 346 THR A N 1
ATOM 2809 C CA . THR A 1 346 ? -0.785 -5.292 -7.348 1.00 95.00 346 THR A CA 1
ATOM 2810 C C . THR A 1 346 ? -0.655 -6.215 -8.553 1.00 95.00 346 THR A C 1
ATOM 2812 O O . THR A 1 346 ? -1.124 -7.355 -8.571 1.00 95.00 346 THR A O 1
ATOM 2815 N N . GLU A 1 347 ? 0.068 -5.740 -9.562 1.00 91.94 347 GLU A N 1
ATOM 2816 C CA . GLU A 1 347 ? 0.480 -6.547 -10.712 1.00 91.94 347 GLU A CA 1
ATOM 2817 C C . GLU A 1 347 ? 1.964 -6.919 -10.648 1.00 91.94 347 GLU A C 1
ATOM 2819 O O . GLU A 1 347 ? 2.370 -7.969 -11.170 1.00 91.94 347 GLU A O 1
ATOM 2824 N N . THR A 1 348 ? 2.760 -6.085 -9.974 1.00 92.50 348 THR A N 1
ATOM 2825 C CA . THR A 1 348 ? 4.224 -6.131 -9.977 1.00 92.50 348 THR A CA 1
ATOM 2826 C C . THR A 1 348 ? 4.793 -6.821 -8.745 1.00 92.50 348 THR A C 1
ATOM 2828 O O . THR A 1 348 ? 5.863 -7.421 -8.847 1.00 92.50 348 THR A O 1
ATOM 2831 N N . GLY A 1 349 ? 4.070 -6.794 -7.618 1.00 95.06 349 GLY A N 1
ATOM 2832 C CA . GLY A 1 349 ? 4.532 -7.306 -6.331 1.00 95.06 349 GLY A CA 1
ATOM 2833 C C . GLY A 1 349 ? 5.755 -6.572 -5.791 1.00 95.06 349 GLY A C 1
ATOM 2834 O O . GLY A 1 349 ? 6.560 -7.191 -5.090 1.00 95.06 349 GLY A O 1
ATOM 2835 N N . ASP A 1 350 ? 5.908 -5.298 -6.145 1.00 94.88 350 ASP A N 1
ATOM 2836 C CA . ASP A 1 350 ? 6.994 -4.421 -5.719 1.00 94.88 350 ASP A CA 1
ATOM 2837 C C . ASP A 1 350 ? 6.733 -3.821 -4.328 1.00 94.88 350 ASP A C 1
ATOM 2839 O O . ASP A 1 350 ? 5.691 -3.225 -4.071 1.00 94.88 350 ASP A O 1
ATOM 2843 N N . ARG A 1 351 ? 7.719 -3.940 -3.438 1.00 94.56 351 ARG A N 1
ATOM 2844 C CA . ARG A 1 351 ? 7.734 -3.373 -2.087 1.00 94.56 351 ARG A CA 1
ATOM 2845 C C . ARG A 1 351 ? 7.364 -1.898 -2.073 1.00 94.56 351 ARG A C 1
ATOM 2847 O O . ARG A 1 351 ? 6.721 -1.460 -1.129 1.00 94.56 351 ARG A O 1
ATOM 2854 N N . ASP A 1 352 ? 7.818 -1.143 -3.068 1.00 91.62 352 ASP A N 1
ATOM 2855 C CA . ASP A 1 352 ? 7.680 0.313 -3.068 1.00 91.62 352 ASP A CA 1
ATOM 2856 C C . ASP A 1 352 ? 6.220 0.757 -3.283 1.00 91.62 352 ASP A C 1
ATOM 2858 O O . ASP A 1 352 ? 5.896 1.913 -3.039 1.00 91.62 352 ASP A O 1
ATOM 2862 N N . GLU A 1 353 ? 5.326 -0.157 -3.680 1.00 93.19 353 GLU A N 1
ATOM 2863 C CA . GLU A 1 353 ? 3.878 0.081 -3.691 1.00 93.19 353 GLU A CA 1
ATOM 2864 C C . GLU A 1 353 ? 3.270 0.061 -2.275 1.00 93.19 353 GLU A C 1
ATOM 2866 O O . GLU A 1 353 ? 2.160 0.546 -2.078 1.00 93.19 353 GLU A O 1
ATOM 2871 N N . LEU A 1 354 ? 3.959 -0.516 -1.285 1.00 93.50 354 LEU A N 1
ATOM 2872 C CA . LEU A 1 354 ? 3.452 -0.711 0.071 1.00 93.50 354 LEU A CA 1
ATOM 2873 C C . LEU A 1 354 ? 4.049 0.282 1.066 1.00 93.50 354 LEU A C 1
ATOM 2875 O O . LEU A 1 354 ? 5.267 0.396 1.221 1.00 93.50 354 LEU A O 1
ATOM 2879 N N . ASN A 1 355 ? 3.182 0.875 1.883 1.00 92.06 355 ASN A N 1
ATOM 2880 C CA . ASN A 1 355 ? 3.603 1.629 3.059 1.00 92.06 355 ASN A CA 1
ATOM 2881 C C . ASN A 1 355 ? 3.848 0.672 4.245 1.00 92.06 355 ASN A C 1
ATOM 2883 O O . ASN A 1 355 ? 2.945 0.391 5.030 1.00 92.06 355 ASN A O 1
ATOM 2887 N N . ILE A 1 356 ? 5.043 0.088 4.349 1.00 92.00 356 ILE A N 1
ATOM 2888 C CA . ILE A 1 356 ? 5.359 -0.906 5.393 1.00 92.00 356 ILE A CA 1
ATOM 2889 C C . ILE A 1 356 ? 5.827 -0.201 6.683 1.00 92.00 356 ILE A C 1
ATOM 2891 O O . ILE A 1 356 ? 6.808 0.547 6.615 1.00 92.00 356 ILE A O 1
ATOM 2895 N N . PRO A 1 357 ? 5.211 -0.478 7.853 1.00 89.62 357 PRO A N 1
ATOM 2896 C CA . PRO A 1 357 ? 5.695 0.007 9.148 1.00 89.62 357 PRO A CA 1
ATOM 2897 C C . PRO A 1 357 ? 7.159 -0.375 9.411 1.00 89.62 357 PRO A C 1
ATOM 2899 O O . PRO A 1 357 ? 7.658 -1.373 8.886 1.00 89.62 357 PRO A O 1
ATOM 2902 N N . GLU A 1 358 ? 7.858 0.378 10.262 1.00 88.31 358 GLU A N 1
ATOM 2903 C CA . GLU A 1 358 ? 9.268 0.099 10.581 1.00 88.31 358 GLU A CA 1
ATOM 2904 C C . GLU A 1 358 ? 9.482 -1.330 11.109 1.00 88.31 358 GLU A C 1
ATOM 2906 O O . GLU A 1 358 ? 10.367 -2.030 10.606 1.00 88.31 358 GLU A O 1
ATOM 2911 N N . GLY A 1 359 ? 8.640 -1.816 12.032 1.00 87.94 359 GLY A N 1
ATOM 2912 C CA . GLY A 1 359 ? 8.718 -3.201 12.508 1.00 87.94 359 GLY A CA 1
ATOM 2913 C C . GLY A 1 359 ? 8.434 -4.223 11.406 1.00 87.94 359 GLY A C 1
ATOM 2914 O O . GLY A 1 359 ? 9.126 -5.236 11.301 1.00 87.94 359 GLY A O 1
ATOM 2915 N N . GLY A 1 360 ? 7.525 -3.906 10.480 1.00 92.62 360 GLY A N 1
ATOM 2916 C CA . GLY A 1 360 ? 7.178 -4.743 9.328 1.00 92.62 360 GLY A CA 1
ATOM 2917 C C . GLY A 1 360 ? 8.329 -4.998 8.347 1.00 92.62 360 GLY A C 1
ATOM 2918 O O . GLY A 1 360 ? 8.302 -5.961 7.572 1.00 92.62 360 GLY A O 1
ATOM 2919 N N . LYS A 1 361 ? 9.395 -4.183 8.378 1.00 94.00 361 LYS A N 1
ATOM 2920 C CA . LYS A 1 361 ? 10.561 -4.356 7.495 1.00 94.00 361 LYS A CA 1
ATOM 2921 C C . LYS A 1 361 ? 11.299 -5.672 7.740 1.00 94.00 361 LYS A C 1
ATOM 2923 O O . LYS A 1 361 ? 11.861 -6.229 6.792 1.00 94.00 361 LYS A O 1
ATOM 2928 N N . LEU A 1 362 ? 11.307 -6.177 8.977 1.00 94.06 362 LEU A N 1
ATOM 2929 C CA . LEU A 1 362 ? 11.929 -7.465 9.299 1.00 94.06 362 LEU A CA 1
ATOM 2930 C C . LEU A 1 362 ? 11.164 -8.618 8.643 1.00 94.06 362 LEU A C 1
ATOM 2932 O O . LEU A 1 362 ? 11.792 -9.482 8.025 1.00 94.06 362 LEU A O 1
ATOM 2936 N N . LEU A 1 363 ? 9.826 -8.586 8.689 1.00 95.62 363 LEU A N 1
ATOM 2937 C CA . LEU A 1 363 ? 8.994 -9.540 7.959 1.00 95.62 363 LEU A CA 1
ATOM 2938 C C . LEU A 1 363 ? 9.278 -9.460 6.462 1.00 95.62 363 LEU A C 1
ATOM 2940 O O . LEU A 1 363 ? 9.543 -10.496 5.855 1.00 95.62 363 LEU A O 1
ATOM 2944 N N . TRP A 1 364 ? 9.306 -8.254 5.878 1.00 96.56 364 TRP A N 1
ATOM 2945 C CA . TRP A 1 364 ? 9.594 -8.088 4.449 1.00 96.56 364 TRP A CA 1
ATOM 2946 C C . TRP A 1 364 ? 10.918 -8.741 4.042 1.00 96.56 364 TRP A C 1
ATOM 2948 O O . TRP A 1 364 ? 10.967 -9.495 3.072 1.00 96.56 364 TRP A O 1
ATOM 2958 N N . ASN A 1 365 ? 11.993 -8.501 4.797 1.00 94.69 365 ASN A N 1
ATOM 2959 C CA . ASN A 1 365 ? 13.308 -9.081 4.512 1.00 94.69 365 ASN A CA 1
ATOM 2960 C C . ASN A 1 365 ? 13.298 -10.619 4.527 1.00 94.69 365 ASN A C 1
ATOM 2962 O O . ASN A 1 365 ? 14.104 -11.243 3.836 1.00 94.69 365 ASN A O 1
ATOM 2966 N N . ARG A 1 366 ? 12.388 -11.228 5.295 1.00 94.12 366 ARG A N 1
ATOM 2967 C CA . ARG A 1 366 ? 12.187 -12.678 5.334 1.00 94.12 366 ARG A CA 1
ATOM 2968 C C . ARG A 1 366 ? 11.382 -13.175 4.134 1.00 94.12 366 ARG A C 1
ATOM 2970 O O . ARG A 1 366 ? 11.755 -14.186 3.545 1.00 94.12 366 ARG A O 1
ATOM 2977 N N . ILE A 1 367 ? 10.317 -12.467 3.753 1.00 95.44 367 ILE A N 1
ATOM 2978 C CA . ILE A 1 367 ? 9.369 -12.897 2.708 1.00 95.44 367 ILE A CA 1
ATOM 2979 C C . ILE A 1 367 ? 9.692 -12.376 1.302 1.00 95.44 367 ILE A C 1
ATOM 2981 O O . ILE A 1 367 ? 9.020 -12.753 0.344 1.00 95.44 367 ILE A O 1
ATOM 2985 N N . CYS A 1 368 ? 10.707 -11.530 1.133 1.00 95.25 368 CYS A N 1
ATOM 2986 C CA . CYS A 1 368 ? 11.123 -11.063 -0.184 1.00 95.25 368 CYS A CA 1
ATOM 2987 C C . CYS A 1 368 ? 11.829 -12.166 -0.990 1.00 95.25 368 CYS A C 1
ATOM 2989 O O . CYS A 1 368 ? 12.370 -13.146 -0.455 1.00 95.25 368 CYS A O 1
ATOM 2991 N N . SER A 1 369 ? 11.861 -11.989 -2.310 1.00 91.06 369 SER A N 1
ATOM 2992 C CA . SER A 1 369 ? 12.608 -12.863 -3.207 1.00 91.06 369 SER A CA 1
ATOM 2993 C C . SER A 1 369 ? 14.112 -12.748 -2.945 1.00 91.06 369 SER A C 1
ATOM 2995 O O . SER A 1 369 ? 14.668 -11.664 -2.770 1.00 91.06 369 SER A O 1
ATOM 2997 N N . ASP A 1 370 ? 14.797 -13.883 -2.991 1.00 87.88 370 ASP A N 1
ATOM 2998 C CA . ASP A 1 370 ? 16.252 -13.984 -2.910 1.00 87.88 370 ASP A CA 1
ATOM 2999 C C . ASP A 1 370 ? 16.786 -14.963 -3.972 1.00 87.88 370 ASP A C 1
ATOM 3001 O O . ASP A 1 370 ? 16.077 -15.346 -4.913 1.00 87.88 370 ASP A O 1
ATOM 3005 N N . ALA A 1 371 ? 18.076 -15.296 -3.890 1.00 77.69 371 ALA A N 1
ATOM 3006 C CA . ALA A 1 371 ? 18.690 -16.299 -4.758 1.00 77.69 371 ALA A CA 1
ATOM 3007 C C . ALA A 1 371 ? 18.188 -17.721 -4.446 1.00 77.69 371 ALA A C 1
ATOM 3009 O O . ALA A 1 371 ? 18.114 -18.553 -5.347 1.00 77.69 371 ALA A O 1
ATOM 3010 N N . TYR A 1 372 ? 17.788 -17.971 -3.198 1.00 67.69 372 TYR A N 1
ATOM 3011 C CA . TYR A 1 372 ? 17.314 -19.254 -2.691 1.00 67.69 372 TYR A CA 1
ATOM 3012 C C . TYR A 1 372 ? 15.786 -19.322 -2.738 1.00 67.69 372 TYR A C 1
ATOM 3014 O O . TYR A 1 372 ? 15.120 -19.520 -1.727 1.00 67.69 372 TYR A O 1
ATOM 3022 N N . SER A 1 373 ? 15.209 -19.155 -3.930 1.00 61.38 373 SER A N 1
ATOM 3023 C CA . SER A 1 373 ? 13.772 -19.386 -4.104 1.00 61.38 373 SER A CA 1
ATOM 3024 C C . SER A 1 373 ? 13.487 -20.888 -3.993 1.00 61.38 373 SER A C 1
ATOM 3026 O O . SER A 1 373 ? 13.969 -21.646 -4.844 1.00 61.38 373 SER A O 1
ATOM 3028 N N . PRO A 1 374 ? 12.724 -21.347 -2.984 1.00 61.56 374 PRO A N 1
ATOM 3029 C CA . PRO A 1 374 ? 12.507 -22.772 -2.778 1.00 61.56 374 PRO A CA 1
ATOM 3030 C C . PRO A 1 374 ? 11.822 -23.403 -3.994 1.00 61.56 374 PRO A C 1
ATOM 3032 O O . PRO A 1 374 ? 10.835 -22.879 -4.515 1.00 61.56 374 PRO A O 1
ATOM 3035 N N . GLY A 1 375 ? 12.374 -24.519 -4.472 1.00 60.69 375 GLY A N 1
ATOM 3036 C CA . GLY A 1 375 ? 11.799 -25.321 -5.555 1.00 60.69 375 GLY A CA 1
ATOM 3037 C C . GLY A 1 375 ? 12.031 -24.811 -6.982 1.00 60.69 375 GLY A C 1
ATOM 3038 O O . GLY A 1 375 ? 11.734 -25.548 -7.917 1.00 60.69 375 GLY A O 1
ATOM 3039 N N . GLY A 1 376 ? 12.575 -23.607 -7.206 1.00 69.75 376 GLY A N 1
ATOM 3040 C CA . GLY A 1 376 ? 12.848 -23.102 -8.563 1.00 69.75 376 GLY A CA 1
ATOM 3041 C C . GLY A 1 376 ? 11.638 -23.232 -9.508 1.00 69.75 376 GLY A C 1
ATOM 3042 O O . GLY A 1 376 ? 10.545 -22.774 -9.181 1.00 69.75 376 GLY A O 1
ATOM 3043 N N . MET A 1 377 ? 11.816 -23.893 -10.660 1.00 65.94 377 MET A N 1
ATOM 3044 C CA . MET A 1 377 ? 10.729 -24.184 -11.617 1.00 65.94 377 MET A CA 1
ATOM 3045 C C . MET A 1 377 ? 9.659 -25.152 -11.083 1.00 65.94 377 MET A C 1
ATOM 3047 O O . MET A 1 377 ? 8.546 -25.159 -11.595 1.00 65.94 377 MET A O 1
ATOM 3051 N N . GLN A 1 378 ? 9.971 -25.956 -10.064 1.00 73.50 378 GLN A N 1
ATOM 3052 C CA . GLN A 1 378 ? 9.039 -26.902 -9.436 1.00 73.50 378 GLN A CA 1
ATOM 3053 C C . GLN A 1 378 ? 8.185 -26.252 -8.336 1.00 73.50 378 GLN A C 1
ATOM 3055 O O . GLN A 1 378 ? 7.320 -26.904 -7.756 1.00 73.50 378 GLN A O 1
ATOM 3060 N N . SER A 1 379 ? 8.417 -24.974 -8.018 1.00 80.94 379 SER A N 1
ATOM 3061 C CA . SER A 1 379 ? 7.603 -24.256 -7.039 1.00 80.94 379 SER A CA 1
ATOM 3062 C C . SER A 1 379 ? 6.165 -24.100 -7.538 1.00 80.94 379 SER A C 1
ATOM 3064 O O . SER A 1 379 ? 5.937 -23.628 -8.652 1.00 80.94 379 SER A O 1
ATOM 3066 N N . ASN A 1 380 ? 5.183 -24.372 -6.673 1.00 85.75 380 ASN A N 1
ATOM 3067 C CA . ASN A 1 380 ? 3.759 -24.131 -6.961 1.00 85.75 380 ASN A CA 1
ATOM 3068 C C . ASN A 1 380 ? 3.462 -22.659 -7.313 1.00 85.75 380 ASN A C 1
ATOM 3070 O O . ASN A 1 380 ? 2.492 -22.350 -8.004 1.00 85.75 380 ASN A O 1
ATOM 3074 N N . TRP A 1 381 ? 4.342 -21.750 -6.888 1.00 90.62 381 TRP A N 1
ATOM 3075 C CA . TRP A 1 381 ? 4.243 -20.317 -7.138 1.00 90.62 381 TRP A CA 1
ATOM 3076 C C . TRP A 1 381 ? 5.030 -19.839 -8.362 1.00 90.62 381 TRP A C 1
ATOM 3078 O O . TRP A 1 381 ? 4.998 -18.645 -8.660 1.00 90.62 381 TRP A O 1
ATOM 3088 N N . PHE A 1 382 ? 5.730 -20.718 -9.092 1.00 87.44 382 PHE A N 1
ATOM 3089 C CA . PHE A 1 382 ? 6.642 -20.315 -10.169 1.00 87.44 382 PHE A CA 1
ATOM 3090 C C . PHE A 1 382 ? 5.956 -19.459 -11.246 1.00 87.44 382 PHE A C 1
ATOM 3092 O O . PHE A 1 382 ? 6.431 -18.366 -11.557 1.00 87.44 382 PHE A O 1
ATOM 3099 N N . SER A 1 383 ? 4.784 -19.879 -11.737 1.00 88.19 383 SER A N 1
ATOM 3100 C CA . SER A 1 383 ? 3.992 -19.127 -12.731 1.00 88.19 383 SER A CA 1
ATOM 3101 C C . SER A 1 383 ? 3.450 -17.787 -12.209 1.00 88.19 383 SER A C 1
ATOM 3103 O O . SER A 1 383 ? 3.018 -16.925 -12.983 1.00 88.19 383 SER A O 1
ATOM 3105 N N . ARG A 1 384 ? 3.468 -17.584 -10.885 1.00 91.88 384 ARG A N 1
ATOM 3106 C CA . ARG A 1 384 ? 2.962 -16.380 -10.220 1.00 91.88 384 ARG A CA 1
ATOM 3107 C C . ARG A 1 384 ? 4.062 -15.495 -9.636 1.00 91.88 384 ARG A C 1
ATOM 3109 O O . ARG A 1 384 ? 3.763 -14.371 -9.236 1.00 91.88 384 ARG A O 1
ATOM 3116 N N . CYS A 1 385 ? 5.318 -15.936 -9.679 1.00 92.44 385 CYS A N 1
ATOM 3117 C CA . CYS A 1 385 ? 6.466 -15.229 -9.125 1.00 92.44 385 CYS A CA 1
ATOM 3118 C C . CYS A 1 385 ? 6.625 -13.828 -9.736 1.00 92.44 385 CYS A C 1
ATOM 3120 O O . CYS A 1 385 ? 6.797 -13.670 -10.945 1.00 92.44 385 CYS A O 1
ATOM 3122 N N . PHE A 1 386 ? 6.559 -12.803 -8.888 1.00 94.25 386 PHE A N 1
ATOM 3123 C CA . PHE A 1 386 ? 6.679 -11.396 -9.273 1.00 94.25 386 PHE A CA 1
ATOM 3124 C C . PHE A 1 386 ? 8.048 -11.072 -9.882 1.00 94.25 386 PHE A C 1
ATOM 3126 O O . PHE A 1 386 ? 8.122 -10.544 -10.989 1.00 94.25 386 PHE A O 1
ATOM 3133 N N . TYR A 1 387 ? 9.134 -11.499 -9.229 1.00 93.62 387 TYR A N 1
ATOM 3134 C CA . TYR A 1 387 ? 10.491 -11.258 -9.724 1.00 93.62 387 TYR A CA 1
ATOM 3135 C C . TYR A 1 387 ? 10.757 -11.932 -11.077 1.00 93.62 387 TYR A C 1
ATOM 3137 O O . TYR A 1 387 ? 11.295 -11.304 -11.988 1.00 93.62 387 TYR A O 1
ATOM 3145 N N . GLN A 1 388 ? 10.366 -13.202 -11.241 1.00 90.75 388 GLN A N 1
ATOM 3146 C CA . GLN A 1 388 ? 10.572 -13.905 -12.511 1.00 90.75 388 GLN A CA 1
ATOM 3147 C C . GLN A 1 388 ? 9.777 -13.245 -13.642 1.00 90.75 388 GLN A C 1
ATOM 3149 O O . GLN A 1 388 ? 10.267 -13.169 -14.767 1.00 90.75 388 GLN A O 1
ATOM 3154 N N . ARG A 1 389 ? 8.583 -12.719 -13.346 1.00 90.00 389 ARG A N 1
ATOM 3155 C CA . ARG A 1 389 ? 7.799 -11.937 -14.306 1.00 90.00 389 ARG A CA 1
ATOM 3156 C C . ARG A 1 389 ? 8.474 -10.625 -14.671 1.00 90.00 389 ARG A C 1
ATOM 3158 O O . ARG A 1 389 ? 8.591 -10.354 -15.858 1.00 90.00 389 ARG A O 1
ATOM 3165 N N . ALA A 1 390 ? 8.954 -9.855 -13.697 1.00 92.06 390 ALA A N 1
ATOM 3166 C CA . ALA A 1 390 ? 9.695 -8.624 -13.964 1.00 92.06 390 ALA A CA 1
ATOM 3167 C C . ALA A 1 390 ? 10.941 -8.900 -14.822 1.00 92.06 390 ALA A C 1
ATOM 3169 O O . ALA A 1 390 ? 11.169 -8.224 -15.821 1.00 92.06 390 ALA A O 1
ATOM 3170 N N . LYS A 1 391 ? 11.686 -9.967 -14.504 1.00 91.62 391 LYS A N 1
ATOM 3171 C CA . LYS A 1 391 ? 12.839 -10.417 -15.293 1.00 91.62 391 LYS A CA 1
ATOM 3172 C C . LYS A 1 391 ? 12.446 -10.812 -16.720 1.00 91.62 391 LYS A C 1
ATOM 3174 O O . LYS A 1 391 ? 13.116 -10.404 -17.659 1.00 91.62 391 LYS A O 1
ATOM 3179 N N . ASN A 1 392 ? 11.374 -11.584 -16.896 1.00 89.12 392 ASN A N 1
ATOM 3180 C CA . ASN A 1 392 ? 10.894 -11.966 -18.225 1.00 89.12 392 ASN A CA 1
ATOM 3181 C C . ASN A 1 392 ? 10.409 -10.745 -19.015 1.00 89.12 392 ASN A C 1
ATOM 3183 O O . ASN A 1 392 ? 10.742 -10.624 -20.185 1.00 89.12 392 ASN A O 1
ATOM 3187 N N . LYS A 1 393 ? 9.682 -9.815 -18.382 1.00 89.38 393 LYS A N 1
ATOM 3188 C CA . LYS A 1 393 ? 9.246 -8.567 -19.021 1.00 89.38 393 LYS A CA 1
ATOM 3189 C C . LYS A 1 393 ? 10.450 -7.745 -19.483 1.00 89.38 393 LYS A C 1
ATOM 3191 O O . LYS A 1 393 ? 10.441 -7.267 -20.605 1.00 89.38 393 LYS A O 1
ATOM 3196 N N . ALA A 1 394 ? 11.497 -7.655 -18.665 1.00 90.50 394 ALA A N 1
ATOM 3197 C CA . ALA A 1 394 ? 12.736 -6.969 -19.020 1.00 90.50 394 ALA A CA 1
ATOM 3198 C C . ALA A 1 394 ? 13.490 -7.627 -20.191 1.00 90.50 394 ALA A C 1
ATOM 3200 O O . ALA A 1 394 ? 14.088 -6.921 -20.991 1.00 90.50 394 ALA A O 1
ATOM 3201 N N . LEU A 1 395 ? 13.441 -8.958 -20.329 1.00 87.88 395 LEU A N 1
ATOM 3202 C CA . LEU A 1 395 ? 14.067 -9.661 -21.461 1.00 87.88 395 LEU A CA 1
ATOM 3203 C C . LEU A 1 395 ? 13.403 -9.355 -22.811 1.00 87.88 395 LEU A C 1
ATOM 3205 O O . LEU A 1 395 ? 14.075 -9.429 -23.832 1.00 87.88 395 LEU A O 1
ATOM 3209 N N . PHE A 1 396 ? 12.105 -9.046 -22.812 1.00 86.56 396 PHE A N 1
ATOM 3210 C CA . PHE A 1 396 ? 11.325 -8.759 -24.024 1.00 86.56 396 PHE A CA 1
ATOM 3211 C C . PHE A 1 396 ? 10.976 -7.272 -24.186 1.00 86.56 396 PHE A C 1
ATOM 3213 O O . PHE A 1 396 ? 10.212 -6.920 -25.082 1.00 86.56 396 PHE A O 1
ATOM 3220 N N . ALA A 1 397 ? 11.488 -6.409 -23.308 1.00 90.31 397 ALA A N 1
ATOM 3221 C CA . ALA A 1 397 ? 11.292 -4.971 -23.399 1.00 90.31 397 ALA A CA 1
ATOM 3222 C C . ALA A 1 397 ? 12.305 -4.344 -24.359 1.00 90.31 397 ALA A C 1
ATOM 3224 O O . ALA A 1 397 ? 13.389 -4.876 -24.576 1.00 90.31 397 ALA A O 1
ATOM 3225 N N . ASP A 1 398 ? 11.975 -3.172 -24.890 1.00 91.56 398 ASP A N 1
ATOM 3226 C CA . ASP A 1 398 ? 12.928 -2.355 -25.640 1.00 91.56 398 ASP A CA 1
ATOM 3227 C C . ASP A 1 398 ? 13.800 -1.528 -24.685 1.00 91.56 398 ASP A C 1
ATOM 3229 O O . ASP A 1 398 ? 14.977 -1.286 -24.951 1.00 91.56 398 ASP A O 1
ATOM 3233 N N . ILE A 1 399 ? 13.221 -1.115 -23.552 1.00 93.19 399 ILE A N 1
ATOM 3234 C CA . ILE A 1 399 ? 13.885 -0.353 -22.490 1.00 93.19 399 ILE A CA 1
ATOM 3235 C C . ILE A 1 399 ? 13.656 -1.028 -21.138 1.00 93.19 399 ILE A C 1
ATOM 3237 O O . ILE A 1 399 ? 12.526 -1.412 -20.822 1.00 93.19 399 ILE A O 1
ATOM 3241 N N . VAL A 1 400 ? 14.720 -1.129 -20.338 1.00 92.38 400 VAL A N 1
ATOM 3242 C CA . VAL A 1 400 ? 14.705 -1.662 -18.963 1.00 92.38 400 VAL A CA 1
ATOM 3243 C C . VAL A 1 400 ? 15.207 -0.633 -17.967 1.00 92.38 400 VAL A C 1
ATOM 3245 O O . VAL A 1 400 ? 16.254 -0.011 -18.265 1.00 92.38 400 VAL A O 1
#

pLDDT: mean 89.14, std 9.41, range [53.53, 98.5]

Mean predicted aligned error: 7.69 Å

Secondary structure (DSSP, 8-state):
-----------SSPPPHHHHHHH---HHHHTTSPPHHHHHHHHHHHHTT--EEESSHHHHHHHHHHHHHHTTPPPP---EEEHHHHHHHH-TT-S---HHHHHHHTT---SSTT-HHHHHHHHHHHHHHHHHHHHHS-HHHHHHHHHHGGGSSS--HHHHHHHHHHHHHH--STTTTEEEETTEEEEPP------PPP--S-HHHHHHHHHHHHHHH-TT----HHHHHHHHHHHHHHHTT--------TTS-HHHHHHHHHHHHHHHHT-PBP---S-HHHHHHIIIIIHHHHHHHSSS---B-----GGGBB-HHHHHHHHHSPP--HHHHHHHHHHHHHTTT-SS-BGGGS---TTHHHHHHHHB--S--TTGGGSTTGGG-HHHHHHHHHHT-SB-

InterPro domains:
  IPR006054 DNA polymerase III epsilon subunit, exonuclease domain [TIGR00573] (5-132)
  IPR011545 DEAD/DEAH-box helicase domain [PF00270] (227-296)
  IPR012337 Ribonuclease H-like superfamily [SSF53098] (4-237)
  IPR013520 Ribonuclease H-like domain [PF00929] (3-127)
  IPR013520 Ribonuclease H-like domain [SM00479] (1-136)
  IPR014013 Helicase superfamily 1/2, ATP-binding domain, DinG/Rad3-type [PS51193] (213-400)
  IPR027417 P-loop containing nucleoside triphosphate hydrolase [G3DSA:3.40.50.300] (221-400)
  IPR027417 P-loop containing nucleoside triphosphate hydrolase [SSF52540] (218-323)
  IPR036397 Ribonuclease H superfamily [G3DSA:3.30.420.10] (1-137)

Foldseek 3Di:
DPDADDFAAQPVDADPVVLCVQAVDHCVRHVPTHHLLVCLVVVLVVQVVDEAEAAPQVVVLVVSQVSNVVSVHDGDDHFYAHLLLLCCLQVQLDPDSDLVVVCVVVVHDQPGPNHPRSRVVSRVVSVVVSLVSLLLADLLLLVLLLLLCVQAPGPCNVSSVVSNVVCVVVPDDNVPQWDDDLSATFGDDDDDDDPKDADPDDLVVQVVQLLVLCVVVPVPDDDDPLLVVLLVVLLVCLVVVHDDDDDDDPPSPVLCSNPSSLLNSLRHVVHADEDDDDDPVVVCCCVVPVLVVCCVRHPMHFFAADADPQLQAFAPVQLSVLSVDDDNDNLCSSLNSNVRSVSNPDPQRGNSSGPRDPVNVVVSSRGTGDPCRDPAVHDPCNVVGNNVVSVVSSRNGNYD

Sequence (400 aa):
ILEIFSSFVNPKREIPPFITELTGIDESLVKQAPLFQDVAPMIVELLQGAAFVAHNVHFDWNFLNEELRQAGYTEIHCPKIDTVELAQILLPTADSYKLRDLAKKHELEHDQPHRADSDALATAELFLQFLNEIEKLPLVTLQSLYELSDVFQSDIADVLSENILKKVMHGKEDIAQYEIHRNIALKKRNYSLNLGETCSSKFDAFLNKTMDKLESHMPKFERRESQQLMMKEIYTALRDSRFSLIEAGTGTGKTLAYLLPSLYFAKRKEEPVIISTQTVQLQQQILEKEIPLLQKIMPFSFEAALLKGRKHYLCLHKFEYALQEEEKNYDMALTKAKILVWLLQTETGDRDELNIPEGGKLLWNRICSDAYSPGGMQSNWFSRCFYQRAKNKALFADIV

Nearest PDB structures (foldseek):
  8h2f-assembly1_A  TM=9.018E-01  e=1.847E-04  Streptococcus thermophilus DGCC 7710
  2ido-assembly1_A  TM=8.975E-01  e=6.781E-04  Escherichia coli
  2p1j-assembly1_A  TM=7.733E-01  e=1.405E-03  Thermotoga maritima MSB8
  2lbb-assembly1_A  TM=2.578E-01  e=4.707E+00  Babesia bovis

Solvent-accessible surface area (backbone atoms only — not comparable to full-atom values): 23289 Å² total; per-residue (Å²): 135,93,77,86,86,81,78,64,52,31,78,90,62,89,79,57,68,69,56,26,72,59,44,72,57,49,69,83,68,20,72,83,30,51,42,60,62,75,51,42,66,59,54,54,58,66,46,61,95,37,68,51,73,35,78,51,30,71,59,60,50,52,54,50,51,51,54,39,44,75,54,72,43,77,88,83,87,58,47,40,36,28,47,38,61,50,41,46,32,77,42,26,63,49,95,62,74,50,67,72,61,45,33,62,74,68,72,49,82,64,95,48,76,66,30,71,61,45,49,49,50,45,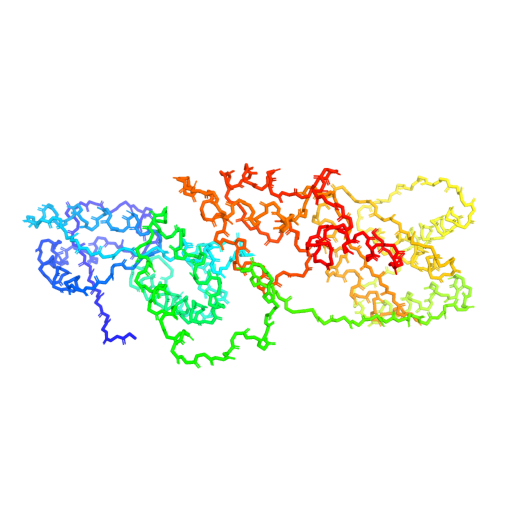44,53,55,51,46,54,51,49,54,57,52,58,65,68,48,41,62,51,45,41,52,58,44,45,76,42,32,88,52,49,89,34,65,47,47,64,64,36,51,53,47,44,52,52,47,69,75,68,64,74,76,58,64,82,65,34,43,75,54,95,73,40,50,29,40,57,82,86,87,78,86,78,83,53,59,82,74,86,70,56,68,70,61,50,49,52,58,44,52,56,47,45,46,74,77,31,93,85,57,76,94,50,70,70,30,54,52,48,22,52,50,52,36,50,23,62,75,69,74,47,92,79,88,82,90,76,69,86,92,56,50,63,66,61,26,54,46,54,35,38,48,56,48,10,61,65,68,77,42,59,37,76,68,88,73,95,45,71,69,61,52,48,48,40,62,74,50,51,48,59,52,44,60,74,58,46,99,42,56,81,45,76,29,72,75,77,63,50,70,41,14,48,24,67,63,48,41,56,56,57,68,74,47,91,68,84,49,49,46,45,44,49,42,51,40,17,48,51,50,41,34,52,72,49,88,56,44,48,49,88,56,45,68,69,53,81,68,16,48,62,53,46,72,68,24,26,32,62,94,81,54,76,60,56,87,74,24,94,46,45,96,68,37,25,52,62,48,32,53,52,46,34,73,74,13,32,32,50